Protein AF-0000000085182941 (afdb_homodimer)

Secondary structure (DSSP, 8-state):
-----PPEEEEEEEPTTB-HHHHHHHHHHHHHHHHHHTS--EEEEEEESSSS-EEBTTS-EE--SEEGGG--S-SEEEEEE-TT---SSHHHHHHHHHHHHHTT-EEEEEETTHHHHHHTTTTTT--EE--GGGHHHHHHH-TTS-EESBSEEEETTEEEE-SHHHHHHHHHHHHHHHH-HHHHHHHHHHTT--TT--TTPBP------------S--HHHHHHHHHHHH-SSS---HHHHHHHHTS-HHHHHHHHHHHHSS-HHHHHHHHHHHHHHHHHHH----HHHHHHHTT-SSHHHHHHHHHHHHSS-HHHHHHHHHHHHHTTT--PPP-/------PEEEEEEEPTTB-HHHHHHHHHHHHHHHHHHTS--EEEEEEESSSS-EEBTTS-EE--SEEGGG--S-SEEEEE--TT---SSHHHHHHHHHHHHHTT-EEEEEGGGHHHHHHTTTTTT--EE--GGGHHHHHHH-TTS-EESBSEEEETTEEEE-SHHHHHHHHHHHHHHHH-HHHHHHHHHHTT--TT--TTPBP----------S-S--HHHHHHHHHHHH-SSS---HHHHHHHHTS-HHHHHHHHHHHHSS-HHHHHHHHHHHHHHHHHHH----HHHHHHHTT-SSHHHHHHHHHHHHSS-HHHHHHHHHHHHHTTT--PPP-

Organism: NCBI:txid2984134

Sequence (670 aa):
MNKTHHVTTVGLLIFPGFPMSCLTSMIEPLRAANEIVGHRAFVWKILSETGHRVESSADVGFDPDYALPDADGLDYLFLLSGPASNFIDRKTSEGKLRRLARHGVSIGGVSGGVFPLARAGLLENHECSVHWCYEAAFATEFPAIKTVDDVIVFDSNRYTVSGAAAAFDLMLHFIEERLGSEAATETACWFQHPLVRGRGVRQKIPTFRRDSTEDSLPGSVAKAVEILSSRISEPVGIEDVAREAGVSTRQLERQFKKATGQSPSRYYRSLRMKAARQLVLFSKQNLTHIALAVGYETVVPLLRHYRQEFGISPNEDRAQINRLRVEEGRPLPSIMNKTHHVTTVGLLIFPGFPMSCLTSMIEPLRAANEIVGHRAFVWKILSETGHRVESSADVGFDPDYALPDADGLDYLFLLSGPASNFIDRKTSEGKLRRLARHGVSIGGVSGGVFPLARAGLLENHECSVHWCYEAAFATEFPAIKTVDDVIVFDSNRYTVSGAAAAFDLMLHFIEERLGSEAATETACWFQHPLVRGRGVRQKIPTFRRDSTEDSLPGSVAKAVEILSSRISEPVGIEDVAREAGVSTRQLERQFKKATGQSPSRYYRSLRMKAARQLVLFSKQNLTHIALAVGYETVVPLLRHYRQEFGISPNEDRAQINRLRVEEGRPLPSI

Radius of gyration: 25.65 Å; Cα contacts (8 Å, |Δi|>4): 1337; chains: 2; bounding box: 73×69×68 Å

InterPro domains:
  IPR002818 DJ-1/PfpI [PF01965] (45-177)
  IPR009057 Homedomain-like superfamily [SSF46689] (221-269)
  IPR009057 Homedomain-like superfamily [SSF46689] (271-321)
  IPR018060 AraC-like, DNA binding HTH domain [PF12833] (241-319)
  IPR018060 AraC-like, DNA binding HTH domain [PS01124] (222-320)
  IPR018060 AraC-like, DNA binding HTH domain [SM00342] (235-318)
  IPR029062 Class I glutamine amidotransferase-like [G3DSA:3.40.50.880] (5-203)
  IPR029062 Class I glutamine amidotransferase-like [SSF52317] (9-197)
  IPR052158 Isonitrile Hydratase and Quaternary Amine Regulator [PTHR43130] (6-280)

Nearest PDB structures (foldseek):
  3gra-assembly1_A  TM=8.670E-01  e=1.363E-14  Pseudomonas putida KT2440
  3oio-assembly1_A  TM=9.441E-01  e=3.286E-09  Chromobacterium violaceum
  6swi-assembly1_A  TM=9.637E-01  e=4.836E-07  Geobacillus stearothermophilus
  3w6v-assembly1_A  TM=9.279E-01  e=9.628E-07  Streptomyces griseus
  3lsg-assembly1_A  TM=9.395E-01  e=2.534E-05  Fusobacterium nucleatum subsp. nucleatum

Structure (mmCIF, N/CA/C/O backbone):
data_AF-0000000085182941-model_v1
#
loop_
_entity.id
_entity.type
_entity.pdbx_description
1 polymer 'GlxA family transcriptional regulator'
#
loop_
_atom_site.group_PDB
_atom_site.id
_atom_site.type_symbol
_atom_site.label_atom_id
_atom_site.label_alt_id
_atom_site.label_comp_id
_atom_site.label_asym_id
_atom_site.label_entity_id
_atom_site.label_seq_id
_atom_site.pdbx_PDB_ins_code
_atom_site.Cartn_x
_atom_site.Cartn_y
_atom_site.Cartn_z
_atom_site.occupancy
_atom_site.B_iso_or_equiv
_atom_site.auth_seq_id
_atom_site.auth_comp_id
_atom_site.auth_asym_id
_atom_site.auth_atom_id
_atom_site.pdbx_PDB_model_num
ATOM 1 N N . MET A 1 1 ? 37.031 -10.586 -8.211 1 25.92 1 MET A N 1
ATOM 2 C CA . MET A 1 1 ? 36.844 -9.586 -7.164 1 25.92 1 MET A CA 1
ATOM 3 C C . MET A 1 1 ? 35.5 -9.727 -6.488 1 25.92 1 MET A C 1
ATOM 5 O O . MET A 1 1 ? 34.469 -9.742 -7.164 1 25.92 1 MET A O 1
ATOM 9 N N . ASN A 1 2 ? 35.25 -10.461 -5.426 1 30.33 2 ASN A N 1
ATOM 10 C CA . ASN A 1 2 ? 34.094 -10.766 -4.559 1 30.33 2 ASN A CA 1
ATOM 11 C C . ASN A 1 2 ? 33.25 -9.523 -4.277 1 30.33 2 ASN A C 1
ATOM 13 O O . ASN A 1 2 ? 33.688 -8.609 -3.576 1 30.33 2 ASN A O 1
ATOM 17 N N . LYS A 1 3 ? 32.75 -8.891 -5.219 1 39.44 3 LYS A N 1
ATOM 18 C CA . LYS A 1 3 ? 32.094 -7.594 -5.047 1 39.44 3 LYS A CA 1
ATOM 19 C C . LYS A 1 3 ? 31.281 -7.551 -3.756 1 39.44 3 LYS A C 1
ATOM 21 O O . LYS A 1 3 ? 30.312 -8.305 -3.6 1 39.44 3 LYS A O 1
ATOM 26 N N . THR A 1 4 ? 31.844 -7.477 -2.604 1 47.91 4 THR A N 1
ATOM 27 C CA . THR A 1 4 ? 31.234 -7.215 -1.301 1 47.91 4 THR A CA 1
ATOM 28 C C . THR A 1 4 ? 29.984 -6.363 -1.448 1 47.91 4 THR A C 1
ATOM 30 O O . THR A 1 4 ? 30.062 -5.184 -1.8 1 47.91 4 THR A O 1
ATOM 33 N N . HIS A 1 5 ? 28.922 -6.91 -1.807 1 62.56 5 HIS A N 1
ATOM 34 C CA . HIS A 1 5 ? 27.703 -6.145 -2.098 1 62.56 5 HIS A CA 1
ATOM 35 C C . HIS A 1 5 ? 27.25 -5.359 -0.875 1 62.56 5 HIS A C 1
ATOM 37 O O . HIS A 1 5 ? 27.062 -5.934 0.201 1 62.56 5 HIS A O 1
ATOM 43 N N . HIS A 1 6 ? 27.594 -4.094 -0.728 1 81.81 6 HIS A N 1
ATOM 44 C CA . HIS A 1 6 ? 27.141 -3.209 0.344 1 81.81 6 HIS A CA 1
ATOM 45 C C . HIS A 1 6 ? 25.641 -3.312 0.553 1 81.81 6 HIS A C 1
ATOM 47 O O . HIS A 1 6 ? 24.875 -3.289 -0.411 1 81.81 6 HIS A O 1
ATOM 53 N N . VAL A 1 7 ? 25.266 -3.727 1.821 1 93.69 7 VAL A N 1
ATOM 54 C CA . VAL A 1 7 ? 23.859 -3.877 2.205 1 93.69 7 VAL A CA 1
ATOM 55 C C . VAL A 1 7 ? 23.344 -2.562 2.775 1 93.69 7 VAL A C 1
ATOM 57 O O . VAL A 1 7 ? 24 -1.931 3.604 1 93.69 7 VAL A O 1
ATOM 60 N N . THR A 1 8 ? 22.312 -1.994 2.193 1 96.88 8 THR A N 1
ATOM 61 C CA . THR A 1 8 ? 21.641 -0.81 2.723 1 96.88 8 THR A CA 1
ATOM 62 C C . THR A 1 8 ? 20.688 -1.187 3.855 1 96.88 8 THR A C 1
ATOM 64 O O . THR A 1 8 ? 19.797 -2.014 3.674 1 96.88 8 THR A O 1
ATOM 67 N N . THR A 1 9 ? 20.938 -0.618 5.047 1 97.62 9 THR A N 1
ATOM 68 C CA . THR A 1 9 ? 20.109 -0.907 6.211 1 97.62 9 THR A CA 1
ATOM 69 C C . THR A 1 9 ? 19.141 0.248 6.488 1 97.62 9 THR A C 1
ATOM 71 O O . THR A 1 9 ? 19.578 1.374 6.742 1 97.62 9 THR A O 1
ATOM 74 N N . VAL A 1 10 ? 17.859 -0.058 6.488 1 98.06 10 VAL A N 1
ATOM 75 C CA . VAL A 1 10 ? 16.812 0.945 6.688 1 98.06 10 VAL A CA 1
ATOM 76 C C . VAL A 1 10 ? 16.109 0.704 8.023 1 98.06 10 VAL A C 1
ATOM 78 O O . VAL A 1 10 ? 15.562 -0.376 8.258 1 98.06 10 VAL A O 1
ATOM 81 N N . GLY A 1 11 ? 16.188 1.706 8.914 1 98.38 11 GLY A N 1
ATOM 82 C CA . GLY A 1 11 ? 15.406 1.672 10.148 1 98.38 11 GLY A CA 1
ATOM 83 C C . GLY A 1 11 ? 14.055 2.352 10.023 1 98.38 11 GLY A C 1
ATOM 84 O O . GLY A 1 11 ? 13.938 3.381 9.352 1 98.38 11 GLY A O 1
ATOM 85 N N . LEU A 1 12 ? 13.086 1.791 10.617 1 98.62 12 LEU A N 1
ATOM 86 C CA . LEU A 1 12 ? 11.734 2.336 10.664 1 98.62 12 LEU A CA 1
ATOM 87 C C . LEU A 1 12 ? 11.258 2.49 12.109 1 98.62 12 LEU A C 1
ATOM 89 O O . LEU A 1 12 ? 10.984 1.496 12.781 1 98.62 12 LEU A O 1
ATOM 93 N N . LEU A 1 13 ? 11.188 3.713 12.539 1 98.56 13 LEU A N 1
ATOM 94 C CA . LEU A 1 13 ? 10.758 4.008 13.906 1 98.56 13 LEU A CA 1
ATOM 95 C C . LEU A 1 13 ? 9.25 4.23 13.969 1 98.56 13 LEU A C 1
ATOM 97 O O . LEU A 1 13 ? 8.75 5.238 13.469 1 98.56 13 LEU A O 1
ATOM 101 N N . ILE A 1 14 ? 8.578 3.309 14.648 1 97.62 14 ILE A N 1
ATOM 102 C CA . ILE A 1 14 ? 7.125 3.377 14.664 1 97.62 14 ILE A CA 1
ATOM 103 C C . ILE A 1 14 ? 6.648 3.953 15.992 1 97.62 14 ILE A C 1
ATOM 105 O O . ILE A 1 14 ? 7.207 3.641 17.047 1 97.62 14 ILE A O 1
ATOM 109 N N . PHE A 1 15 ? 5.684 4.902 15.914 1 96.31 15 PHE A N 1
ATOM 110 C CA . PHE A 1 15 ? 5 5.512 17.047 1 96.31 15 PHE A CA 1
ATOM 111 C C . PHE A 1 15 ? 3.607 4.918 17.219 1 96.31 15 PHE A C 1
ATOM 113 O O . PHE A 1 15 ? 3.029 4.383 16.281 1 96.31 15 PHE A O 1
ATOM 120 N N . PRO A 1 16 ? 3.076 4.969 18.422 1 92.62 16 PRO A N 1
ATOM 121 C CA . PRO A 1 16 ? 1.671 4.582 18.562 1 92.62 16 PRO A CA 1
ATOM 122 C C . PRO A 1 16 ? 0.758 5.328 17.594 1 92.62 16 PRO A C 1
ATOM 124 O O . PRO A 1 16 ? 0.858 6.551 17.453 1 92.62 16 PRO A O 1
ATOM 127 N N . GLY A 1 17 ? -0.028 4.543 16.844 1 90.25 17 GLY A N 1
ATOM 128 C CA . GLY A 1 17 ? -0.971 5.129 15.914 1 90.25 17 GLY A CA 1
ATOM 129 C C . GLY A 1 17 ? -0.369 5.383 14.539 1 90.25 17 GLY A C 1
ATOM 130 O O . GLY A 1 17 ? -0.953 6.098 13.727 1 90.25 17 GLY A O 1
ATOM 131 N N . PHE A 1 18 ? 0.748 4.801 14.305 1 94.19 18 PHE A N 1
ATOM 132 C CA . PHE A 1 18 ? 1.386 5.023 13.008 1 94.19 18 PHE A CA 1
ATOM 133 C C . PHE A 1 18 ? 0.581 4.371 11.891 1 94.19 18 PHE A C 1
ATOM 135 O O . PHE A 1 18 ? -0.175 3.428 12.125 1 94.19 18 PHE A O 1
ATOM 142 N N . PRO A 1 19 ? 0.718 4.926 10.688 1 93.31 19 PRO A N 1
ATOM 143 C CA . PRO A 1 19 ? 0.07 4.285 9.539 1 93.31 19 PRO A CA 1
ATOM 144 C C . PRO A 1 19 ? 0.834 3.062 9.031 1 93.31 19 PRO A C 1
ATOM 146 O O . PRO A 1 19 ? 1.945 3.197 8.516 1 93.31 19 PRO A O 1
ATOM 149 N N . MET A 1 20 ? 0.259 1.904 9.07 1 94.38 20 MET A N 1
ATOM 150 C CA . MET A 1 20 ? 0.964 0.681 8.695 1 94.38 20 MET A CA 1
ATOM 151 C C . MET A 1 20 ? 1.174 0.609 7.188 1 94.38 20 MET A C 1
ATOM 153 O O . MET A 1 20 ? 2.076 -0.085 6.715 1 94.38 20 MET A O 1
ATOM 157 N N . SER A 1 21 ? 0.293 1.362 6.453 1 94.19 21 SER A N 1
ATOM 158 C CA . SER A 1 21 ? 0.5 1.406 5.012 1 94.19 21 SER A CA 1
ATOM 159 C C . SER A 1 21 ? 1.862 1.997 4.664 1 94.19 21 SER A C 1
ATOM 161 O O . SER A 1 21 ? 2.527 1.537 3.734 1 94.19 21 SER A O 1
ATOM 163 N N . CYS A 1 22 ? 2.273 2.975 5.402 1 95.75 22 CYS A N 1
ATOM 164 C CA . CYS A 1 22 ? 3.582 3.578 5.168 1 95.75 22 CYS A CA 1
ATOM 165 C C . CYS A 1 22 ? 4.699 2.592 5.484 1 95.75 22 CYS A C 1
ATOM 167 O O . CYS A 1 22 ? 5.691 2.52 4.758 1 95.75 22 CYS A O 1
ATOM 169 N N . LEU A 1 23 ? 4.52 1.861 6.543 1 96.88 23 LEU A N 1
ATOM 170 C CA . LEU A 1 23 ? 5.512 0.858 6.914 1 96.88 23 LEU A CA 1
ATOM 171 C C . LEU A 1 23 ? 5.664 -0.19 5.82 1 96.88 23 LEU A C 1
ATOM 173 O O . LEU A 1 23 ? 6.781 -0.468 5.371 1 96.88 23 LEU A O 1
ATOM 177 N N . THR A 1 24 ? 4.574 -0.72 5.395 1 95.62 24 THR A N 1
ATOM 178 C CA . THR A 1 24 ? 4.613 -1.799 4.414 1 95.62 24 THR A CA 1
ATOM 179 C C . THR A 1 24 ? 5.07 -1.275 3.055 1 95.62 24 THR A C 1
ATOM 181 O O . THR A 1 24 ? 5.738 -1.988 2.303 1 95.62 24 THR A O 1
ATOM 184 N N . SER A 1 25 ? 4.691 -0.047 2.738 1 95 25 SER A N 1
ATOM 185 C CA . SER A 1 25 ? 5.105 0.558 1.477 1 95 25 SER A CA 1
ATOM 186 C C . SER A 1 25 ? 6.617 0.72 1.407 1 95 25 SER A C 1
ATOM 188 O O . SER A 1 25 ? 7.195 0.761 0.318 1 95 25 SER A O 1
ATOM 190 N N . MET A 1 26 ? 7.234 0.81 2.521 1 97.19 26 MET A N 1
ATOM 191 C CA . MET A 1 26 ? 8.688 0.956 2.521 1 97.19 26 MET A CA 1
ATOM 192 C C . MET A 1 26 ? 9.375 -0.408 2.531 1 97.19 26 MET A C 1
ATOM 194 O O . MET A 1 26 ? 10.391 -0.602 1.86 1 97.19 26 MET A O 1
ATOM 198 N N . ILE A 1 27 ? 8.805 -1.378 3.164 1 97.56 27 ILE A N 1
ATOM 199 C CA . ILE A 1 27 ? 9.469 -2.662 3.367 1 97.56 27 ILE A CA 1
ATOM 200 C C . ILE A 1 27 ? 9.25 -3.555 2.15 1 97.56 27 ILE A C 1
ATOM 202 O O . ILE A 1 27 ? 10.188 -4.18 1.653 1 97.56 27 ILE A O 1
ATOM 206 N N . GLU A 1 28 ? 8.039 -3.615 1.654 1 95.62 28 GLU A N 1
ATOM 207 C CA . GLU A 1 28 ? 7.629 -4.633 0.692 1 95.62 28 GLU A CA 1
ATOM 208 C C . GLU A 1 28 ? 8.414 -4.504 -0.612 1 95.62 28 GLU A C 1
ATOM 210 O O . GLU A 1 28 ? 8.867 -5.504 -1.17 1 95.62 28 GLU A O 1
ATOM 215 N N . PRO A 1 29 ? 8.602 -3.275 -1.121 1 94.44 29 PRO A N 1
ATOM 216 C CA . PRO A 1 29 ? 9.406 -3.203 -2.342 1 94.44 29 PRO A CA 1
ATOM 217 C C . PRO A 1 29 ? 10.852 -3.648 -2.121 1 94.44 29 PRO A C 1
ATOM 219 O O . PRO A 1 29 ? 11.453 -4.254 -3.008 1 94.44 29 PRO A O 1
ATOM 222 N N . LEU A 1 30 ? 11.406 -3.352 -0.976 1 96.44 30 LEU A N 1
ATOM 223 C CA . LEU A 1 30 ? 12.766 -3.783 -0.673 1 96.44 30 LEU A CA 1
ATOM 224 C C . LEU A 1 30 ? 12.844 -5.305 -0.599 1 96.44 30 LEU A C 1
ATOM 226 O O . LEU A 1 30 ? 13.781 -5.906 -1.133 1 96.44 30 LEU A O 1
ATOM 230 N N . ARG A 1 31 ? 11.867 -5.832 0.075 1 93.38 31 ARG A N 1
ATOM 231 C CA . ARG A 1 31 ? 11.797 -7.285 0.162 1 93.38 31 ARG A CA 1
ATOM 232 C C . ARG A 1 31 ? 11.695 -7.914 -1.225 1 93.38 31 ARG A C 1
ATOM 234 O O . ARG A 1 31 ? 12.398 -8.875 -1.53 1 93.38 31 ARG A O 1
ATOM 241 N N . ALA A 1 32 ? 10.797 -7.406 -2.039 1 89.5 32 ALA A N 1
ATOM 242 C CA . ALA A 1 32 ? 10.617 -7.906 -3.398 1 89.5 32 ALA A CA 1
ATOM 243 C C . ALA A 1 32 ? 11.898 -7.777 -4.211 1 89.5 32 ALA A C 1
ATOM 245 O O . ALA A 1 32 ? 12.266 -8.695 -4.949 1 89.5 32 ALA A O 1
ATOM 246 N N . ALA A 1 33 ? 12.578 -6.664 -4.086 1 90.94 33 ALA A N 1
ATOM 247 C CA . ALA A 1 33 ? 13.828 -6.438 -4.809 1 90.94 33 ALA A CA 1
ATOM 248 C C . ALA A 1 33 ? 14.867 -7.484 -4.43 1 90.94 33 ALA A C 1
ATOM 250 O O . ALA A 1 33 ? 15.562 -8.023 -5.301 1 90.94 33 ALA A O 1
ATOM 251 N N . ASN A 1 34 ? 15 -7.738 -3.104 1 88.19 34 ASN A N 1
ATOM 252 C CA . ASN A 1 34 ? 15.914 -8.781 -2.654 1 88.19 34 ASN A CA 1
ATOM 253 C C . ASN A 1 34 ? 15.609 -10.117 -3.326 1 88.19 34 ASN A C 1
ATOM 255 O O . ASN A 1 34 ? 16.516 -10.836 -3.742 1 88.19 34 ASN A O 1
ATOM 259 N N . GLU A 1 35 ? 14.32 -10.391 -3.424 1 79.38 35 GLU A N 1
ATOM 260 C CA . GLU A 1 35 ? 13.898 -11.641 -4.047 1 79.38 35 GLU A CA 1
ATOM 261 C C . GLU A 1 35 ? 14.211 -11.648 -5.543 1 79.38 35 GLU A C 1
ATOM 263 O O . GLU A 1 35 ? 14.695 -12.648 -6.074 1 79.38 35 GLU A O 1
ATOM 268 N N . ILE A 1 36 ? 13.953 -10.562 -6.148 1 75.5 36 ILE A N 1
ATOM 269 C CA . ILE A 1 36 ? 14.117 -10.438 -7.594 1 75.5 36 ILE A CA 1
ATOM 270 C C . ILE A 1 36 ? 15.586 -10.617 -7.961 1 75.5 36 ILE A C 1
ATOM 272 O O . ILE A 1 36 ? 15.914 -11.328 -8.914 1 75.5 36 ILE A O 1
ATOM 276 N N . VAL A 1 37 ? 16.438 -10.086 -7.137 1 77.56 37 VAL A N 1
ATOM 277 C CA . VAL A 1 37 ? 17.844 -10.109 -7.512 1 77.56 37 VAL A CA 1
ATOM 278 C C . VAL A 1 37 ? 18.531 -11.328 -6.887 1 77.56 37 VAL A C 1
ATOM 280 O O . VAL A 1 37 ? 19.672 -11.641 -7.207 1 77.56 37 VAL A O 1
ATOM 283 N N . GLY A 1 38 ? 17.875 -11.938 -5.934 1 73.31 38 GLY A N 1
ATOM 284 C CA . GLY A 1 38 ? 18.359 -13.203 -5.387 1 73.31 38 GLY A CA 1
ATOM 285 C C . GLY A 1 38 ? 19.391 -13.023 -4.289 1 73.31 38 GLY A C 1
ATOM 286 O O . GLY A 1 38 ? 20.125 -13.961 -3.967 1 73.31 38 GLY A O 1
ATOM 287 N N . HIS A 1 39 ? 19.578 -11.844 -3.805 1 78.06 39 HIS A N 1
ATOM 288 C CA . HIS A 1 39 ? 20.469 -11.602 -2.672 1 78.06 39 HIS A CA 1
ATOM 289 C C . HIS A 1 39 ? 19.953 -10.445 -1.811 1 78.06 39 HIS A C 1
ATOM 291 O O . HIS A 1 39 ? 19.047 -9.719 -2.215 1 78.06 39 HIS A O 1
ATOM 297 N N . ARG A 1 40 ? 20.594 -10.375 -0.707 1 88.62 40 ARG A N 1
ATOM 298 C CA . ARG A 1 40 ? 20.172 -9.352 0.247 1 88.62 40 ARG A CA 1
ATOM 299 C C . ARG A 1 40 ? 20.875 -8.023 -0.019 1 88.62 40 ARG A C 1
ATOM 301 O O . ARG A 1 40 ? 21.969 -7.789 0.475 1 88.62 40 ARG A O 1
ATOM 308 N N . ALA A 1 41 ? 20.266 -7.227 -0.71 1 93.06 41 ALA A N 1
ATOM 309 C CA . ALA A 1 41 ? 20.781 -5.883 -0.981 1 93.06 41 ALA A CA 1
ATOM 310 C C . ALA A 1 41 ? 20.266 -4.887 0.056 1 93.06 41 ALA A C 1
ATOM 312 O O . ALA A 1 41 ? 20.875 -3.836 0.268 1 93.06 41 ALA A O 1
ATOM 313 N N . PHE A 1 42 ? 19.141 -5.242 0.677 1 96.44 42 PHE A N 1
ATOM 314 C CA . PHE A 1 42 ? 18.5 -4.375 1.665 1 96.44 42 PHE A CA 1
ATOM 315 C C . PHE A 1 42 ? 18.141 -5.156 2.924 1 96.44 42 PHE A C 1
ATOM 317 O O . PHE A 1 42 ? 17.75 -6.32 2.846 1 96.44 42 PHE A O 1
ATOM 324 N N . VAL A 1 43 ? 18.328 -4.461 3.998 1 96.38 43 VAL A N 1
ATOM 325 C CA . VAL A 1 43 ? 17.875 -4.941 5.301 1 96.38 43 VAL A CA 1
ATOM 326 C C . VAL A 1 43 ? 17.047 -3.861 5.992 1 96.38 43 VAL A C 1
ATOM 328 O O . VAL A 1 43 ? 17.297 -2.666 5.82 1 96.38 43 VAL A O 1
ATOM 331 N N . TRP A 1 44 ? 16.016 -4.262 6.695 1 96.75 44 TRP A N 1
ATOM 332 C CA . TRP A 1 44 ? 15.195 -3.303 7.43 1 96.75 44 TRP A CA 1
ATOM 333 C C . TRP A 1 44 ? 15.039 -3.725 8.891 1 96.75 44 TRP A C 1
ATOM 335 O O . TRP A 1 44 ? 15.047 -4.918 9.203 1 96.75 44 TRP A O 1
ATOM 345 N N . LYS A 1 45 ? 14.938 -2.734 9.719 1 97.06 45 LYS A N 1
ATOM 346 C CA . LYS A 1 45 ? 14.711 -2.92 11.148 1 97.06 45 LYS A CA 1
ATOM 347 C C . LYS A 1 45 ? 13.57 -2.043 11.648 1 97.06 45 LYS A C 1
ATOM 349 O O . LYS A 1 45 ? 13.508 -0.853 11.336 1 97.06 45 LYS A O 1
ATOM 354 N N . ILE A 1 46 ? 12.664 -2.688 12.352 1 97.31 46 ILE A N 1
ATOM 355 C CA . ILE A 1 46 ? 11.586 -1.931 12.977 1 97.31 46 ILE A CA 1
ATOM 356 C C . ILE A 1 46 ? 11.984 -1.55 14.406 1 97.31 46 ILE A C 1
ATOM 358 O O . ILE A 1 46 ? 12.422 -2.402 15.188 1 97.31 46 ILE A O 1
ATOM 362 N N . LEU A 1 47 ? 11.836 -0.254 14.68 1 98 47 LEU A N 1
ATOM 363 C CA . LEU A 1 47 ? 12.172 0.253 16 1 98 47 LEU A CA 1
ATOM 364 C C . LEU A 1 47 ? 10.953 0.898 16.656 1 98 47 LEU A C 1
ATOM 366 O O . LEU A 1 47 ? 10.055 1.384 15.969 1 98 47 LEU A O 1
ATOM 370 N N . SER A 1 48 ? 10.906 0.83 17.922 1 97.75 48 SER A N 1
ATOM 371 C CA . SER A 1 48 ? 10.078 1.713 18.75 1 97.75 48 SER A CA 1
ATOM 372 C C . SER A 1 48 ? 10.914 2.445 19.797 1 97.75 48 SER A C 1
ATOM 374 O O . SER A 1 48 ? 12.102 2.156 19.953 1 97.75 48 SER A O 1
ATOM 376 N N . GLU A 1 49 ? 10.281 3.451 20.328 1 97.94 49 GLU A N 1
ATOM 377 C CA . GLU A 1 49 ? 11.031 4.219 21.312 1 97.94 49 GLU A CA 1
ATOM 378 C C . GLU A 1 49 ? 11.586 3.318 22.422 1 97.94 49 GLU A C 1
ATOM 380 O O . GLU A 1 49 ? 12.75 3.455 22.812 1 97.94 49 GLU A O 1
ATOM 385 N N . THR A 1 50 ? 10.797 2.289 22.875 1 96.25 50 THR A N 1
ATOM 386 C CA . THR A 1 50 ? 11.141 1.524 24.062 1 96.25 50 THR A CA 1
ATOM 387 C C . THR A 1 50 ? 11.461 0.077 23.703 1 96.25 50 THR A C 1
ATOM 389 O O . THR A 1 50 ? 11.914 -0.693 24.547 1 96.25 50 THR A O 1
ATOM 392 N N . GLY A 1 51 ? 11.242 -0.33 22.531 1 95.19 51 GLY A N 1
ATOM 393 C CA . GLY A 1 51 ? 11.391 -1.725 22.141 1 95.19 51 GLY A CA 1
ATOM 394 C C . GLY A 1 51 ? 10.148 -2.551 22.406 1 95.19 51 GLY A C 1
ATOM 395 O O . GLY A 1 51 ? 10.094 -3.73 22.047 1 95.19 51 GLY A O 1
ATOM 396 N N . HIS A 1 52 ? 9.141 -1.92 22.922 1 93.19 52 HIS A N 1
ATOM 397 C CA . HIS A 1 52 ? 7.887 -2.617 23.203 1 93.19 52 HIS A CA 1
ATOM 398 C C . HIS A 1 52 ? 6.953 -2.578 22 1 93.19 52 HIS A C 1
ATOM 400 O O . HIS A 1 52 ? 7.133 -1.759 21.094 1 93.19 52 HIS A O 1
ATOM 406 N N . ARG A 1 53 ? 5.977 -3.428 22.062 1 92.75 53 ARG A N 1
ATOM 407 C CA . ARG A 1 53 ? 4.957 -3.549 21.016 1 92.75 53 ARG A CA 1
ATOM 408 C C . ARG A 1 53 ? 4.223 -2.227 20.812 1 92.75 53 ARG A C 1
ATOM 410 O O . ARG A 1 53 ? 3.941 -1.512 21.781 1 92.75 53 ARG A O 1
ATOM 417 N N . VAL A 1 54 ? 3.941 -1.894 19.516 1 93.81 54 VAL A N 1
ATOM 418 C CA . VAL A 1 54 ? 3.275 -0.644 19.172 1 93.81 54 VAL A CA 1
ATOM 419 C C . VAL A 1 54 ? 2.041 -0.938 18.312 1 93.81 54 VAL A C 1
ATOM 421 O O . VAL A 1 54 ? 2.086 -1.775 17.406 1 93.81 54 VAL A O 1
ATOM 424 N N . GLU A 1 55 ? 0.976 -0.275 18.578 1 92.12 55 GLU A N 1
ATOM 425 C CA . GLU A 1 55 ? -0.253 -0.433 17.812 1 92.12 55 GLU A CA 1
ATOM 426 C C . GLU A 1 55 ? -0.356 0.622 16.719 1 92.12 55 GLU A C 1
ATOM 428 O O . GLU A 1 55 ? -0.1 1.804 16.953 1 92.12 55 GLU A O 1
ATOM 433 N N . SER A 1 56 ? -0.695 0.152 15.531 1 93.25 56 SER A N 1
ATOM 434 C CA . SER A 1 56 ? -0.917 1.062 14.414 1 93.25 56 SER A CA 1
ATOM 435 C C . SER A 1 56 ? -2.244 1.801 14.555 1 93.25 56 SER A C 1
ATOM 437 O O . SER A 1 56 ? -3.014 1.53 15.477 1 93.25 56 SER A O 1
ATOM 439 N N . SER A 1 57 ? -2.463 2.742 13.641 1 88.38 57 SER A N 1
ATOM 440 C CA . SER A 1 57 ? -3.717 3.49 13.633 1 88.38 57 SER A CA 1
ATOM 441 C C . SER A 1 57 ? -4.898 2.584 13.305 1 88.38 57 SER A C 1
ATOM 443 O O . SER A 1 57 ? -6.051 2.947 13.547 1 88.38 57 SER A O 1
ATOM 445 N N . ALA A 1 58 ? -4.656 1.381 12.742 1 89.44 58 ALA A N 1
ATOM 446 C CA . ALA A 1 58 ? -5.707 0.421 12.406 1 89.44 58 ALA A CA 1
ATOM 447 C C . ALA A 1 58 ? -5.867 -0.622 13.508 1 89.44 58 ALA A C 1
ATOM 449 O O . ALA A 1 58 ? -6.461 -1.68 13.289 1 89.44 58 ALA A O 1
ATOM 450 N N . ASP A 1 59 ? -5.258 -0.433 14.578 1 87.56 59 ASP A N 1
ATOM 451 C CA . ASP A 1 59 ? -5.363 -1.274 15.766 1 87.56 59 ASP A CA 1
ATOM 452 C C . ASP A 1 59 ? -4.715 -2.637 15.531 1 87.56 59 ASP A C 1
ATOM 454 O O . ASP A 1 59 ? -5.223 -3.66 16 1 87.56 59 ASP A O 1
ATOM 458 N N . VAL A 1 60 ? -3.73 -2.617 14.734 1 90.12 60 VAL A N 1
ATOM 459 C CA . VAL A 1 60 ? -2.904 -3.801 14.523 1 90.12 60 VAL A CA 1
ATOM 460 C C . VAL A 1 60 ? -1.562 -3.625 15.227 1 90.12 60 VAL A C 1
ATOM 462 O O . VAL A 1 60 ? -0.914 -2.584 15.094 1 90.12 60 VAL A O 1
ATOM 465 N N . GLY A 1 61 ? -1.184 -4.629 15.953 1 89.69 61 GLY A N 1
ATOM 466 C CA . GLY A 1 61 ? 0.051 -4.559 16.719 1 89.69 61 GLY A CA 1
ATOM 467 C C . GLY A 1 61 ? 1.262 -5.043 15.945 1 89.69 61 GLY A C 1
ATOM 468 O O . GLY A 1 61 ? 1.17 -6.004 15.18 1 89.69 61 GLY A O 1
ATOM 469 N N . PHE A 1 62 ? 2.389 -4.32 16.156 1 90.31 62 PHE A N 1
ATOM 470 C CA . PHE A 1 62 ? 3.67 -4.68 15.562 1 90.31 62 PHE A CA 1
ATOM 471 C C . PHE A 1 62 ? 4.746 -4.812 16.625 1 90.31 62 PHE A C 1
ATOM 473 O O . PHE A 1 62 ? 4.801 -4.016 17.562 1 90.31 62 PHE A O 1
ATOM 480 N N . ASP A 1 63 ? 5.617 -5.82 16.406 1 88.94 63 ASP A N 1
ATOM 481 C CA . ASP A 1 63 ? 6.754 -6 17.312 1 88.94 63 ASP A CA 1
ATOM 482 C C . ASP A 1 63 ? 8.031 -5.41 16.719 1 88.94 63 ASP A C 1
ATOM 484 O O . ASP A 1 63 ? 8.492 -5.863 15.664 1 88.94 63 ASP A O 1
ATOM 488 N N . PRO A 1 64 ? 8.562 -4.441 17.438 1 94.38 64 PRO A N 1
ATOM 489 C CA . PRO A 1 64 ? 9.844 -3.91 16.953 1 94.38 64 PRO A CA 1
ATOM 490 C C . PRO A 1 64 ? 10.992 -4.898 17.125 1 94.38 64 PRO A C 1
ATOM 492 O O . PRO A 1 64 ? 10.906 -5.824 17.938 1 94.38 64 PRO A O 1
ATOM 495 N N . ASP A 1 65 ? 11.984 -4.723 16.328 1 93.88 65 ASP A N 1
ATOM 496 C CA . ASP A 1 65 ? 13.219 -5.492 16.469 1 93.88 65 ASP A CA 1
ATOM 497 C C . ASP A 1 65 ? 14.008 -5.027 17.688 1 93.88 65 ASP A C 1
ATOM 499 O O . ASP A 1 65 ? 14.586 -5.848 18.406 1 93.88 65 ASP A O 1
ATOM 503 N N . TYR A 1 66 ? 14.008 -3.709 17.844 1 92.12 66 TYR A N 1
ATOM 504 C CA . TYR A 1 66 ? 14.719 -3.213 19.016 1 92.12 66 TYR A CA 1
ATOM 505 C C . TYR A 1 66 ? 14.289 -1.787 19.344 1 92.12 66 TYR A C 1
ATOM 507 O O . TYR A 1 66 ? 13.492 -1.188 18.625 1 92.12 66 TYR A O 1
ATOM 515 N N . ALA A 1 67 ? 14.859 -1.313 20.531 1 97.38 67 ALA A N 1
ATOM 516 C CA . ALA A 1 67 ? 14.578 0.026 21.031 1 97.38 67 ALA A CA 1
ATOM 517 C C . ALA A 1 67 ? 15.477 1.066 20.375 1 97.38 67 ALA A C 1
ATOM 519 O O . ALA A 1 67 ? 16.609 0.767 19.984 1 97.38 67 ALA A O 1
ATOM 520 N N . LEU A 1 68 ? 14.93 2.283 20.266 1 97.94 68 LEU A N 1
ATOM 521 C CA . LEU A 1 68 ? 15.641 3.389 19.641 1 97.94 68 LEU A CA 1
ATOM 522 C C . LEU A 1 68 ? 17.016 3.57 20.25 1 97.94 68 LEU A C 1
ATOM 524 O O . LEU A 1 68 ? 18 3.752 19.531 1 97.94 68 LEU A O 1
ATOM 528 N N . PRO A 1 69 ? 17.234 3.479 21.562 1 96.31 69 PRO A N 1
ATOM 529 C CA . PRO A 1 69 ? 18.562 3.67 22.141 1 96.31 69 PRO A CA 1
ATOM 530 C C . PRO A 1 69 ? 19.562 2.635 21.641 1 96.31 69 PRO A C 1
ATOM 532 O O . PRO A 1 69 ? 20.781 2.896 21.641 1 96.31 69 PRO A O 1
ATOM 535 N N . ASP A 1 70 ? 19.109 1.512 21.172 1 95.81 70 ASP A N 1
ATOM 536 C CA . ASP A 1 70 ? 20 0.426 20.734 1 95.81 70 ASP A CA 1
ATOM 537 C C . ASP A 1 70 ? 20.266 0.503 19.234 1 95.81 70 ASP A C 1
ATOM 539 O O . ASP A 1 70 ? 20.984 -0.336 18.688 1 95.81 70 ASP A O 1
ATOM 543 N N . ALA A 1 71 ? 19.656 1.461 18.625 1 94.5 71 ALA A N 1
ATOM 544 C CA . ALA A 1 71 ? 19.797 1.575 17.172 1 94.5 71 ALA A CA 1
ATOM 545 C C . ALA A 1 71 ? 21.234 1.847 16.781 1 94.5 71 ALA A C 1
ATOM 547 O O . ALA A 1 71 ? 21.859 2.791 17.281 1 94.5 71 ALA A O 1
ATOM 548 N N . ASP A 1 72 ? 21.797 1.037 15.875 1 91.81 72 ASP A N 1
ATOM 549 C CA . ASP A 1 72 ? 23.141 1.204 15.328 1 91.81 72 ASP A CA 1
ATOM 550 C C . ASP A 1 72 ? 23.25 0.604 13.93 1 91.81 72 ASP A C 1
ATOM 552 O O . ASP A 1 72 ? 22.406 -0.206 13.531 1 91.81 72 ASP A O 1
ATOM 556 N N . GLY A 1 73 ? 24.203 1.113 13.148 1 93.81 73 GLY A N 1
ATOM 557 C CA . GLY A 1 73 ? 24.5 0.522 11.852 1 93.81 73 GLY A CA 1
ATOM 558 C C . GLY A 1 73 ? 23.438 0.812 10.805 1 93.81 73 GLY A C 1
ATOM 559 O O . GLY A 1 73 ? 23.281 0.061 9.844 1 93.81 73 GLY A O 1
ATOM 560 N N . LEU A 1 74 ? 22.641 1.859 11.055 1 96.94 74 LEU A N 1
ATOM 561 C CA . LEU A 1 74 ? 21.609 2.238 10.102 1 96.94 74 LEU A CA 1
ATOM 562 C C . LEU A 1 74 ? 22.156 3.209 9.055 1 96.94 74 LEU A C 1
ATOM 564 O O . LEU A 1 74 ? 22.938 4.102 9.383 1 96.94 74 LEU A O 1
ATOM 568 N N . ASP A 1 75 ? 21.781 2.998 7.797 1 97.44 75 ASP A N 1
ATOM 569 C CA . ASP A 1 75 ? 22.031 3.994 6.762 1 97.44 75 ASP A CA 1
ATOM 570 C C . ASP A 1 75 ? 20.922 5.047 6.727 1 97.44 75 ASP A C 1
ATOM 572 O O . ASP A 1 75 ? 21.188 6.227 6.508 1 97.44 75 ASP A O 1
ATOM 576 N N . TYR A 1 76 ? 19.719 4.605 6.973 1 98 76 TYR A N 1
ATOM 577 C CA . TYR A 1 76 ? 18.531 5.457 6.969 1 98 76 TYR A CA 1
ATOM 578 C C . TYR A 1 76 ? 17.656 5.172 8.18 1 98 76 TYR A C 1
ATOM 580 O O . TYR A 1 76 ? 17.578 4.031 8.641 1 98 76 TYR A O 1
ATOM 588 N N . LEU A 1 77 ? 17 6.191 8.672 1 98.62 77 LEU A N 1
ATOM 589 C CA . LEU A 1 77 ? 15.977 6.055 9.703 1 98.62 77 LEU A CA 1
ATOM 590 C C . LEU A 1 77 ? 14.75 6.895 9.367 1 98.62 77 LEU A C 1
ATOM 592 O O . LEU A 1 77 ? 14.852 8.117 9.234 1 98.62 77 LEU A O 1
ATOM 596 N N . PHE A 1 78 ? 13.641 6.25 9.211 1 98.62 78 PHE A N 1
ATOM 597 C CA . PHE A 1 78 ? 12.398 6.953 8.891 1 98.62 78 PHE A CA 1
ATOM 598 C C . PHE A 1 78 ? 11.422 6.891 10.062 1 98.62 78 PHE A C 1
ATOM 600 O O . PHE A 1 78 ? 11.18 5.816 10.617 1 98.62 78 PHE A O 1
ATOM 607 N N . LEU A 1 79 ? 10.898 7.996 10.406 1 98.5 79 LEU A N 1
ATOM 608 C CA . LEU A 1 79 ? 9.891 8.078 11.453 1 98.5 79 LEU A CA 1
ATOM 609 C C . LEU A 1 79 ? 8.492 7.898 10.883 1 98.5 79 LEU A C 1
ATOM 611 O O . LEU A 1 79 ? 8.117 8.57 9.922 1 98.5 79 LEU A O 1
ATOM 615 N N . LEU A 1 80 ? 7.801 6.98 11.43 1 97.88 80 LEU A N 1
ATOM 616 C CA . LEU A 1 80 ? 6.402 6.73 11.086 1 97.88 80 LEU A CA 1
ATOM 617 C C . LEU A 1 80 ? 5.488 7.039 12.266 1 97.88 80 LEU A C 1
ATOM 619 O O . LEU A 1 80 ? 5.516 6.34 13.281 1 97.88 80 LEU A O 1
ATOM 623 N N . SER A 1 81 ? 4.637 8.055 12.07 1 93.25 81 SER A N 1
ATOM 624 C CA . SER A 1 81 ? 3.84 8.531 13.195 1 93.25 81 SER A CA 1
ATOM 625 C C . SER A 1 81 ? 2.586 9.258 12.719 1 93.25 81 SER A C 1
ATOM 627 O O . SER A 1 81 ? 2.473 9.609 11.547 1 93.25 81 SER A O 1
ATOM 629 N N . GLY A 1 82 ? 1.667 9.336 13.641 1 87.31 82 GLY A N 1
ATOM 630 C CA . GLY A 1 82 ? 0.662 10.375 13.492 1 87.31 82 GLY A CA 1
ATOM 631 C C . GLY A 1 82 ? 1.164 11.75 13.875 1 87.31 82 GLY A C 1
ATOM 632 O O . GLY A 1 82 ? 2.211 11.883 14.516 1 87.31 82 GLY A O 1
ATOM 633 N N . PRO A 1 83 ? 0.38 12.742 13.523 1 81.88 83 PRO A N 1
ATOM 634 C CA . PRO A 1 83 ? 0.809 14.117 13.797 1 81.88 83 PRO A CA 1
ATOM 635 C C . PRO A 1 83 ? 0.928 14.406 15.297 1 81.88 83 PRO A C 1
ATOM 637 O O . PRO A 1 83 ? 1.788 15.188 15.711 1 81.88 83 PRO A O 1
ATOM 640 N N . ALA A 1 84 ? 0.112 13.734 16.062 1 79.69 84 ALA A N 1
ATOM 641 C CA . ALA A 1 84 ? 0.027 14.086 17.469 1 79.69 84 ALA A CA 1
ATOM 642 C C . ALA A 1 84 ? 0.969 13.227 18.312 1 79.69 84 ALA A C 1
ATOM 644 O O . ALA A 1 84 ? 1.078 13.414 19.516 1 79.69 84 ALA A O 1
ATOM 645 N N . SER A 1 85 ? 1.648 12.328 17.688 1 86.38 85 SER A N 1
ATOM 646 C CA . SER A 1 85 ? 2.486 11.398 18.453 1 86.38 85 SER A CA 1
ATOM 647 C C . SER A 1 85 ? 3.754 12.086 18.953 1 86.38 85 SER A C 1
ATOM 649 O O . SER A 1 85 ? 4.32 12.938 18.266 1 86.38 85 SER A O 1
ATOM 651 N N . ASN A 1 86 ? 4.137 11.711 20.156 1 90.19 86 ASN A N 1
ATOM 652 C CA . ASN A 1 86 ? 5.352 12.203 20.797 1 90.19 86 ASN A CA 1
ATOM 653 C C . ASN A 1 86 ? 6.156 11.07 21.422 1 90.19 86 ASN A C 1
ATOM 655 O O . ASN A 1 86 ? 5.613 10 21.703 1 90.19 86 ASN A O 1
ATOM 659 N N . PHE A 1 87 ? 7.387 11.398 21.609 1 95 87 PHE A N 1
ATOM 660 C CA . PHE A 1 87 ? 8.195 10.484 22.406 1 95 87 PHE A CA 1
ATOM 661 C C . PHE A 1 87 ? 7.762 10.516 23.875 1 95 87 PHE A C 1
ATOM 663 O O . PHE A 1 87 ? 7.367 11.562 24.375 1 95 87 PHE A O 1
ATOM 670 N N . ILE A 1 88 ? 7.859 9.367 24.484 1 94.38 88 ILE A N 1
ATOM 671 C CA . ILE A 1 88 ? 7.629 9.305 25.922 1 94.38 88 ILE A CA 1
ATOM 672 C C . ILE A 1 88 ? 8.695 10.117 26.656 1 94.38 88 ILE A C 1
ATOM 674 O O . ILE A 1 88 ? 8.375 10.992 27.469 1 94.38 88 ILE A O 1
ATOM 678 N N . ASP A 1 89 ? 9.898 9.805 26.391 1 95.88 89 ASP A N 1
ATOM 679 C CA . ASP A 1 89 ? 11.039 10.594 26.859 1 95.88 89 ASP A CA 1
ATOM 680 C C . ASP A 1 89 ? 11.609 11.453 25.734 1 95.88 89 ASP A C 1
ATOM 682 O O . ASP A 1 89 ? 12.578 11.062 25.078 1 95.88 89 ASP A O 1
ATOM 686 N N . ARG A 1 90 ? 11.094 12.664 25.672 1 95.5 90 ARG A N 1
ATOM 687 C CA . ARG A 1 90 ? 11.414 13.547 24.547 1 95.5 90 ARG A CA 1
ATOM 688 C C . ARG A 1 90 ? 12.898 13.875 24.531 1 95.5 90 ARG A C 1
ATOM 690 O O . ARG A 1 90 ? 13.547 13.781 23.484 1 95.5 90 ARG A O 1
ATOM 697 N N . LYS A 1 91 ? 13.422 14.242 25.609 1 95.88 91 LYS A N 1
ATOM 698 C CA . LYS A 1 91 ? 14.812 14.688 25.688 1 95.88 91 LYS A CA 1
ATOM 699 C C . LYS A 1 91 ? 15.766 13.594 25.203 1 95.88 91 LYS A C 1
ATOM 701 O O . LYS A 1 91 ? 16.578 13.828 24.297 1 95.88 91 LYS A O 1
ATOM 706 N N . THR A 1 92 ? 15.648 12.422 25.734 1 96.5 92 THR A N 1
ATOM 707 C CA . THR A 1 92 ? 16.562 11.328 25.406 1 96.5 92 THR A CA 1
ATOM 708 C C . THR A 1 92 ? 16.359 10.852 23.969 1 96.5 92 THR A C 1
ATOM 710 O O . THR A 1 92 ? 17.328 10.641 23.25 1 96.5 92 THR A O 1
ATOM 713 N N . SER A 1 93 ? 15.117 10.703 23.578 1 97.94 93 SER A N 1
ATOM 714 C CA . SER A 1 93 ? 14.812 10.141 22.266 1 97.94 93 SER A CA 1
ATOM 715 C C . SER A 1 93 ? 15.164 11.117 21.156 1 97.94 93 SER A C 1
ATOM 717 O O . SER A 1 93 ? 15.766 10.734 20.141 1 97.94 93 SER A O 1
ATOM 719 N N . GLU A 1 94 ? 14.812 12.383 21.328 1 97.5 94 GLU A N 1
ATOM 720 C CA . GLU A 1 94 ? 15.188 13.398 20.344 1 97.5 94 GLU A CA 1
ATOM 721 C C . GLU A 1 94 ? 16.703 13.562 20.266 1 97.5 94 GLU A C 1
ATOM 723 O O . GLU A 1 94 ? 17.25 13.781 19.188 1 97.5 94 GLU A O 1
ATOM 728 N N . GLY A 1 95 ? 17.312 13.492 21.453 1 97.44 95 GLY A N 1
ATOM 729 C CA . GLY A 1 95 ? 18.766 13.516 21.469 1 97.44 95 GLY A CA 1
ATOM 730 C C . GLY A 1 95 ? 19.406 12.375 20.688 1 97.44 95 GLY A C 1
ATOM 731 O O . GLY A 1 95 ? 20.391 12.578 19.984 1 97.44 95 GLY A O 1
ATOM 732 N N . LYS A 1 96 ? 18.875 11.195 20.844 1 98 96 LYS A N 1
ATOM 733 C CA . LYS A 1 96 ? 19.375 10.039 20.094 1 98 96 LYS A CA 1
ATOM 734 C C . LYS A 1 96 ? 19.219 10.25 18.594 1 98 96 LYS A C 1
ATOM 736 O O . LYS A 1 96 ? 20.125 9.906 17.812 1 98 96 LYS A O 1
ATOM 741 N N . LEU A 1 97 ? 18.094 10.82 18.156 1 97.88 97 LEU A N 1
ATOM 742 C CA . LEU A 1 97 ? 17.891 11.109 16.734 1 97.88 97 LEU A CA 1
ATOM 743 C C . LEU A 1 97 ? 18.953 12.062 16.219 1 97.88 97 LEU A C 1
ATOM 745 O O . LEU A 1 97 ? 19.531 11.828 15.156 1 97.88 97 LEU A O 1
ATOM 749 N N . ARG A 1 98 ? 19.25 13.102 16.969 1 97.12 98 ARG A N 1
ATOM 750 C CA . ARG A 1 98 ? 20.25 14.086 16.562 1 97.12 98 ARG A CA 1
ATOM 751 C C . ARG A 1 98 ? 21.641 13.461 16.484 1 97.12 98 ARG A C 1
ATOM 753 O O . ARG A 1 98 ? 22.422 13.781 15.602 1 97.12 98 ARG A O 1
ATOM 760 N N . ARG A 1 99 ? 21.922 12.625 17.438 1 97.19 99 ARG A N 1
ATOM 761 C CA . ARG A 1 99 ? 23.203 11.938 17.438 1 97.19 99 ARG A CA 1
ATOM 762 C C . ARG A 1 99 ? 23.359 11.062 16.203 1 97.19 99 ARG A C 1
ATOM 764 O O . ARG A 1 99 ? 24.422 11.078 15.562 1 97.19 99 ARG A O 1
ATOM 771 N N . LEU A 1 100 ? 22.344 10.281 15.883 1 97.25 100 LEU A N 1
ATOM 772 C CA . LEU A 1 100 ? 22.391 9.438 14.695 1 97.25 100 LEU A CA 1
ATOM 773 C C . LEU A 1 100 ? 22.594 10.273 13.438 1 97.25 100 LEU A C 1
ATOM 775 O O . LEU A 1 100 ? 23.406 9.914 12.578 1 97.25 100 LEU A O 1
ATOM 779 N N . ALA A 1 101 ? 21.906 11.383 13.367 1 96.12 101 ALA A N 1
ATOM 780 C CA . ALA A 1 101 ? 22.047 12.273 12.219 1 96.12 101 ALA A CA 1
ATOM 781 C C . ALA A 1 101 ? 23.469 12.805 12.102 1 96.12 101 ALA A C 1
ATOM 783 O O . ALA A 1 101 ? 24.031 12.844 11 1 96.12 101 ALA A O 1
ATOM 784 N N . ARG A 1 102 ? 24.031 13.164 13.172 1 94.94 102 ARG A N 1
ATOM 785 C CA . ARG A 1 102 ? 25.391 13.719 13.195 1 94.94 102 ARG A CA 1
ATOM 786 C C . ARG A 1 102 ? 26.422 12.672 12.789 1 94.94 102 ARG A C 1
ATOM 788 O O . ARG A 1 102 ? 27.484 13.008 12.289 1 94.94 102 ARG A O 1
ATOM 795 N N . HIS A 1 103 ? 26.078 11.469 12.984 1 95.31 103 HIS A N 1
ATOM 796 C CA . HIS A 1 103 ? 27.016 10.391 12.68 1 95.31 103 HIS A CA 1
ATOM 797 C C . HIS A 1 103 ? 26.734 9.789 11.312 1 95.31 103 HIS A C 1
ATOM 799 O O . HIS A 1 103 ? 27.109 8.641 11.047 1 95.31 103 HIS A O 1
ATOM 805 N N . GLY A 1 104 ? 25.891 10.453 10.531 1 94.62 104 GLY A N 1
ATOM 806 C CA . GLY A 1 104 ? 25.859 10.133 9.117 1 94.62 104 GLY A CA 1
ATOM 807 C C . GLY A 1 104 ? 24.594 9.398 8.711 1 94.62 104 GLY A C 1
ATOM 808 O O . GLY A 1 104 ? 24.375 9.125 7.523 1 94.62 104 GLY A O 1
ATOM 809 N N . VAL A 1 105 ? 23.719 9.078 9.68 1 97.12 105 VAL A N 1
ATOM 810 C CA . VAL A 1 105 ? 22.469 8.43 9.328 1 97.12 105 VAL A CA 1
ATOM 811 C C . VAL A 1 105 ? 21.531 9.43 8.648 1 97.12 105 VAL A C 1
ATOM 813 O O . VAL A 1 105 ? 21.344 10.547 9.133 1 97.12 105 VAL A O 1
ATOM 816 N N . SER A 1 106 ? 21.047 9.086 7.457 1 97.62 106 SER A N 1
ATOM 817 C CA . SER A 1 106 ? 19.984 9.883 6.84 1 97.62 106 SER A CA 1
ATOM 818 C C . SER A 1 106 ? 18.656 9.672 7.551 1 97.62 106 SER A C 1
ATOM 820 O O . SER A 1 106 ? 18.219 8.539 7.746 1 97.62 106 SER A O 1
ATOM 822 N N . ILE A 1 107 ? 18 10.773 7.957 1 97.81 107 ILE A N 1
ATOM 823 C CA . ILE A 1 107 ? 16.781 10.648 8.75 1 97.81 107 ILE A CA 1
ATOM 824 C C . ILE A 1 107 ? 15.617 11.305 8.008 1 97.81 107 ILE A C 1
ATOM 826 O O . ILE A 1 107 ? 15.789 12.344 7.371 1 97.81 107 ILE A O 1
ATOM 830 N N . GLY A 1 108 ? 14.477 10.648 8.07 1 97.69 108 GLY A N 1
ATOM 831 C CA . GLY A 1 108 ? 13.312 11.188 7.375 1 97.69 108 GLY A CA 1
ATOM 832 C C . GLY A 1 108 ? 12.008 10.945 8.117 1 97.69 108 GLY A C 1
ATOM 833 O O . GLY A 1 108 ? 12 10.289 9.164 1 97.69 108 GLY A O 1
ATOM 834 N N . GLY A 1 109 ? 10.992 11.578 7.719 1 97.38 109 GLY A N 1
ATOM 835 C CA . GLY A 1 109 ? 9.633 11.406 8.188 1 97.38 109 GLY A CA 1
ATOM 836 C C . GLY A 1 109 ? 8.648 11.094 7.078 1 97.38 109 GLY A C 1
ATOM 837 O O . GLY A 1 109 ? 8.695 11.703 6.008 1 97.38 109 GLY A O 1
ATOM 838 N N . VAL A 1 110 ? 7.844 10.109 7.332 1 96.25 110 VAL A N 1
ATOM 839 C CA . VAL A 1 110 ? 6.816 9.711 6.375 1 96.25 110 VAL A CA 1
ATOM 840 C C . VAL A 1 110 ? 5.438 10.047 6.93 1 96.25 110 VAL A C 1
ATOM 842 O O . VAL A 1 110 ? 5.133 9.75 8.086 1 96.25 110 VAL A O 1
ATOM 845 N N . SER A 1 111 ? 4.609 10.648 6.031 1 93.06 111 SER A N 1
ATOM 846 C CA . SER A 1 111 ? 3.287 11.078 6.477 1 93.06 111 SER A CA 1
ATOM 847 C C . SER A 1 111 ? 3.373 11.891 7.766 1 93.06 111 SER A C 1
ATOM 849 O O . SER A 1 111 ? 4.125 12.859 7.84 1 93.06 111 SER A O 1
ATOM 851 N N . GLY A 1 112 ? 2.742 11.531 8.836 1 92.75 112 GLY A N 1
ATOM 852 C CA . GLY A 1 112 ? 2.799 12.258 10.094 1 92.75 112 GLY A CA 1
ATOM 853 C C . GLY A 1 112 ? 4.164 12.203 10.75 1 92.75 112 GLY A C 1
ATOM 854 O O . GLY A 1 112 ? 4.43 12.945 11.703 1 92.75 112 GLY A O 1
ATOM 855 N N . GLY A 1 113 ? 5.074 11.414 10.211 1 96.38 113 GLY A N 1
ATOM 856 C CA . GLY A 1 113 ? 6.406 11.289 10.773 1 96.38 113 GLY A CA 1
ATOM 857 C C . GLY A 1 113 ? 7.219 12.562 10.695 1 96.38 113 GLY A C 1
ATOM 858 O O . GLY A 1 113 ? 8.219 12.719 11.398 1 96.38 113 GLY A O 1
ATOM 859 N N . VAL A 1 114 ? 6.754 13.523 9.922 1 94.81 114 VAL A N 1
ATOM 860 C CA . VAL A 1 114 ? 7.449 14.789 9.75 1 94.81 114 VAL A CA 1
ATOM 861 C C . VAL A 1 114 ? 7.316 15.625 11.023 1 94.81 114 VAL A C 1
ATOM 863 O O . VAL A 1 114 ? 8.18 16.453 11.328 1 94.81 114 VAL A O 1
ATOM 866 N N . PHE A 1 115 ? 6.262 15.375 11.836 1 93.31 115 PHE A N 1
ATOM 867 C CA . PHE A 1 115 ? 6.016 16.172 13.039 1 93.31 115 PHE A CA 1
ATOM 868 C C . PHE A 1 115 ? 7.07 15.883 14.102 1 93.31 115 PHE A C 1
ATOM 870 O O . PHE A 1 115 ? 7.797 16.781 14.516 1 93.31 115 PHE A O 1
ATOM 877 N N . PRO A 1 116 ? 7.242 14.594 14.516 1 96.25 116 PRO A N 1
ATOM 878 C CA . PRO A 1 116 ? 8.305 14.367 15.5 1 96.25 116 PRO A CA 1
ATOM 879 C C . PRO A 1 116 ? 9.695 14.695 14.945 1 96.25 116 PRO A C 1
ATOM 881 O O . PRO A 1 116 ? 10.586 15.07 15.711 1 96.25 116 PRO A O 1
ATOM 884 N N . LEU A 1 117 ? 9.875 14.586 13.672 1 96.75 117 LEU A N 1
ATOM 885 C CA . LEU A 1 117 ? 11.141 14.977 13.055 1 96.75 117 LEU A CA 1
ATOM 886 C C . LEU A 1 117 ? 11.391 16.469 13.227 1 96.75 117 LEU A C 1
ATOM 888 O O . LEU A 1 117 ? 12.492 16.891 13.586 1 96.75 117 LEU A O 1
ATOM 892 N N . ALA A 1 118 ? 10.359 17.25 12.984 1 95.62 118 ALA A N 1
ATOM 893 C CA . ALA A 1 118 ? 10.438 18.703 13.164 1 95.62 118 ALA A CA 1
ATOM 894 C C . ALA A 1 118 ? 10.625 19.062 14.633 1 95.62 118 ALA A C 1
ATOM 896 O O . ALA A 1 118 ? 11.438 19.938 14.961 1 95.62 118 ALA A O 1
ATOM 897 N N . ARG A 1 119 ? 9.93 18.391 15.492 1 95.19 119 ARG A N 1
ATOM 898 C CA . ARG A 1 119 ? 10.023 18.656 16.922 1 95.19 119 ARG A CA 1
ATOM 899 C C . ARG A 1 119 ? 11.438 18.391 17.438 1 95.19 119 ARG A C 1
ATOM 901 O O . ARG A 1 119 ? 11.906 19.062 18.359 1 95.19 119 ARG A O 1
ATOM 908 N N . ALA A 1 120 ? 12.102 17.469 16.797 1 96.62 120 ALA A N 1
ATOM 909 C CA . ALA A 1 120 ? 13.469 17.109 17.203 1 96.62 120 ALA A CA 1
ATOM 910 C C . ALA A 1 120 ? 14.469 18.125 16.656 1 96.62 120 ALA A C 1
ATOM 912 O O . ALA A 1 120 ? 15.672 18.016 16.906 1 96.62 120 ALA A O 1
ATOM 913 N N . GLY A 1 121 ? 13.984 19.109 15.828 1 95.94 121 GLY A N 1
ATOM 914 C CA . GLY A 1 121 ? 14.852 20.141 15.289 1 95.94 121 GLY A CA 1
ATOM 915 C C . GLY A 1 121 ? 15.602 19.688 14.047 1 95.94 121 GLY A C 1
ATOM 916 O O . GLY A 1 121 ? 16.547 20.359 13.609 1 95.94 121 GLY A O 1
ATOM 917 N N . LEU A 1 122 ? 15.164 18.656 13.484 1 96.31 122 LEU A N 1
ATOM 918 C CA . LEU A 1 122 ? 15.945 18.047 12.414 1 96.31 122 LEU A CA 1
ATOM 919 C C . LEU A 1 122 ? 15.461 18.531 11.047 1 96.31 122 LEU A C 1
ATOM 921 O O . LEU A 1 122 ? 16.016 18.141 10.016 1 96.31 122 LEU A O 1
ATOM 925 N N . LEU A 1 123 ? 14.453 19.422 11.047 1 95.5 123 LEU A N 1
ATOM 926 C CA . LEU A 1 123 ? 13.977 19.953 9.781 1 95.5 123 LEU A CA 1
ATOM 927 C C . LEU A 1 123 ? 14.242 21.453 9.688 1 95.5 123 LEU A C 1
ATOM 929 O O . LEU A 1 123 ? 13.797 22.109 8.742 1 95.5 123 LEU A O 1
ATOM 933 N N . GLU A 1 124 ? 14.938 21.938 10.656 1 91.56 124 GLU A N 1
ATOM 934 C CA . GLU A 1 124 ? 15.297 23.344 10.609 1 91.56 124 GLU A CA 1
ATOM 935 C C . GLU A 1 124 ? 16.109 23.672 9.359 1 91.56 124 GLU A C 1
ATOM 937 O O . GLU A 1 124 ? 17.078 22.969 9.047 1 91.56 124 GLU A O 1
ATOM 942 N N . ASN A 1 125 ? 15.727 24.641 8.547 1 88.69 125 ASN A N 1
ATOM 943 C CA . ASN A 1 125 ? 16.406 25.125 7.355 1 88.69 125 ASN A CA 1
ATOM 944 C C . ASN A 1 125 ? 16.297 24.141 6.203 1 88.69 125 ASN A C 1
ATOM 946 O O . ASN A 1 125 ? 17.156 24.094 5.328 1 88.69 125 ASN A O 1
ATOM 950 N N . HIS A 1 126 ? 15.438 23.25 6.34 1 90 126 HIS A N 1
ATOM 951 C CA . HIS A 1 126 ? 15.164 22.312 5.262 1 90 126 HIS A CA 1
ATOM 952 C C . HIS A 1 126 ? 13.742 22.484 4.727 1 90 126 HIS A C 1
ATOM 954 O O . HIS A 1 126 ? 12.828 22.812 5.48 1 90 126 HIS A O 1
ATOM 960 N N . GLU A 1 127 ? 13.594 22.281 3.447 1 88.88 127 GLU A N 1
ATOM 961 C CA . GLU A 1 127 ? 12.25 22.172 2.881 1 88.88 127 GLU A CA 1
ATOM 962 C C . GLU A 1 127 ? 11.656 20.797 3.125 1 88.88 127 GLU A C 1
ATOM 964 O O . GLU A 1 127 ? 12.383 19.797 3.145 1 88.88 127 GLU A O 1
ATOM 969 N N . CYS A 1 128 ? 10.344 20.828 3.342 1 90.56 128 CYS A N 1
ATOM 970 C CA . CYS A 1 128 ? 9.797 19.516 3.691 1 90.56 128 CYS A CA 1
ATOM 971 C C . CYS A 1 128 ? 8.5 19.25 2.93 1 90.56 128 CYS A C 1
ATOM 973 O O . CYS A 1 128 ? 7.793 20.188 2.553 1 90.56 128 CYS A O 1
ATOM 975 N N . SER A 1 129 ? 8.266 17.984 2.609 1 89.75 129 SER A N 1
ATOM 976 C CA . SER A 1 129 ? 7 17.5 2.074 1 89.75 129 SER A CA 1
ATOM 977 C C . SER A 1 129 ? 6.035 17.125 3.193 1 89.75 129 SER A C 1
ATOM 979 O O . SER A 1 129 ? 6.41 16.422 4.141 1 89.75 129 SER A O 1
ATOM 981 N N . VAL A 1 130 ? 4.824 17.656 3.139 1 85.5 130 VAL A N 1
ATOM 982 C CA . VAL A 1 130 ? 3.791 17.344 4.121 1 85.5 130 VAL A CA 1
ATOM 983 C C . VAL A 1 130 ? 2.523 16.875 3.41 1 85.5 130 VAL A C 1
ATOM 985 O O . VAL A 1 130 ? 2.107 17.469 2.412 1 85.5 130 VAL A O 1
ATOM 988 N N . HIS A 1 131 ? 2.059 15.797 3.904 1 81.81 131 HIS A N 1
ATOM 989 C CA . HIS A 1 131 ? 0.787 15.328 3.363 1 81.81 131 HIS A CA 1
ATOM 990 C C . HIS A 1 131 ? -0.281 16.422 3.447 1 81.81 131 HIS A C 1
ATOM 992 O O . HIS A 1 131 ? -0.387 17.109 4.461 1 81.81 131 HIS A O 1
ATOM 998 N N . TRP A 1 132 ? -1.075 16.5 2.465 1 70.06 132 TRP A N 1
ATOM 999 C CA . TRP A 1 132 ? -2.01 17.625 2.359 1 70.06 132 TRP A CA 1
ATOM 1000 C C . TRP A 1 132 ? -2.951 17.656 3.557 1 70.06 132 TRP A C 1
ATOM 1002 O O . TRP A 1 132 ? -3.342 18.734 4.016 1 70.06 132 TRP A O 1
ATOM 1012 N N . CYS A 1 133 ? -3.277 16.453 4.062 1 69.44 133 CYS A N 1
ATOM 1013 C CA . CYS A 1 133 ? -4.207 16.391 5.184 1 69.44 133 CYS A CA 1
ATOM 1014 C C . CYS A 1 133 ? -3.58 16.938 6.453 1 69.44 133 CYS A C 1
ATOM 1016 O O . CYS A 1 133 ? -4.281 17.234 7.426 1 69.44 133 CYS A O 1
ATOM 1018 N N . TYR A 1 134 ? -2.268 17.125 6.48 1 76.56 134 TYR A N 1
ATOM 1019 C CA . TYR A 1 134 ? -1.571 17.562 7.68 1 76.56 134 TYR A CA 1
ATOM 1020 C C . TYR A 1 134 ? -1.012 18.969 7.496 1 76.56 134 TYR A C 1
ATOM 1022 O O . TYR A 1 134 ? -0.391 19.531 8.406 1 76.56 134 TYR A O 1
ATOM 1030 N N . GLU A 1 135 ? -1.251 19.5 6.379 1 74.12 135 GLU A N 1
ATOM 1031 C CA . GLU A 1 135 ? -0.573 20.734 6.004 1 74.12 135 GLU A CA 1
ATOM 1032 C C . GLU A 1 135 ? -0.913 21.859 6.969 1 74.12 135 GLU A C 1
ATOM 1034 O O . GLU A 1 135 ? -0.021 22.562 7.449 1 74.12 135 GLU A O 1
ATOM 1039 N N . ALA A 1 136 ? -2.174 22 7.23 1 68.12 136 ALA A N 1
ATOM 1040 C CA . ALA A 1 136 ? -2.613 23.094 8.102 1 68.12 136 ALA A CA 1
ATOM 1041 C C . ALA A 1 136 ? -2.053 22.922 9.516 1 68.12 136 ALA A C 1
ATOM 1043 O O . ALA A 1 136 ? -1.543 23.875 10.102 1 68.12 136 ALA A O 1
ATOM 1044 N N . ALA A 1 137 ? -2.123 21.719 10.008 1 75.12 137 ALA A N 1
ATOM 1045 C CA . ALA A 1 137 ? -1.612 21.422 11.352 1 75.12 137 ALA A CA 1
ATOM 1046 C C . ALA A 1 137 ? -0.105 21.656 11.422 1 75.12 137 ALA A C 1
ATOM 1048 O O . ALA A 1 137 ? 0.401 22.203 12.406 1 75.12 137 ALA A O 1
ATOM 1049 N N . PHE A 1 138 ? 0.575 21.312 10.414 1 86.62 138 PHE A N 1
ATOM 1050 C CA . PHE A 1 138 ? 2.025 21.438 10.375 1 86.62 138 PHE A CA 1
ATOM 1051 C C . PHE A 1 138 ? 2.434 22.906 10.328 1 86.62 138 PHE A C 1
ATOM 1053 O O . PHE A 1 138 ? 3.33 23.328 11.055 1 86.62 138 PHE A O 1
ATOM 1060 N N . ALA A 1 139 ? 1.725 23.688 9.508 1 76.19 139 ALA A N 1
ATOM 1061 C CA . ALA A 1 139 ? 2.021 25.109 9.359 1 76.19 139 ALA A CA 1
ATOM 1062 C C . ALA A 1 139 ? 1.768 25.859 10.672 1 76.19 139 ALA A C 1
ATOM 1064 O O . ALA A 1 139 ? 2.479 26.812 10.992 1 76.19 139 ALA A O 1
ATOM 1065 N N . THR A 1 140 ? 0.805 25.375 11.328 1 77.12 140 THR A N 1
ATOM 1066 C CA . THR A 1 140 ? 0.453 26 12.594 1 77.12 140 THR A CA 1
ATOM 1067 C C . THR A 1 140 ? 1.506 25.703 13.656 1 77.12 140 THR A C 1
ATOM 1069 O O . THR A 1 140 ? 1.914 26.594 14.406 1 77.12 140 THR A O 1
ATOM 1072 N N . GLU A 1 141 ? 1.951 24.484 13.719 1 84.06 141 GLU A N 1
ATOM 1073 C CA . GLU A 1 141 ? 2.9 24.078 14.75 1 84.06 141 GLU A CA 1
ATOM 1074 C C . GLU A 1 141 ? 4.316 24.516 14.398 1 84.06 141 GLU A C 1
ATOM 1076 O O . GLU A 1 141 ? 5.117 24.828 15.289 1 84.06 141 GLU A O 1
ATOM 1081 N N . PHE A 1 142 ? 4.598 24.547 13.117 1 91.44 142 PHE A N 1
ATOM 1082 C CA . PHE A 1 142 ? 5.945 24.875 12.664 1 91.44 142 PHE A CA 1
ATOM 1083 C C . PHE A 1 142 ? 5.906 25.938 11.57 1 91.44 142 PHE A C 1
ATOM 1085 O O . PHE A 1 142 ? 6.344 25.688 10.445 1 91.44 142 PHE A O 1
ATOM 1092 N N . PRO A 1 143 ? 5.574 27.141 11.914 1 86.75 143 PRO A N 1
ATOM 1093 C CA . PRO A 1 143 ? 5.402 28.188 10.906 1 86.75 143 PRO A CA 1
ATOM 1094 C C . PRO A 1 143 ? 6.711 28.562 10.211 1 86.75 143 PRO A C 1
ATOM 1096 O O . PRO A 1 143 ? 6.695 29.094 9.102 1 86.75 143 PRO A O 1
ATOM 1099 N N . ALA A 1 144 ? 7.812 28.266 10.766 1 92.94 144 ALA A N 1
ATOM 1100 C CA . AL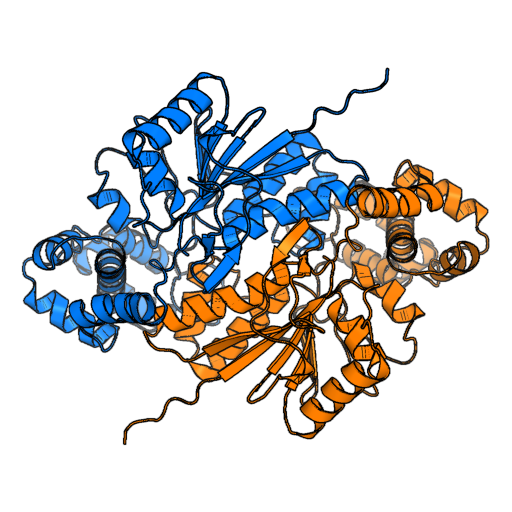A A 1 144 ? 9.109 28.672 10.234 1 92.94 144 ALA A CA 1
ATOM 1101 C C . ALA A 1 144 ? 9.625 27.672 9.203 1 92.94 144 ALA A C 1
ATOM 1103 O O . ALA A 1 144 ? 10.562 27.953 8.461 1 92.94 144 ALA A O 1
ATOM 1104 N N . ILE A 1 145 ? 9.055 26.5 9.156 1 93.25 145 ILE A N 1
ATOM 1105 C CA . ILE A 1 145 ? 9.531 25.469 8.242 1 93.25 145 ILE A CA 1
ATOM 1106 C C . ILE A 1 145 ? 8.82 25.594 6.898 1 93.25 145 ILE A C 1
ATOM 1108 O O . ILE A 1 145 ? 7.59 25.625 6.836 1 93.25 145 ILE A O 1
ATOM 1112 N N . LYS A 1 146 ? 9.562 25.672 5.824 1 89.69 146 LYS A N 1
ATOM 1113 C CA . LYS A 1 146 ? 9.016 25.797 4.477 1 89.69 146 LYS A CA 1
ATOM 1114 C C . LYS A 1 146 ? 8.508 24.453 3.967 1 89.69 146 LYS A C 1
ATOM 1116 O O . LYS A 1 146 ? 9.227 23.453 4.012 1 89.69 146 LYS A O 1
ATOM 1121 N N . THR A 1 147 ? 7.297 24.453 3.535 1 85.75 147 THR A N 1
ATOM 1122 C CA . THR A 1 147 ? 6.707 23.25 2.973 1 85.75 147 THR A CA 1
ATOM 1123 C C . THR A 1 147 ? 6.523 23.391 1.464 1 85.75 147 THR A C 1
ATOM 1125 O O . THR A 1 147 ? 6.348 24.5 0.954 1 85.75 147 THR A O 1
ATOM 1128 N N . VAL A 1 148 ? 6.707 22.25 0.775 1 80.62 148 VAL A N 1
ATOM 1129 C CA . VAL A 1 148 ? 6.484 22.234 -0.667 1 80.62 148 VAL A CA 1
ATOM 1130 C C . VAL A 1 148 ? 5.453 21.172 -1.023 1 80.62 148 VAL A C 1
ATOM 1132 O O . VAL A 1 148 ? 5.125 20.312 -0.198 1 80.62 148 VAL A O 1
ATOM 1135 N N . ASP A 1 149 ? 5 21.109 -2.32 1 71.44 149 ASP A N 1
ATOM 1136 C CA . ASP A 1 149 ? 3.908 20.25 -2.748 1 71.44 149 ASP A CA 1
ATOM 1137 C C . ASP A 1 149 ? 4.438 18.922 -3.289 1 71.44 149 ASP A C 1
ATOM 1139 O O . ASP A 1 149 ? 3.666 18 -3.539 1 71.44 149 ASP A O 1
ATOM 1143 N N . ASP A 1 150 ? 5.68 18.812 -3.311 1 79.94 150 ASP A N 1
ATOM 1144 C CA . ASP A 1 150 ? 6.258 17.562 -3.771 1 79.94 150 ASP A CA 1
ATOM 1145 C C . ASP A 1 150 ? 5.984 16.422 -2.777 1 79.94 150 ASP A C 1
ATOM 1147 O O . ASP A 1 150 ? 6.031 16.641 -1.564 1 79.94 150 ASP A O 1
ATOM 1151 N N . VAL A 1 151 ? 5.793 15.258 -3.33 1 85.38 151 VAL A N 1
ATOM 1152 C CA . VAL A 1 151 ? 5.422 14.148 -2.453 1 85.38 151 VAL A CA 1
ATOM 1153 C C . VAL A 1 151 ? 6.668 13.586 -1.784 1 85.38 151 VAL A C 1
ATOM 1155 O O . VAL A 1 151 ? 6.574 12.883 -0.773 1 85.38 151 VAL A O 1
ATOM 1158 N N . ILE A 1 152 ? 7.82 13.758 -2.41 1 90.38 152 ILE A N 1
ATOM 1159 C CA . ILE A 1 152 ? 9.109 13.352 -1.853 1 90.38 152 ILE A CA 1
ATOM 1160 C C . ILE A 1 152 ? 10.086 14.523 -1.899 1 90.38 152 ILE A C 1
ATOM 1162 O O . ILE A 1 152 ? 10.273 15.133 -2.953 1 90.38 152 ILE A O 1
ATOM 1166 N N . VAL A 1 153 ? 10.656 14.883 -0.763 1 89.44 153 VAL A N 1
ATOM 1167 C CA . VAL A 1 153 ? 11.695 15.906 -0.7 1 89.44 153 VAL A CA 1
ATOM 1168 C C . VAL A 1 153 ? 12.922 15.352 0.022 1 89.44 153 VAL A C 1
ATOM 1170 O O . VAL A 1 153 ? 12.805 14.75 1.09 1 89.44 153 VAL A O 1
ATOM 1173 N N . PHE A 1 154 ? 13.953 15.32 -0.603 1 87.75 154 PHE A N 1
ATOM 1174 C CA . PHE A 1 154 ? 15.219 15.016 0.053 1 87.75 154 PHE A CA 1
ATOM 1175 C C . PHE A 1 154 ? 16.172 16.188 -0.035 1 87.75 154 PHE A C 1
ATOM 1177 O O . PHE A 1 154 ? 16.344 16.781 -1.102 1 87.75 154 PHE A O 1
ATOM 1184 N N . ASP A 1 155 ? 16.531 16.688 1.02 1 83.31 155 ASP A N 1
ATOM 1185 C CA . ASP A 1 155 ? 17.5 17.75 1.19 1 83.31 155 ASP A CA 1
ATOM 1186 C C . ASP A 1 155 ? 18.672 17.297 2.055 1 83.31 155 ASP A C 1
ATOM 1188 O O . ASP A 1 155 ? 18.578 17.281 3.283 1 83.31 155 ASP A O 1
ATOM 1192 N N . SER A 1 156 ? 19.844 16.969 1.373 1 84.06 156 SER A N 1
ATOM 1193 C CA . SER A 1 156 ? 21 16.391 2.051 1 84.06 156 SER A CA 1
ATOM 1194 C C . SER A 1 156 ? 20.641 15.047 2.697 1 84.06 156 SER A C 1
ATOM 1196 O O . SER A 1 156 ? 20.312 14.086 2.002 1 84.06 156 SER A O 1
ATOM 1198 N N . ASN A 1 157 ? 20.672 15.016 3.996 1 92 157 ASN A N 1
ATOM 1199 C CA . ASN A 1 157 ? 20.422 13.75 4.684 1 92 157 ASN A CA 1
ATOM 1200 C C . ASN A 1 157 ? 19.062 13.734 5.379 1 92 157 ASN A C 1
ATOM 1202 O O . ASN A 1 157 ? 18.844 12.953 6.301 1 92 157 ASN A O 1
ATOM 1206 N N . ARG A 1 158 ? 18.141 14.617 4.84 1 95.88 158 ARG A N 1
ATOM 1207 C CA . ARG A 1 158 ? 16.797 14.688 5.379 1 95.88 158 ARG A CA 1
ATOM 1208 C C . ARG A 1 158 ? 15.766 14.305 4.32 1 95.88 158 ARG A C 1
ATOM 1210 O O . ARG A 1 158 ? 15.797 14.82 3.201 1 95.88 158 ARG A O 1
ATOM 1217 N N . TYR A 1 159 ? 14.938 13.406 4.703 1 95.88 159 TYR A N 1
ATOM 1218 C CA . TYR A 1 159 ? 13.906 12.914 3.793 1 95.88 159 TYR A CA 1
ATOM 1219 C C . TYR A 1 159 ? 12.516 13.18 4.352 1 95.88 159 TYR A C 1
ATOM 1221 O O . TYR A 1 159 ? 12.227 12.828 5.5 1 95.88 159 TYR A O 1
ATOM 1229 N N . THR A 1 160 ? 11.672 13.797 3.607 1 95.25 160 THR A N 1
ATOM 1230 C CA . THR A 1 160 ? 10.266 13.914 3.973 1 95.25 160 THR A CA 1
ATOM 1231 C C . THR A 1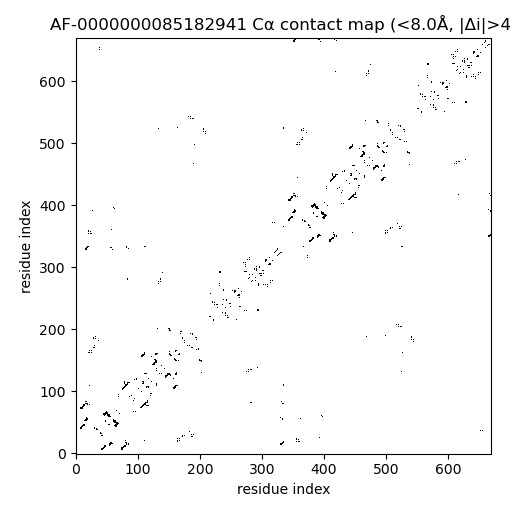 160 ? 9.367 13.391 2.855 1 95.25 160 THR A C 1
ATOM 1233 O O . THR A 1 160 ? 9.578 13.703 1.683 1 95.25 160 THR A O 1
ATOM 1236 N N . VAL A 1 161 ? 8.469 12.516 3.232 1 93.75 161 VAL A N 1
ATOM 1237 C CA . VAL A 1 161 ? 7.637 11.758 2.303 1 93.75 161 VAL A CA 1
ATOM 1238 C C . VAL A 1 161 ? 6.168 11.891 2.697 1 93.75 161 VAL A C 1
ATOM 1240 O O . VAL A 1 161 ? 5.801 11.633 3.848 1 93.75 161 VAL A O 1
ATOM 1243 N N . SER A 1 162 ? 5.312 12.227 1.833 1 87.31 162 SER A N 1
ATOM 1244 C CA . SER A 1 162 ? 3.979 12.719 2.156 1 87.31 162 SER A CA 1
ATOM 1245 C C . SER A 1 162 ? 3.039 11.578 2.523 1 87.31 162 SER A C 1
ATOM 1247 O O . SER A 1 162 ? 2.045 11.781 3.221 1 87.31 162 SER A O 1
ATOM 1249 N N . GLY A 1 163 ? 3.338 10.328 2.045 1 89.75 163 GLY A N 1
ATOM 1250 C CA . GLY A 1 163 ? 2.438 9.227 2.338 1 89.75 163 GLY A CA 1
ATOM 1251 C C . GLY A 1 163 ? 2.953 7.891 1.846 1 89.75 163 GLY A C 1
ATOM 1252 O O . GLY A 1 163 ? 4.121 7.766 1.478 1 89.75 163 GLY A O 1
ATOM 1253 N N . ALA A 1 164 ? 2.035 6.949 1.913 1 92.12 164 ALA A N 1
ATOM 1254 C CA . ALA A 1 164 ? 2.404 5.562 1.627 1 92.12 164 ALA A CA 1
ATOM 1255 C C . ALA A 1 164 ? 2.824 5.398 0.169 1 92.12 164 ALA A C 1
ATOM 1257 O O . ALA A 1 164 ? 3.836 4.758 -0.123 1 92.12 164 ALA A O 1
ATOM 1258 N N . ALA A 1 165 ? 2.029 5.98 -0.726 1 86.19 165 ALA A N 1
ATOM 1259 C CA . ALA A 1 165 ? 2.359 5.848 -2.143 1 86.19 165 ALA A CA 1
ATOM 1260 C C . ALA A 1 165 ? 3.73 6.449 -2.443 1 86.19 165 ALA A C 1
ATOM 1262 O O . ALA A 1 165 ? 4.535 5.844 -3.156 1 86.19 165 ALA A O 1
ATOM 1263 N N . ALA A 1 166 ? 3.986 7.59 -1.919 1 88.44 166 ALA A N 1
ATOM 1264 C CA . ALA A 1 166 ? 5.273 8.258 -2.105 1 88.44 166 ALA A CA 1
ATOM 1265 C C . ALA A 1 166 ? 6.398 7.469 -1.442 1 88.44 166 ALA A C 1
ATOM 1267 O O . ALA A 1 166 ? 7.527 7.445 -1.94 1 88.44 166 ALA A O 1
ATOM 1268 N N . ALA A 1 167 ? 6.102 6.883 -0.292 1 94.44 167 ALA A N 1
ATOM 1269 C CA . ALA A 1 167 ? 7.094 6.055 0.385 1 94.44 167 ALA A CA 1
ATOM 1270 C C . ALA A 1 167 ? 7.523 4.883 -0.494 1 94.44 167 ALA A C 1
ATOM 1272 O O . ALA A 1 167 ? 8.711 4.551 -0.563 1 94.44 167 ALA A O 1
ATOM 1273 N N . PHE A 1 168 ? 6.566 4.27 -1.135 1 93.38 168 PHE A N 1
ATOM 1274 C CA . PHE A 1 168 ? 6.871 3.201 -2.08 1 93.38 168 PHE A CA 1
ATOM 1275 C C . PHE A 1 168 ? 7.781 3.705 -3.193 1 93.38 168 PHE A C 1
ATOM 1277 O O . PHE A 1 168 ? 8.773 3.061 -3.531 1 93.38 168 PHE A O 1
ATOM 1284 N N . ASP A 1 169 ? 7.48 4.891 -3.717 1 88.81 169 ASP A N 1
ATOM 1285 C CA . ASP A 1 169 ? 8.289 5.508 -4.766 1 88.81 169 ASP A CA 1
ATOM 1286 C C . ASP A 1 169 ? 9.719 5.746 -4.289 1 88.81 169 ASP A C 1
ATOM 1288 O O . ASP A 1 169 ? 10.672 5.512 -5.035 1 88.81 169 ASP A O 1
ATOM 1292 N N . LEU A 1 170 ? 9.836 6.238 -3.139 1 93.38 170 LEU A N 1
ATOM 1293 C CA . LEU A 1 170 ? 11.172 6.477 -2.592 1 93.38 170 LEU A CA 1
ATOM 1294 C C . LEU A 1 170 ? 11.984 5.184 -2.551 1 93.38 170 LEU A C 1
ATOM 1296 O O . LEU A 1 170 ? 13.164 5.176 -2.912 1 93.38 170 LEU A O 1
ATOM 1300 N N . MET A 1 171 ? 11.375 4.121 -2.109 1 95.94 171 MET A N 1
ATOM 1301 C CA . MET A 1 171 ? 12.086 2.848 -2.045 1 95.94 171 MET A CA 1
ATOM 1302 C C . MET A 1 171 ? 12.461 2.361 -3.441 1 95.94 171 MET A C 1
ATOM 1304 O O . MET A 1 171 ? 13.516 1.76 -3.631 1 95.94 171 MET A O 1
ATOM 1308 N N . LEU A 1 172 ? 11.547 2.578 -4.395 1 91.5 172 LEU A N 1
ATOM 1309 C CA . LEU A 1 172 ? 11.898 2.236 -5.766 1 91.5 172 LEU A CA 1
ATOM 1310 C C . LEU A 1 172 ? 13.141 3.002 -6.211 1 91.5 172 LEU A C 1
ATOM 1312 O O . LEU A 1 172 ? 13.977 2.467 -6.945 1 91.5 172 LEU A O 1
ATOM 1316 N N . HIS A 1 173 ? 13.25 4.223 -5.797 1 90.94 173 HIS A N 1
ATOM 1317 C CA . HIS A 1 173 ? 14.445 5.004 -6.094 1 90.94 173 HIS A CA 1
ATOM 1318 C C . HIS A 1 173 ? 15.688 4.379 -5.457 1 90.94 173 HIS A C 1
ATOM 1320 O O . HIS A 1 173 ? 16.734 4.293 -6.09 1 90.94 173 HIS A O 1
ATOM 1326 N N . PHE A 1 174 ? 15.555 3.932 -4.18 1 94.44 174 PHE A N 1
ATOM 1327 C CA . PHE A 1 174 ? 16.672 3.246 -3.523 1 94.44 174 PHE A CA 1
ATOM 1328 C C . PHE A 1 174 ? 17.078 2.008 -4.309 1 94.44 174 PHE A C 1
ATOM 1330 O O . PHE A 1 174 ? 18.266 1.747 -4.492 1 94.44 174 PHE A O 1
ATOM 1337 N N . ILE A 1 175 ? 16.094 1.265 -4.766 1 94.62 175 ILE A N 1
ATOM 1338 C CA . ILE A 1 175 ? 16.328 0.037 -5.516 1 94.62 175 ILE A CA 1
ATOM 1339 C C . ILE A 1 175 ? 17.031 0.364 -6.832 1 94.62 175 ILE A C 1
ATOM 1341 O O . ILE A 1 175 ? 17.984 -0.308 -7.211 1 94.62 175 ILE A O 1
ATOM 1345 N N . GLU A 1 176 ? 16.547 1.398 -7.492 1 89.69 176 GLU A N 1
ATOM 1346 C CA . GLU A 1 176 ? 17.172 1.803 -8.758 1 89.69 176 GLU A CA 1
ATOM 1347 C C . GLU A 1 176 ? 18.625 2.184 -8.562 1 89.69 176 GLU A C 1
ATOM 1349 O O . GLU A 1 176 ? 19.484 1.779 -9.344 1 89.69 176 GLU A O 1
ATOM 1354 N N . GLU A 1 177 ? 18.875 2.875 -7.57 1 91.5 177 GLU A N 1
ATOM 1355 C CA . GLU A 1 177 ? 20.234 3.334 -7.293 1 91.5 177 GLU A CA 1
ATOM 1356 C C . GLU A 1 177 ? 21.141 2.164 -6.957 1 91.5 177 GLU A C 1
ATOM 1358 O O . GLU A 1 177 ? 22.297 2.133 -7.387 1 91.5 177 GLU A O 1
ATOM 1363 N N . ARG A 1 178 ? 20.594 1.251 -6.242 1 93.88 178 ARG A N 1
ATOM 1364 C CA . ARG A 1 178 ? 21.438 0.179 -5.711 1 93.88 178 ARG A CA 1
ATOM 1365 C C . ARG A 1 178 ? 21.5 -0.994 -6.68 1 93.88 178 ARG A C 1
ATOM 1367 O O . ARG A 1 178 ? 22.547 -1.654 -6.793 1 93.88 178 ARG A O 1
ATOM 1374 N N . LEU A 1 179 ? 20.391 -1.253 -7.344 1 90.31 179 LEU A N 1
ATOM 1375 C CA . LEU A 1 179 ? 20.297 -2.504 -8.086 1 90.31 179 LEU A CA 1
ATOM 1376 C C . LEU A 1 179 ? 20.047 -2.234 -9.57 1 90.31 179 LEU A C 1
ATOM 1378 O O . LEU A 1 179 ? 20.078 -3.16 -10.383 1 90.31 179 LEU A O 1
ATOM 1382 N N . GLY A 1 180 ? 19.797 -1.014 -9.898 1 85.75 180 GLY A N 1
ATOM 1383 C CA . GLY A 1 180 ? 19.594 -0.651 -11.289 1 85.75 180 GLY A CA 1
ATOM 1384 C C . GLY A 1 180 ? 18.141 -0.49 -11.656 1 85.75 180 GLY A C 1
ATOM 1385 O O . GLY A 1 180 ? 17.25 -0.872 -10.891 1 85.75 180 GLY A O 1
ATOM 1386 N N . SER A 1 181 ? 17.891 0.119 -12.797 1 80.56 181 SER A N 1
ATOM 1387 C CA . SER A 1 181 ? 16.547 0.462 -13.266 1 80.56 181 SER A CA 1
ATOM 1388 C C . SER A 1 181 ? 15.727 -0.789 -13.547 1 80.56 181 SER A C 1
ATOM 1390 O O . SER A 1 181 ? 14.508 -0.794 -13.359 1 80.56 181 SER A O 1
ATOM 1392 N N . GLU A 1 182 ? 16.312 -1.812 -13.953 1 75.69 182 GLU A N 1
ATOM 1393 C CA . GLU A 1 182 ? 15.594 -3.049 -14.266 1 75.69 182 GLU A CA 1
ATOM 1394 C C . GLU A 1 182 ? 14.969 -3.65 -13.008 1 75.69 182 GLU A C 1
ATOM 1396 O O . GLU A 1 182 ? 13.797 -4.043 -13.023 1 75.69 182 GLU A O 1
ATOM 1401 N N . ALA A 1 183 ? 15.758 -3.725 -11.961 1 82.94 183 ALA A N 1
ATOM 1402 C CA . ALA A 1 183 ? 15.25 -4.25 -10.695 1 82.94 183 ALA A CA 1
ATOM 1403 C C . ALA A 1 183 ? 14.109 -3.393 -10.164 1 82.94 183 ALA A C 1
ATOM 1405 O O . ALA A 1 183 ? 13.102 -3.918 -9.672 1 82.94 183 ALA A O 1
ATOM 1406 N N . ALA A 1 184 ? 14.258 -2.086 -10.305 1 86.25 184 ALA A N 1
ATOM 1407 C CA . ALA A 1 184 ? 13.219 -1.167 -9.844 1 86.25 184 ALA A CA 1
ATOM 1408 C C . ALA A 1 184 ? 11.938 -1.345 -10.648 1 86.25 184 ALA A C 1
ATOM 1410 O O . ALA A 1 184 ? 10.844 -1.393 -10.078 1 86.25 184 ALA A O 1
ATOM 1411 N N . THR A 1 185 ? 12.023 -1.481 -11.867 1 75.62 185 THR A N 1
ATOM 1412 C CA . THR A 1 185 ? 10.875 -1.651 -12.742 1 75.62 185 THR A CA 1
ATOM 1413 C C . THR A 1 185 ? 10.172 -2.977 -12.469 1 75.62 185 THR A C 1
ATOM 1415 O O . THR A 1 185 ? 8.945 -3.027 -12.375 1 75.62 185 THR A O 1
ATOM 1418 N N . GLU A 1 186 ? 10.922 -3.992 -12.336 1 76.88 186 GLU A N 1
ATOM 1419 C CA . GLU A 1 186 ? 10.336 -5.297 -12.039 1 76.88 186 GLU A CA 1
ATOM 1420 C C . GLU A 1 186 ? 9.602 -5.277 -10.703 1 76.88 186 GLU A C 1
ATOM 1422 O O . GLU A 1 186 ? 8.508 -5.836 -10.586 1 76.88 186 GLU A O 1
ATOM 1427 N N . THR A 1 187 ? 10.242 -4.645 -9.75 1 87.5 187 THR A N 1
ATOM 1428 C CA . THR A 1 187 ? 9.602 -4.508 -8.445 1 87.5 187 THR A CA 1
ATOM 1429 C C . THR A 1 187 ? 8.266 -3.77 -8.578 1 87.5 187 THR A C 1
ATOM 1431 O O . THR A 1 187 ? 7.246 -4.223 -8.055 1 87.5 187 THR A O 1
ATOM 1434 N N . ALA A 1 188 ? 8.297 -2.639 -9.273 1 82.06 188 ALA A N 1
ATOM 1435 C CA . ALA A 1 188 ? 7.074 -1.864 -9.477 1 82.06 188 ALA A CA 1
ATOM 1436 C C . ALA A 1 188 ? 5.996 -2.709 -10.148 1 82.06 188 ALA A C 1
ATOM 1438 O O . ALA A 1 188 ? 4.828 -2.66 -9.758 1 82.06 188 ALA A O 1
ATOM 1439 N N . CYS A 1 189 ? 6.367 -3.543 -11.016 1 73 189 CYS A N 1
ATOM 1440 C CA . CYS A 1 189 ? 5.438 -4.387 -11.758 1 73 189 CYS A CA 1
ATOM 1441 C C . CYS A 1 189 ? 4.852 -5.469 -10.859 1 73 189 CYS A C 1
ATOM 1443 O O . CYS A 1 189 ? 3.666 -5.793 -10.969 1 73 189 CYS A O 1
ATOM 1445 N N . TRP A 1 190 ? 5.738 -5.984 -10.039 1 76.75 190 TRP A N 1
ATOM 1446 C CA . TRP A 1 190 ? 5.273 -7.012 -9.109 1 76.75 190 TRP A CA 1
ATOM 1447 C C . TRP A 1 190 ? 4.09 -6.504 -8.289 1 76.75 190 TRP A C 1
ATOM 1449 O O . TRP A 1 190 ? 3.18 -7.27 -7.961 1 76.75 190 TRP A O 1
ATOM 1459 N N . PHE A 1 191 ? 4.082 -5.168 -8.031 1 84.12 191 PHE A N 1
ATOM 1460 C CA . PHE A 1 191 ? 3.051 -4.59 -7.18 1 84.12 191 PHE A CA 1
ATOM 1461 C C . PHE A 1 191 ? 2.037 -3.809 -8.008 1 84.12 191 PHE A C 1
ATOM 1463 O O . PHE A 1 191 ? 1.15 -3.154 -7.457 1 84.12 191 PHE A O 1
ATOM 1470 N N . GLN A 1 192 ? 2.258 -3.84 -9.312 1 76.06 192 GLN A N 1
ATOM 1471 C CA . GLN A 1 192 ? 1.407 -3.049 -10.195 1 76.06 192 GLN A CA 1
ATOM 1472 C C . GLN A 1 192 ? 1.364 -1.589 -9.758 1 76.06 192 GLN A C 1
ATOM 1474 O O . GLN A 1 192 ? 0.296 -0.976 -9.719 1 76.06 192 GLN A O 1
ATOM 1479 N N . HIS A 1 193 ? 2.494 -1.124 -9.211 1 78.5 193 HIS A N 1
ATOM 1480 C CA . HIS A 1 193 ? 2.664 0.267 -8.805 1 78.5 193 HIS A CA 1
ATOM 1481 C C . HIS A 1 193 ? 2.963 1.159 -10 1 78.5 193 HIS A C 1
ATOM 1483 O O . HIS A 1 193 ? 3.84 0.848 -10.812 1 78.5 193 HIS A O 1
ATOM 1489 N N . PRO A 1 194 ? 2.121 2.223 -10.117 1 62.31 194 PRO A N 1
ATOM 1490 C CA . PRO A 1 194 ? 2.408 3.094 -11.258 1 62.31 194 PRO A CA 1
ATOM 1491 C C . PRO A 1 194 ? 3.799 3.723 -11.188 1 62.31 194 PRO A C 1
ATOM 1493 O O . PRO A 1 194 ? 4.277 4.047 -10.094 1 62.31 194 PRO A O 1
ATOM 1496 N N . LEU A 1 195 ? 4.75 3.475 -12.109 1 51.28 195 LEU A N 1
ATOM 1497 C CA . LEU A 1 195 ? 6.137 3.926 -12.141 1 51.28 195 LEU A CA 1
ATOM 1498 C C . LEU A 1 195 ? 6.215 5.449 -12.109 1 51.28 195 LEU A C 1
ATOM 1500 O O . LEU A 1 195 ? 7.289 6.016 -11.883 1 51.28 195 LEU A O 1
ATOM 1504 N N . VAL A 1 196 ? 5.328 6.207 -12.219 1 44.78 196 VAL A N 1
ATOM 1505 C CA . VAL A 1 196 ? 5.504 7.602 -12.625 1 44.78 196 VAL A CA 1
ATOM 1506 C C . VAL A 1 196 ? 5.879 8.445 -11.406 1 44.78 196 VAL A C 1
ATOM 1508 O O . VAL A 1 196 ? 6.191 9.633 -11.547 1 44.78 196 VAL A O 1
ATOM 1511 N N . ARG A 1 197 ? 5.922 8.023 -10.18 1 45.69 197 ARG A N 1
ATOM 1512 C CA . ARG A 1 197 ? 5.984 9.148 -9.25 1 45.69 197 ARG A CA 1
ATOM 1513 C C . ARG A 1 197 ? 7.426 9.438 -8.836 1 45.69 197 ARG A C 1
ATOM 1515 O O . ARG A 1 197 ? 8.102 8.562 -8.289 1 45.69 197 ARG A O 1
ATOM 1522 N N . GLY A 1 198 ? 8.125 9.992 -9.656 1 40 198 GLY A N 1
ATOM 1523 C CA . GLY A 1 198 ? 9.469 10.43 -9.32 1 40 198 GLY A CA 1
ATOM 1524 C C . GLY A 1 198 ? 9.492 11.719 -8.508 1 40 198 GLY A C 1
ATOM 1525 O O . GLY A 1 198 ? 8.453 12.172 -8.031 1 40 198 GLY A O 1
ATOM 1526 N N . ARG A 1 199 ? 10.68 12.172 -8.148 1 41.72 199 ARG A N 1
ATOM 1527 C CA . ARG A 1 199 ? 10.906 13.508 -7.609 1 41.72 199 ARG A CA 1
ATOM 1528 C C . ARG A 1 199 ? 10.156 14.562 -8.414 1 41.72 199 ARG A C 1
ATOM 1530 O O . ARG A 1 199 ? 10.094 14.484 -9.648 1 41.72 199 ARG A O 1
ATOM 1537 N N . GLY A 1 200 ? 9.43 15.547 -7.723 1 38 200 GLY A N 1
ATOM 1538 C CA . GLY A 1 200 ? 8.75 16.641 -8.398 1 38 200 GLY A CA 1
ATOM 1539 C C . GLY A 1 200 ? 7.293 16.344 -8.695 1 38 200 GLY A C 1
ATOM 1540 O O . GLY A 1 200 ? 6.562 17.219 -9.164 1 38 200 GLY A O 1
ATOM 1541 N N . VAL A 1 201 ? 6.973 15.07 -8.414 1 38.78 201 VAL A N 1
ATOM 1542 C CA . VAL A 1 201 ? 5.555 14.789 -8.617 1 38.78 201 VAL A CA 1
ATOM 1543 C C . VAL A 1 201 ? 4.742 15.383 -7.469 1 38.78 201 VAL A C 1
ATOM 1545 O O . VAL A 1 201 ? 5.078 15.195 -6.297 1 38.78 201 VAL A O 1
ATOM 1548 N N . ARG A 1 202 ? 3.723 16.156 -7.816 1 38.81 202 ARG A N 1
ATOM 1549 C CA . ARG A 1 202 ? 2.889 16.875 -6.863 1 38.81 202 ARG A CA 1
ATOM 1550 C C . ARG A 1 202 ? 1.759 16 -6.34 1 38.81 202 ARG A C 1
ATOM 1552 O O . ARG A 1 202 ? 1.306 15.086 -7.031 1 38.81 202 ARG A O 1
ATOM 1559 N N . GLN A 1 203 ? 1.417 16.172 -5.082 1 35.97 203 GLN A N 1
ATOM 1560 C CA . GLN A 1 203 ? 0.276 15.508 -4.457 1 35.97 203 GLN A CA 1
ATOM 1561 C C . GLN A 1 203 ? -1.017 15.812 -5.211 1 35.97 203 GLN A C 1
ATOM 1563 O O . GLN A 1 203 ? -1.233 16.953 -5.648 1 35.97 203 GLN A O 1
ATOM 1568 N N . LYS A 1 204 ? -1.748 14.742 -5.613 1 38.88 204 LYS A N 1
ATOM 1569 C CA . LYS A 1 204 ? -3.092 14.977 -6.137 1 38.88 204 LYS A CA 1
ATOM 1570 C C . LYS A 1 204 ? -4.086 15.234 -5.004 1 38.88 204 LYS A C 1
ATOM 1572 O O . LYS A 1 204 ? -4.254 14.391 -4.121 1 38.88 204 LYS A O 1
ATOM 1577 N N . ILE A 1 205 ? -4.367 16.453 -4.754 1 32.81 205 ILE A N 1
ATOM 1578 C CA . ILE A 1 205 ? -5.406 16.781 -3.781 1 32.81 205 ILE A CA 1
ATOM 1579 C C . ILE A 1 205 ? -6.758 16.281 -4.285 1 32.81 205 ILE A C 1
ATOM 1581 O O . ILE A 1 205 ? -7.059 16.375 -5.477 1 32.81 205 ILE A O 1
ATOM 1585 N N . PRO A 1 206 ? -7.496 15.266 -3.463 1 36.03 206 PRO A N 1
ATOM 1586 C CA . PRO A 1 206 ? -8.805 14.766 -3.896 1 36.03 206 PRO A CA 1
ATOM 1587 C C . PRO A 1 206 ? -9.641 15.828 -4.605 1 36.03 206 PRO A C 1
ATOM 1589 O O . PRO A 1 206 ? -9.953 16.859 -4.02 1 36.03 206 PRO A O 1
ATOM 1592 N N . THR A 1 207 ? -9.25 16.188 -5.742 1 35.69 207 THR A N 1
ATOM 1593 C CA . THR A 1 207 ? -10.305 16.953 -6.406 1 35.69 207 THR A CA 1
ATOM 1594 C C . THR A 1 207 ? -11.523 16.062 -6.668 1 35.69 207 THR A C 1
ATOM 1596 O O . THR A 1 207 ? -11.398 14.844 -6.766 1 35.69 207 THR A O 1
ATOM 1599 N N . PHE A 1 208 ? -12.727 16.609 -6.379 1 34.84 208 PHE A N 1
ATOM 1600 C CA . PHE A 1 208 ? -14.016 15.938 -6.516 1 34.84 208 PHE A CA 1
ATOM 1601 C C . PHE A 1 208 ? -13.984 14.938 -7.668 1 34.84 208 PHE A C 1
ATOM 1603 O O . PHE A 1 208 ? -13.133 15.031 -8.555 1 34.84 208 PHE A O 1
ATOM 1610 N N . ARG A 1 209 ? -15.297 14.164 -7.77 1 32.28 209 ARG A N 1
ATOM 1611 C CA . ARG A 1 209 ? -15.867 12.938 -8.32 1 32.28 209 ARG A CA 1
ATOM 1612 C C . ARG A 1 209 ? -15.445 12.75 -9.773 1 32.28 209 ARG A C 1
ATOM 1614 O O . ARG A 1 209 ? -15.641 11.672 -10.344 1 32.28 209 ARG A O 1
ATOM 1621 N N . ARG A 1 210 ? -16.094 13.625 -10.805 1 32.72 210 ARG A N 1
ATOM 1622 C CA . ARG A 1 210 ? -16.812 12.953 -11.883 1 32.72 210 ARG A CA 1
ATOM 1623 C C . ARG A 1 210 ? -15.859 12.148 -12.758 1 32.72 210 ARG A C 1
ATOM 1625 O O . ARG A 1 210 ? -14.664 12.445 -12.82 1 32.72 210 ARG A O 1
ATOM 1632 N N . ASP A 1 211 ? -16.406 11.117 -13.422 1 32.88 211 ASP A N 1
ATOM 1633 C CA . ASP A 1 211 ? -16.25 10.164 -14.523 1 32.88 211 ASP A CA 1
ATOM 1634 C C . ASP A 1 211 ? -15.203 10.633 -15.516 1 32.88 211 ASP A C 1
ATOM 1636 O O . ASP A 1 211 ? -15.125 10.117 -16.641 1 32.88 211 ASP A O 1
ATOM 1640 N N . SER A 1 212 ? -14.977 12.047 -15.68 1 31.61 212 SER A N 1
ATOM 1641 C CA . SER A 1 212 ? -14.43 12.305 -17.016 1 31.61 212 SER A CA 1
ATOM 1642 C C . SER A 1 212 ? -13.039 11.703 -17.172 1 31.61 212 SER A C 1
ATOM 1644 O O . SER A 1 212 ? -12.172 11.906 -16.312 1 31.61 212 SER A O 1
ATOM 1646 N N . THR A 1 213 ? -12.945 10.594 -17.656 1 33.16 213 THR A N 1
ATOM 1647 C CA . THR A 1 213 ? -11.797 10.164 -18.453 1 33.16 213 THR A CA 1
ATOM 1648 C C . THR A 1 213 ? -10.883 11.344 -18.75 1 33.16 213 THR A C 1
ATOM 1650 O O . THR A 1 213 ? -9.805 11.172 -19.328 1 33.16 213 THR A O 1
ATOM 1653 N N . GLU A 1 214 ? -11.516 12.5 -19.203 1 34.56 214 GLU A N 1
ATOM 1654 C CA . GLU A 1 214 ? -10.711 13.641 -19.641 1 34.56 214 GLU A CA 1
ATOM 1655 C C . GLU A 1 214 ? -9.953 14.266 -18.469 1 34.56 214 GLU A C 1
ATOM 1657 O O . GLU A 1 214 ? -10.562 14.805 -17.547 1 34.56 214 GLU A O 1
ATOM 1662 N N . ASP A 1 215 ? -8.906 13.727 -17.984 1 42.94 215 ASP A N 1
ATOM 1663 C CA . ASP A 1 215 ? -7.816 14.141 -17.109 1 42.94 215 ASP A CA 1
ATOM 1664 C C . ASP A 1 215 ? -7.898 15.633 -16.797 1 42.94 215 ASP A C 1
ATOM 1666 O O . ASP A 1 215 ? -7.285 16.094 -15.828 1 42.94 215 ASP A O 1
ATOM 1670 N N . SER A 1 216 ? -8.023 16.609 -17.719 1 49.81 216 SER A N 1
ATOM 1671 C CA . SER A 1 216 ? -7.609 18 -17.5 1 49.81 216 SER A CA 1
ATOM 1672 C C . SER A 1 216 ? -8.797 18.891 -17.188 1 49.81 216 SER A C 1
ATOM 1674 O O . SER A 1 216 ? -9.734 19 -17.984 1 49.81 216 SER A O 1
ATOM 1676 N N . LEU A 1 217 ? -9.25 19.109 -15.844 1 58.06 217 LEU A N 1
ATOM 1677 C CA . LEU A 1 217 ? -10.102 20.25 -15.547 1 58.06 217 LEU A CA 1
ATOM 1678 C C . LEU A 1 217 ? -9.883 21.375 -16.562 1 58.06 217 LEU A C 1
ATOM 1680 O O . LEU A 1 217 ? -8.758 21.578 -17.031 1 58.06 217 LEU A O 1
ATOM 1684 N N . PRO A 1 218 ? -11.109 21.938 -17.062 1 69.06 218 PRO A N 1
ATOM 1685 C CA . PRO A 1 218 ? -10.836 23.172 -17.797 1 69.06 218 PRO A CA 1
ATOM 1686 C C . PRO A 1 218 ? -9.812 24.062 -17.109 1 69.06 218 PRO A C 1
ATOM 1688 O O . PRO A 1 218 ? -9.734 24.078 -15.875 1 69.06 218 PRO A O 1
ATOM 1691 N N . GLY A 1 219 ? -9.055 24.547 -17.859 1 76.56 219 GLY A N 1
ATOM 1692 C CA . GLY A 1 219 ? -7.953 25.344 -17.359 1 76.56 219 GLY A CA 1
ATOM 1693 C C . GLY A 1 219 ? -8.375 26.328 -16.281 1 76.56 219 GLY A C 1
ATOM 1694 O O . GLY A 1 219 ? -7.703 26.453 -15.25 1 76.56 219 GLY A O 1
ATOM 1695 N N . SER A 1 220 ? -9.578 26.984 -16.5 1 85.75 220 SER A N 1
ATOM 1696 C CA . SER A 1 220 ? -10.047 27.984 -15.539 1 85.75 220 SER A CA 1
ATOM 1697 C C . SER A 1 220 ? -10.422 27.328 -14.219 1 85.75 220 SER A C 1
ATOM 1699 O O . SER A 1 220 ? -10.18 27.891 -13.148 1 85.75 220 SER A O 1
ATOM 1701 N N . VAL A 1 221 ? -10.984 26.188 -14.328 1 84.81 221 VAL A N 1
ATOM 1702 C CA . VAL A 1 221 ? -11.406 25.469 -13.125 1 84.81 221 VAL A CA 1
ATOM 1703 C C . VAL A 1 221 ? -10.172 24.953 -12.383 1 84.81 221 VAL A C 1
ATOM 1705 O O . VAL A 1 221 ? -10.094 25.078 -11.156 1 84.81 221 VAL A O 1
ATOM 1708 N N . ALA A 1 222 ? -9.266 24.453 -13.156 1 78.94 222 ALA A N 1
ATOM 1709 C CA . ALA A 1 222 ? -8.023 23.984 -12.539 1 78.94 222 ALA A CA 1
ATOM 1710 C C . ALA A 1 222 ? -7.312 25.125 -11.812 1 78.94 222 ALA A C 1
ATOM 1712 O O . ALA A 1 222 ? -6.836 24.953 -10.688 1 78.94 222 ALA A O 1
ATOM 1713 N N . LYS A 1 223 ? -7.301 26.234 -12.453 1 83.44 223 LYS A N 1
ATOM 1714 C CA . LYS A 1 223 ? -6.672 27.406 -11.844 1 83.44 223 LYS A CA 1
ATOM 1715 C C . LYS A 1 223 ? -7.434 27.844 -10.594 1 83.44 223 LYS A C 1
ATOM 1717 O O . LYS A 1 223 ? -6.828 28.203 -9.586 1 83.44 223 LYS A O 1
ATOM 1722 N N . ALA A 1 224 ? -8.688 27.875 -10.68 1 87.06 224 ALA A N 1
ATOM 1723 C CA . ALA A 1 224 ? -9.516 28.25 -9.539 1 87.06 224 ALA A CA 1
ATOM 1724 C C . ALA A 1 224 ? -9.266 27.328 -8.352 1 87.06 224 ALA A C 1
ATOM 1726 O O . ALA A 1 224 ? -9.102 27.781 -7.219 1 87.06 224 ALA A O 1
ATOM 1727 N N . VAL A 1 225 ? -9.25 26.062 -8.656 1 80.31 225 VAL A N 1
ATOM 1728 C CA . VAL A 1 225 ? -9.008 25.078 -7.609 1 80.31 225 VAL A CA 1
ATOM 1729 C C . VAL A 1 225 ? -7.645 25.328 -6.965 1 80.31 225 VAL A C 1
ATOM 1731 O O . VAL A 1 225 ? -7.508 25.266 -5.738 1 80.31 225 VAL A O 1
ATOM 1734 N N . GLU A 1 226 ? -6.742 25.625 -7.746 1 76.31 226 GLU A N 1
ATOM 1735 C CA . GLU A 1 226 ? -5.398 25.922 -7.254 1 76.31 226 GLU A CA 1
ATOM 1736 C C . GLU A 1 226 ? -5.402 27.141 -6.336 1 76.31 226 GLU A C 1
ATOM 1738 O O . GLU A 1 226 ? -4.797 27.109 -5.262 1 76.31 226 GLU A O 1
ATOM 1743 N N . ILE A 1 227 ? -6.062 28.172 -6.742 1 81.81 227 ILE A N 1
ATOM 1744 C CA . ILE A 1 227 ? -6.121 29.422 -5.984 1 81.81 227 ILE A CA 1
ATOM 1745 C C . ILE A 1 227 ? -6.832 29.172 -4.652 1 81.81 227 ILE A C 1
ATOM 1747 O O . ILE A 1 227 ? -6.324 29.547 -3.596 1 81.81 227 ILE A O 1
ATOM 1751 N N . LEU A 1 228 ? -7.906 28.531 -4.73 1 84.75 228 LEU A N 1
ATOM 1752 C CA . LEU A 1 228 ? -8.719 28.297 -3.541 1 84.75 228 LEU A CA 1
ATOM 1753 C C . LEU A 1 228 ? -7.973 27.422 -2.543 1 84.75 228 LEU A C 1
ATOM 1755 O O . LEU A 1 228 ? -8.008 27.672 -1.337 1 84.75 228 LEU A O 1
ATOM 1759 N N . SER A 1 229 ? -7.301 26.453 -3.066 1 76.19 229 SER A N 1
ATOM 1760 C CA . SER A 1 229 ? -6.57 25.531 -2.209 1 76.19 229 SER A CA 1
ATOM 1761 C C . SER A 1 229 ? -5.387 26.219 -1.538 1 76.19 229 SER A C 1
ATOM 1763 O O . SER A 1 229 ? -4.992 25.844 -0.431 1 76.19 229 SER A O 1
ATOM 1765 N N . SER A 1 230 ? -4.867 27.266 -2.191 1 75.5 230 SER A N 1
ATOM 1766 C CA . SER A 1 230 ? -3.67 27.922 -1.688 1 75.5 230 SER A CA 1
ATOM 1767 C C . SER A 1 230 ? -4.023 29.078 -0.763 1 75.5 230 SER A C 1
ATOM 1769 O O . SER A 1 230 ? -3.156 29.625 -0.075 1 75.5 230 SER A O 1
ATOM 1771 N N . ARG A 1 231 ? -5.332 29.375 -0.633 1 82.06 231 ARG A N 1
ATOM 1772 C CA . ARG A 1 231 ? -5.746 30.547 0.12 1 82.06 231 ARG A CA 1
ATOM 1773 C C . ARG A 1 231 ? -6.809 30.188 1.155 1 82.06 231 ARG A C 1
ATOM 1775 O O . ARG A 1 231 ? -7.84 30.859 1.249 1 82.06 231 ARG A O 1
ATOM 1782 N N . ILE A 1 232 ? -6.5 29.266 1.94 1 80.75 232 ILE A N 1
ATOM 1783 C CA . ILE A 1 232 ? -7.477 28.781 2.906 1 80.75 232 ILE A CA 1
ATOM 1784 C C . ILE A 1 232 ? -7.527 29.719 4.113 1 80.75 232 ILE A C 1
ATOM 1786 O O . ILE A 1 232 ? -8.609 30.094 4.566 1 80.75 232 ILE A O 1
ATOM 1790 N N . SER A 1 233 ? -6.418 30.172 4.562 1 77.81 233 SER A N 1
ATOM 1791 C CA . SER A 1 233 ? -6.332 31 5.766 1 77.81 233 SER A CA 1
ATOM 1792 C C . SER A 1 233 ? -6.664 32.438 5.465 1 77.81 233 SER A C 1
ATOM 1794 O O . SER A 1 233 ? -7.066 33.188 6.359 1 77.81 233 SER A O 1
ATOM 1796 N N . GLU A 1 234 ? -6.434 32.812 4.227 1 79.12 234 GLU A N 1
ATOM 1797 C CA . GLU A 1 234 ? -6.758 34.156 3.764 1 79.12 234 GLU A CA 1
ATOM 1798 C C . GLU A 1 234 ? -7.859 34.125 2.709 1 79.12 234 GLU A C 1
ATOM 1800 O O . GLU A 1 234 ? -7.578 34.125 1.509 1 79.12 234 GLU A O 1
ATOM 1805 N N . PRO A 1 235 ? -9.055 34.219 3.223 1 81.38 235 PRO A N 1
ATOM 1806 C CA . PRO A 1 235 ? -10.18 34 2.314 1 81.38 235 PRO A CA 1
ATOM 1807 C C . PRO A 1 235 ? -10.18 34.938 1.117 1 81.38 235 PRO A C 1
ATOM 1809 O O . PRO A 1 235 ? -9.836 36.125 1.256 1 81.38 235 PRO A O 1
ATOM 1812 N N . VAL A 1 236 ? -10.469 34.406 -0.045 1 86.75 236 VAL A N 1
ATOM 1813 C CA . VAL A 1 236 ? -10.539 35.125 -1.305 1 86.75 236 VAL A CA 1
ATOM 1814 C C . VAL A 1 236 ? -11.969 35.094 -1.843 1 86.75 236 VAL A C 1
ATOM 1816 O O . VAL A 1 236 ? -12.688 34.125 -1.657 1 86.75 236 VAL A O 1
ATOM 1819 N N . GLY A 1 237 ? -12.312 36.25 -2.338 1 91.88 237 GLY A N 1
ATOM 1820 C CA . GLY A 1 237 ? -13.617 36.281 -2.982 1 91.88 237 GLY A CA 1
ATOM 1821 C C . GLY A 1 237 ? -13.648 35.562 -4.316 1 91.88 237 GLY A C 1
ATOM 1822 O O . GLY A 1 237 ? -12.641 35.5 -5.027 1 91.88 237 GLY A O 1
ATOM 1823 N N . ILE A 1 238 ? -14.797 35 -4.594 1 92.06 238 ILE A N 1
ATOM 1824 C CA . ILE A 1 238 ? -14.938 34.219 -5.832 1 92.06 238 ILE A CA 1
ATOM 1825 C C . ILE A 1 238 ? -14.711 35.156 -7.031 1 92.06 238 ILE A C 1
ATOM 1827 O O . ILE A 1 238 ? -14.172 34.719 -8.055 1 92.06 238 ILE A O 1
ATOM 1831 N N . GLU A 1 239 ? -15.039 36.375 -6.852 1 92.81 239 GLU A N 1
ATOM 1832 C CA . GLU A 1 239 ? -14.797 37.375 -7.91 1 92.81 239 GLU A CA 1
ATOM 1833 C C . GLU A 1 239 ? -13.305 37.5 -8.203 1 92.81 239 GLU A C 1
ATOM 1835 O O . GLU A 1 239 ? -12.898 37.594 -9.359 1 92.81 239 GLU A O 1
ATOM 1840 N N . ASP A 1 240 ? -12.516 37.531 -7.203 1 93.38 240 ASP A N 1
ATOM 1841 C CA . ASP A 1 240 ? -11.062 37.625 -7.344 1 93.38 240 ASP A CA 1
ATOM 1842 C C . ASP A 1 240 ? -10.477 36.375 -7.973 1 93.38 240 ASP A C 1
ATOM 1844 O O . ASP A 1 240 ? -9.555 36.438 -8.781 1 93.38 240 ASP A O 1
ATOM 1848 N N . VAL A 1 241 ? -11.047 35.25 -7.555 1 93.12 241 VAL A N 1
ATOM 1849 C CA . VAL A 1 241 ? -10.609 34 -8.102 1 93.12 241 VAL A CA 1
ATOM 1850 C C . VAL A 1 241 ? -10.891 33.938 -9.602 1 93.12 241 VAL A C 1
ATOM 1852 O O . VAL A 1 241 ? -10.047 33.5 -10.391 1 93.12 241 VAL A O 1
ATOM 1855 N N . ALA A 1 242 ? -12.062 34.375 -10.016 1 93.44 242 ALA A N 1
ATOM 1856 C CA . ALA A 1 242 ? -12.445 34.406 -11.422 1 93.44 242 ALA A CA 1
ATOM 1857 C C . ALA A 1 242 ? -11.516 35.281 -12.234 1 93.44 242 ALA A C 1
ATOM 1859 O O . ALA A 1 242 ? -11.07 34.906 -13.32 1 93.44 242 ALA A O 1
ATOM 1860 N N . ARG A 1 243 ? -11.219 36.406 -11.688 1 92.31 243 ARG A N 1
ATOM 1861 C CA . ARG A 1 243 ? -10.312 37.344 -12.336 1 92.31 243 ARG A CA 1
ATOM 1862 C C . ARG A 1 243 ? -8.945 36.719 -12.57 1 92.31 243 ARG A C 1
ATOM 1864 O O . ARG A 1 243 ? -8.383 36.812 -13.664 1 92.31 243 ARG A O 1
ATOM 1871 N N . GLU A 1 244 ? -8.445 36.062 -11.586 1 90.88 244 GLU A N 1
ATOM 1872 C CA . GLU A 1 244 ? -7.125 35.438 -11.672 1 90.88 244 GLU A CA 1
ATOM 1873 C C . GLU A 1 244 ? -7.137 34.25 -12.641 1 90.88 244 GLU A C 1
ATOM 1875 O O . GLU A 1 244 ? -6.121 33.938 -13.258 1 90.88 244 GLU A O 1
ATOM 1880 N N . ALA A 1 245 ? -8.273 33.656 -12.727 1 89.81 245 ALA A N 1
ATOM 1881 C CA . ALA A 1 245 ? -8.422 32.531 -13.617 1 89.81 245 ALA A CA 1
ATOM 1882 C C . ALA A 1 245 ? -8.703 32.969 -15.047 1 89.81 245 ALA A C 1
ATOM 1884 O O . ALA A 1 245 ? -8.742 32.156 -15.969 1 89.81 245 ALA A O 1
ATOM 1885 N N . GLY A 1 246 ? -8.969 34.219 -15.227 1 90.69 246 GLY A N 1
ATOM 1886 C CA . GLY A 1 246 ? -9.109 34.812 -16.547 1 90.69 246 GLY A CA 1
ATOM 1887 C C . GLY A 1 246 ? -10.508 34.688 -17.125 1 90.69 246 GLY A C 1
ATOM 1888 O O . GLY A 1 246 ? -10.688 34.594 -18.328 1 90.69 246 GLY A O 1
ATOM 1889 N N . VAL A 1 247 ? -11.469 34.531 -16.266 1 93.06 247 VAL A N 1
ATOM 1890 C CA . VAL A 1 247 ? -12.844 34.406 -16.719 1 93.06 247 VAL A CA 1
ATOM 1891 C C . VAL A 1 247 ? -13.766 35.25 -15.852 1 93.06 247 VAL A C 1
ATOM 1893 O O . VAL A 1 247 ? -13.336 35.781 -14.836 1 93.06 247 VAL A O 1
ATOM 1896 N N . SER A 1 248 ? -14.992 35.438 -16.312 1 93.44 248 SER A N 1
ATOM 1897 C CA . SER A 1 248 ? -15.984 36.125 -15.492 1 93.44 248 SER A CA 1
ATOM 1898 C C . SER A 1 248 ? -16.453 35.25 -14.344 1 93.44 248 SER A C 1
ATOM 1900 O O . SER A 1 248 ? -16.328 34.031 -14.406 1 93.44 248 SER A O 1
ATOM 1902 N N . THR A 1 249 ? -16.938 35.906 -13.297 1 93.31 249 THR A N 1
ATOM 1903 C CA . THR A 1 249 ? -17.453 35.156 -12.156 1 93.31 249 THR A CA 1
ATOM 1904 C C . THR A 1 249 ? -18.562 34.219 -12.594 1 93.31 249 THR A C 1
ATOM 1906 O O . THR A 1 249 ? -18.625 33.062 -12.125 1 93.31 249 THR A O 1
ATOM 1909 N N . ARG A 1 250 ? -19.359 34.688 -13.516 1 92.94 250 ARG A N 1
ATOM 1910 C CA . ARG A 1 250 ? -20.453 33.844 -14.023 1 92.94 250 ARG A CA 1
ATOM 1911 C C . ARG A 1 250 ? -19.922 32.625 -14.773 1 92.94 250 ARG A C 1
ATOM 1913 O O . ARG A 1 250 ? -20.422 31.516 -14.602 1 92.94 250 ARG A O 1
ATOM 1920 N N . GLN A 1 251 ? -18.984 32.781 -15.578 1 93.25 251 GLN A N 1
ATOM 1921 C CA . GLN A 1 251 ? -18.375 31.703 -16.344 1 93.25 251 GLN A CA 1
ATOM 1922 C C . GLN A 1 251 ? -17.688 30.688 -15.43 1 93.25 251 GLN A C 1
ATOM 1924 O O . GLN A 1 251 ? -17.781 29.484 -15.656 1 93.25 251 GLN A O 1
ATOM 1929 N N . LEU A 1 252 ? -16.984 31.203 -14.445 1 93.31 252 LEU A N 1
ATOM 1930 C CA . LEU A 1 252 ? -16.328 30.312 -13.5 1 93.31 252 LEU A CA 1
ATOM 1931 C C . LEU A 1 252 ? -17.344 29.438 -12.773 1 93.31 252 LEU A C 1
ATOM 1933 O O . LEU A 1 252 ? -17.141 28.234 -12.633 1 93.31 252 LEU A O 1
ATOM 1937 N N . GLU A 1 253 ? -18.391 30.062 -12.328 1 92.56 253 GLU A N 1
ATOM 1938 C CA . GLU A 1 253 ? -19.422 29.344 -11.602 1 92.56 253 GLU A CA 1
ATOM 1939 C C . GLU A 1 253 ? -20.031 28.234 -12.469 1 92.56 253 GLU A C 1
ATOM 1941 O O . GLU A 1 253 ? -20.219 27.109 -12 1 92.56 253 GLU A O 1
ATOM 1946 N N . ARG A 1 254 ? -20.266 28.531 -13.688 1 90.31 254 ARG A N 1
ATOM 1947 C CA . ARG A 1 254 ? -20.859 27.562 -14.609 1 90.31 254 ARG A CA 1
ATOM 1948 C C . ARG A 1 254 ? -19.891 26.422 -14.883 1 90.31 254 ARG A C 1
ATOM 1950 O O . ARG A 1 254 ? -20.281 25.25 -14.789 1 90.31 254 ARG A O 1
ATOM 1957 N N . GLN A 1 255 ? -18.672 26.766 -15.195 1 89.25 255 GLN A N 1
ATOM 1958 C CA . GLN A 1 255 ? -17.672 25.766 -15.523 1 89.25 255 GLN A CA 1
ATOM 1959 C C . GLN A 1 255 ? -17.344 24.891 -14.305 1 89.25 255 GLN A C 1
ATOM 1961 O O . GLN A 1 255 ? -17.141 23.688 -14.43 1 89.25 255 GLN A O 1
ATOM 1966 N N . PHE A 1 256 ? -17.281 25.547 -13.211 1 87.88 256 PHE A N 1
ATOM 1967 C CA . PHE A 1 256 ? -16.938 24.844 -11.977 1 87.88 256 PHE A CA 1
ATOM 1968 C C . PHE A 1 256 ? -18.031 23.844 -11.609 1 87.88 256 PHE A C 1
ATOM 1970 O O . PHE A 1 256 ? -17.75 22.703 -11.266 1 87.88 256 PHE A O 1
ATOM 1977 N N . LYS A 1 257 ? -19.266 24.25 -11.734 1 85.38 257 LYS A N 1
ATOM 1978 C CA . LYS A 1 257 ? -20.391 23.375 -11.422 1 85.38 257 LYS A CA 1
ATOM 1979 C C . LYS A 1 257 ? -20.438 22.188 -12.383 1 85.38 257 LYS A C 1
ATOM 1981 O O . LYS A 1 257 ? -20.688 21.062 -11.969 1 85.38 257 LYS A O 1
ATOM 1986 N N . LYS A 1 258 ? -20.219 22.5 -13.57 1 79.75 258 LYS A N 1
ATOM 1987 C CA . LYS A 1 258 ? -20.203 21.438 -14.578 1 79.75 258 LYS A CA 1
ATOM 1988 C C . LYS A 1 258 ? -19.094 20.422 -14.305 1 79.75 258 LYS A C 1
ATOM 1990 O O . LYS A 1 258 ? -19.312 19.219 -14.43 1 79.75 258 LYS A O 1
ATOM 1995 N N . ALA A 1 259 ? -17.969 21.016 -13.898 1 73.62 259 ALA A N 1
ATOM 1996 C CA . ALA A 1 259 ? -16.781 20.172 -13.742 1 73.62 259 ALA A CA 1
ATOM 1997 C C . ALA A 1 259 ? -16.812 19.438 -12.414 1 73.62 259 ALA A C 1
ATOM 1999 O O . ALA A 1 259 ? -16.344 18.297 -12.32 1 73.62 259 ALA A O 1
ATOM 2000 N N . THR A 1 260 ? -17.375 20.141 -11.367 1 73.88 260 THR A N 1
ATOM 2001 C CA . THR A 1 260 ? -17.203 19.578 -10.031 1 73.88 260 THR A CA 1
ATOM 2002 C C . THR A 1 260 ? -18.547 19.234 -9.398 1 73.88 260 THR A C 1
ATOM 2004 O O . THR A 1 260 ? -18.609 18.547 -8.375 1 73.88 260 THR A O 1
ATOM 2007 N N . GLY A 1 261 ? -19.609 19.734 -10.008 1 74.06 261 GLY A N 1
ATOM 2008 C CA . GLY A 1 261 ? -20.938 19.484 -9.492 1 74.06 261 GLY A CA 1
ATOM 2009 C C . GLY A 1 261 ? -21.359 20.438 -8.398 1 74.06 261 GLY A C 1
ATOM 2010 O O . GLY A 1 261 ? -22.453 20.328 -7.855 1 74.06 261 GLY A O 1
ATOM 2011 N N . GLN A 1 262 ? -20.484 21.344 -8.078 1 81.5 262 GLN A N 1
ATOM 2012 C CA . GLN A 1 262 ? -20.828 22.312 -7.031 1 81.5 262 GLN A CA 1
ATOM 2013 C C . GLN A 1 262 ? -20.297 23.703 -7.371 1 81.5 262 GLN A C 1
ATOM 2015 O O . GLN A 1 262 ? -19.516 23.859 -8.312 1 81.5 262 GLN A O 1
ATOM 2020 N N . SER A 1 263 ? -20.75 24.672 -6.648 1 90.19 263 SER A N 1
ATOM 2021 C CA . SER A 1 263 ? -20.266 26.031 -6.863 1 90.19 263 SER A CA 1
ATOM 2022 C C . SER A 1 263 ? -18.875 26.219 -6.277 1 90.19 263 SER A C 1
ATOM 2024 O O . SER A 1 263 ? -18.469 25.516 -5.355 1 90.19 263 SER A O 1
ATOM 2026 N N . PRO A 1 264 ? -18.156 27.219 -6.773 1 88.62 264 PRO A N 1
ATOM 2027 C CA . PRO A 1 264 ? -16.844 27.516 -6.203 1 88.62 264 PRO A CA 1
ATOM 2028 C C . PRO A 1 264 ? -16.906 27.875 -4.719 1 88.62 264 PRO A C 1
ATOM 2030 O O . PRO A 1 264 ? -16.031 27.484 -3.947 1 88.62 264 PRO A O 1
ATOM 2033 N N . SER A 1 265 ? -17.938 28.547 -4.363 1 90.62 265 SER A N 1
ATOM 2034 C CA . SER A 1 265 ? -18.078 28.953 -2.967 1 90.62 265 SER A CA 1
ATOM 2035 C C . SER A 1 265 ? -18.281 27.734 -2.062 1 90.62 265 SER A C 1
ATOM 2037 O O . SER A 1 265 ? -17.672 27.656 -0.986 1 90.62 265 SER A O 1
ATOM 2039 N N . ARG A 1 266 ? -19.125 26.875 -2.49 1 87.62 266 ARG A N 1
ATOM 2040 C CA . ARG A 1 266 ? -19.344 25.656 -1.721 1 87.62 266 ARG A CA 1
ATOM 2041 C C . ARG A 1 266 ? -18.078 24.812 -1.643 1 87.62 266 ARG A C 1
ATOM 2043 O O . ARG A 1 266 ? -17.75 24.266 -0.589 1 87.62 266 ARG A O 1
ATOM 2050 N N . TYR A 1 267 ? -17.484 24.766 -2.768 1 85.62 267 TYR A N 1
ATOM 2051 C CA . TYR A 1 267 ? -16.219 24.047 -2.83 1 85.62 267 TYR A CA 1
ATOM 2052 C C . TYR A 1 267 ? -15.203 24.625 -1.858 1 85.62 267 TYR A C 1
ATOM 2054 O O . TYR A 1 267 ? -14.539 23.891 -1.119 1 85.62 267 TYR A O 1
ATOM 2062 N N . TYR A 1 268 ? -15.062 25.922 -1.932 1 87.38 268 TYR A N 1
ATOM 2063 C CA . TYR A 1 268 ? -14.125 26.641 -1.071 1 87.38 268 TYR A CA 1
ATOM 2064 C C . TYR A 1 268 ? -14.438 26.391 0.399 1 87.38 268 TYR A C 1
ATOM 2066 O O . TYR A 1 268 ? -13.539 26.141 1.204 1 87.38 268 TYR A O 1
ATOM 2074 N N . ARG A 1 269 ? -15.664 26.422 0.712 1 89.38 269 ARG A N 1
ATOM 2075 C CA . ARG A 1 269 ? -16.094 26.156 2.082 1 89.38 269 ARG A CA 1
ATOM 2076 C C . ARG A 1 269 ? -15.719 24.734 2.5 1 89.38 269 ARG A C 1
ATOM 2078 O O . ARG A 1 269 ? -15.266 24.516 3.625 1 89.38 269 ARG A O 1
ATOM 2085 N N . SER A 1 270 ? -15.953 23.875 1.607 1 85.69 270 SER A N 1
ATOM 2086 C CA . SER A 1 270 ? -15.617 22.484 1.891 1 85.69 270 SER A CA 1
ATOM 2087 C C . SER A 1 270 ? -14.125 22.328 2.158 1 85.69 270 SER A C 1
ATOM 2089 O O . SER A 1 270 ? -13.727 21.594 3.068 1 85.69 270 SER A O 1
ATOM 2091 N N . LEU A 1 271 ? -13.344 22.969 1.369 1 82.19 271 LEU A N 1
ATOM 2092 C CA . LEU A 1 271 ? -11.898 22.938 1.562 1 82.19 271 LEU A CA 1
ATOM 2093 C C . LEU A 1 271 ? -11.523 23.469 2.947 1 82.19 271 LEU A C 1
ATOM 2095 O O . LEU A 1 271 ? -10.688 22.875 3.633 1 82.19 271 LEU A O 1
ATOM 2099 N N . ARG A 1 272 ? -12.102 24.531 3.311 1 87 272 ARG A N 1
ATOM 2100 C CA . ARG A 1 272 ? -11.82 25.156 4.602 1 87 272 ARG A CA 1
ATOM 2101 C C . ARG A 1 272 ? -12.281 24.25 5.75 1 87 272 ARG A C 1
ATOM 2103 O O . ARG A 1 272 ? -11.602 24.156 6.777 1 87 272 ARG A O 1
ATOM 2110 N N . MET A 1 273 ? -13.375 23.594 5.57 1 87.88 273 MET A N 1
ATOM 2111 C CA . MET A 1 273 ? -13.867 22.688 6.602 1 87.88 273 MET A CA 1
ATOM 2112 C C . MET A 1 273 ? -12.969 21.453 6.723 1 87.88 273 MET A C 1
ATOM 2114 O O . MET A 1 273 ? -12.734 20.953 7.828 1 87.88 273 MET A O 1
ATOM 2118 N N . LYS A 1 274 ? -12.539 21.047 5.609 1 79.12 274 LYS A N 1
ATOM 2119 C CA . LYS A 1 274 ? -11.602 19.922 5.652 1 79.12 274 LYS A CA 1
ATOM 2120 C C . LYS A 1 274 ? -10.312 20.312 6.375 1 79.12 274 LYS A C 1
ATOM 2122 O O . LYS A 1 274 ? -9.781 19.531 7.172 1 79.12 274 LYS A O 1
ATOM 2127 N N . ALA A 1 275 ? -9.836 21.469 6.094 1 80.5 275 ALA A N 1
ATOM 2128 C CA . ALA A 1 275 ? -8.672 21.984 6.809 1 80.5 275 ALA A CA 1
ATOM 2129 C C . ALA A 1 275 ? -8.969 22.141 8.297 1 80.5 275 ALA A C 1
ATOM 2131 O O . ALA A 1 275 ? -8.133 21.797 9.141 1 80.5 275 ALA A O 1
ATOM 2132 N N . ALA A 1 276 ? -10.102 22.625 8.586 1 87.38 276 ALA A N 1
ATOM 2133 C CA . ALA A 1 276 ? -10.516 22.766 9.977 1 87.38 276 ALA A CA 1
ATOM 2134 C C . ALA A 1 276 ? -10.531 21.406 10.688 1 87.38 276 ALA A C 1
ATOM 2136 O O . ALA A 1 276 ? -10.062 21.281 11.812 1 87.38 276 ALA A O 1
ATOM 2137 N N . ARG A 1 277 ? -11.039 20.516 9.977 1 82.56 277 ARG A N 1
ATOM 2138 C CA . ARG A 1 277 ? -11.133 19.188 10.562 1 82.56 277 ARG A CA 1
ATOM 2139 C C . ARG A 1 277 ? -9.75 18.609 10.836 1 82.56 277 ARG A C 1
ATOM 2141 O O . ARG A 1 277 ? -9.531 17.969 11.859 1 82.56 277 ARG A O 1
ATOM 2148 N N . GLN A 1 278 ? -8.906 18.844 9.984 1 74.44 278 GLN A N 1
ATOM 2149 C CA . GLN A 1 278 ? -7.52 18.422 10.203 1 74.44 278 GLN A CA 1
ATOM 2150 C C . GLN A 1 278 ? -6.977 19.016 11.508 1 74.44 278 GLN A C 1
ATOM 2152 O O . GLN A 1 278 ? -6.332 18.312 12.289 1 74.44 278 GLN A O 1
ATOM 2157 N N . LEU A 1 279 ? -7.277 20.25 11.664 1 79.44 279 LEU A N 1
ATOM 2158 C CA . LEU A 1 279 ? -6.797 20.938 12.859 1 79.44 279 LEU A CA 1
ATOM 2159 C C . LEU A 1 279 ? -7.508 20.422 14.109 1 79.44 279 LEU A C 1
ATOM 2161 O O . LEU A 1 279 ? -6.887 20.266 15.156 1 79.44 279 LEU A O 1
ATOM 2165 N N . VAL A 1 280 ? -8.742 20.125 13.922 1 82.62 280 VAL A N 1
ATOM 2166 C CA . VAL A 1 280 ? -9.531 19.594 15.031 1 82.62 280 VAL A CA 1
ATOM 2167 C C . VAL A 1 280 ? -8.977 18.25 15.477 1 82.62 280 VAL A C 1
ATOM 2169 O O . VAL A 1 280 ? -8.82 18 16.672 1 82.62 280 VAL A O 1
ATOM 2172 N N . LEU A 1 281 ? -8.656 17.5 14.492 1 71.5 281 LEU A N 1
ATOM 2173 C CA . LEU A 1 281 ? -8.305 16.109 14.781 1 71.5 281 LEU A CA 1
ATOM 2174 C C . LEU A 1 281 ? -6.836 15.977 15.148 1 71.5 281 LEU A C 1
ATOM 2176 O O . LEU A 1 281 ? -6.461 15.102 15.93 1 71.5 281 LEU A O 1
ATOM 2180 N N . PHE A 1 282 ? -6.055 16.875 14.625 1 65.88 282 PHE A N 1
ATOM 2181 C CA . PHE A 1 282 ? -4.629 16.594 14.703 1 65.88 282 PHE A CA 1
ATOM 2182 C C . PHE A 1 282 ? -3.887 17.703 15.438 1 65.88 282 PHE A C 1
ATOM 2184 O O . PHE A 1 282 ? -2.654 17.688 15.5 1 65.88 282 PHE A O 1
ATOM 2191 N N . SER A 1 283 ? -4.609 18.703 15.969 1 67.06 283 SER A N 1
ATOM 2192 C CA . SER A 1 283 ? -3.982 19.766 16.75 1 67.06 283 SER A CA 1
ATOM 2193 C C . SER A 1 283 ? -4.68 19.969 18.094 1 67.06 283 SER A C 1
ATOM 2195 O O . SER A 1 283 ? -5.7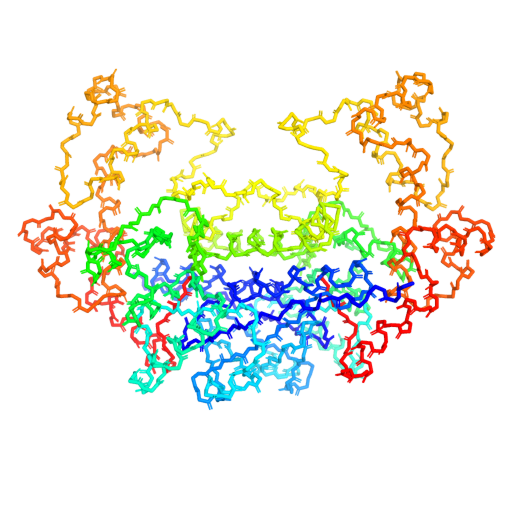58 19.406 18.312 1 67.06 283 SER A O 1
ATOM 2197 N N . LYS A 1 284 ? -4.02 20.578 18.922 1 68.31 284 LYS A N 1
ATOM 2198 C CA . LYS A 1 284 ? -4.609 20.891 20.219 1 68.31 284 LYS A CA 1
ATOM 2199 C C . LYS A 1 284 ? -5.141 22.328 20.266 1 68.31 284 LYS A C 1
ATOM 2201 O O . LYS A 1 284 ? -5.406 22.859 21.328 1 68.31 284 LYS A O 1
ATOM 2206 N N . GLN A 1 285 ? -5.285 22.891 19.141 1 79.75 285 GLN A N 1
ATOM 2207 C CA . GLN A 1 285 ? -5.727 24.281 19.094 1 79.75 285 GLN A CA 1
ATOM 2208 C C . GLN A 1 285 ? -7.188 24.406 19.5 1 79.75 285 GLN A C 1
ATOM 2210 O O . GLN A 1 285 ? -7.984 23.484 19.281 1 79.75 285 GLN A O 1
ATOM 2215 N N . ASN A 1 286 ? -7.406 25.438 20.141 1 88.06 286 ASN A N 1
ATOM 2216 C CA . ASN A 1 286 ? -8.805 25.688 20.469 1 88.06 286 ASN A CA 1
ATOM 2217 C C . ASN A 1 286 ? -9.594 26.141 19.25 1 88.06 286 ASN A C 1
ATOM 2219 O O . ASN A 1 286 ? -9.016 26.438 18.203 1 88.06 286 ASN A O 1
ATOM 2223 N N . LEU A 1 287 ? -10.852 26.188 19.359 1 91.56 287 LEU A N 1
ATOM 2224 C CA . LEU A 1 287 ? -11.734 26.406 18.219 1 91.56 287 LEU A CA 1
ATOM 2225 C C . LEU A 1 287 ? -11.57 27.812 17.656 1 91.56 287 LEU A C 1
ATOM 2227 O O . LEU A 1 287 ? -11.727 28.031 16.453 1 91.56 287 LEU A O 1
ATOM 2231 N N . THR A 1 288 ? -11.227 28.75 18.594 1 90.62 288 THR A N 1
ATOM 2232 C CA . THR A 1 288 ? -11.016 30.109 18.125 1 90.62 288 THR A CA 1
ATOM 2233 C C . THR A 1 288 ? -9.82 30.188 17.172 1 90.62 288 THR A C 1
ATOM 2235 O O . THR A 1 288 ? -9.898 30.812 16.125 1 90.62 288 THR A O 1
ATOM 2238 N N . HIS A 1 289 ? -8.781 29.562 17.562 1 89.62 289 HIS A N 1
ATOM 2239 C CA . HIS A 1 289 ? -7.582 29.531 16.734 1 89.62 289 HIS A CA 1
ATOM 2240 C C . HIS A 1 289 ? -7.832 28.766 15.438 1 89.62 289 HIS A C 1
ATOM 2242 O O . HIS A 1 289 ? -7.336 29.156 14.375 1 89.62 289 HIS A O 1
ATOM 2248 N N . ILE A 1 290 ? -8.578 27.688 15.508 1 90.12 290 ILE A N 1
ATOM 2249 C CA . ILE A 1 290 ? -8.898 26.891 14.32 1 90.12 290 ILE A CA 1
ATOM 2250 C C . ILE A 1 290 ? -9.719 27.734 13.344 1 90.12 290 ILE A C 1
ATOM 2252 O O . ILE A 1 290 ? -9.461 27.719 12.141 1 90.12 290 ILE A O 1
ATOM 2256 N N . ALA A 1 291 ? -10.633 28.484 13.914 1 92.06 291 ALA A N 1
ATOM 2257 C CA . ALA A 1 291 ? -11.453 29.359 13.07 1 92.06 291 ALA A CA 1
ATOM 2258 C C . ALA A 1 291 ? -10.586 30.344 12.305 1 92.06 291 ALA A C 1
ATOM 2260 O O . ALA A 1 291 ? -10.727 30.5 11.086 1 92.06 291 ALA A O 1
ATOM 2261 N N . LEU A 1 292 ? -9.641 30.938 12.977 1 87 292 LEU A N 1
ATOM 2262 C CA . LEU A 1 292 ? -8.75 31.922 12.367 1 87 292 LEU A CA 1
ATOM 2263 C C . LEU A 1 292 ? -7.848 31.266 11.328 1 87 292 LEU A C 1
ATOM 2265 O O . LEU A 1 292 ? -7.613 31.828 10.258 1 87 292 LEU A O 1
ATOM 2269 N N . ALA A 1 293 ? -7.434 30.109 11.594 1 84.31 293 ALA A N 1
ATOM 2270 C CA . ALA A 1 293 ? -6.496 29.391 10.742 1 84.31 293 ALA A CA 1
ATOM 2271 C C . ALA A 1 293 ? -7.137 29.016 9.406 1 84.31 293 ALA A C 1
ATOM 2273 O O . ALA A 1 293 ? -6.445 28.891 8.391 1 84.31 293 ALA A O 1
ATOM 2274 N N . VAL A 1 294 ? -8.461 28.891 9.477 1 89 294 VAL A N 1
ATOM 2275 C CA . VAL A 1 294 ? -9.109 28.453 8.242 1 89 294 VAL A CA 1
ATOM 2276 C C . VAL A 1 294 ? -9.898 29.625 7.645 1 89 294 VAL A C 1
ATOM 2278 O O . VAL A 1 294 ? -10.742 29.422 6.773 1 89 294 VAL A O 1
ATOM 2281 N N . GLY A 1 295 ? -9.727 30.859 8.148 1 87.38 295 GLY A N 1
ATOM 2282 C CA . GLY A 1 295 ? -10.172 32.062 7.461 1 87.38 295 GLY A CA 1
ATOM 2283 C C . GLY A 1 295 ? -11.453 32.625 8.031 1 87.38 295 GLY A C 1
ATOM 2284 O O . GLY A 1 295 ? -12.062 33.531 7.426 1 87.38 295 GLY A O 1
ATOM 2285 N N . TYR A 1 296 ? -11.898 32.156 9.164 1 90.56 296 TYR A N 1
ATOM 2286 C CA . TYR A 1 296 ? -13.078 32.75 9.805 1 90.56 296 TYR A CA 1
ATOM 2287 C C . TYR A 1 296 ? -12.664 33.719 10.906 1 90.56 296 TYR A C 1
ATOM 2289 O O . TYR A 1 296 ? -11.664 33.5 11.594 1 90.56 296 TYR A O 1
ATOM 2297 N N . GLU A 1 297 ? -13.5 34.719 11.047 1 88.56 297 GLU A N 1
ATOM 2298 C CA . GLU A 1 297 ? -13.211 35.719 12.062 1 88.56 297 GLU A CA 1
ATOM 2299 C C . GLU A 1 297 ? -13.719 35.25 13.43 1 88.56 297 GLU A C 1
ATOM 2301 O O . GLU A 1 297 ? -13.195 35.688 14.461 1 88.56 297 GLU A O 1
ATOM 2306 N N . THR A 1 298 ? -14.742 34.406 13.422 1 90.44 298 THR A N 1
ATOM 2307 C CA . THR A 1 298 ? -15.336 33.938 14.664 1 90.44 298 THR A CA 1
ATOM 2308 C C . THR A 1 298 ? -15.617 32.438 14.586 1 90.44 298 THR A C 1
ATOM 2310 O O . THR A 1 298 ? -15.602 31.859 13.5 1 90.44 298 THR A O 1
ATOM 2313 N N . VAL A 1 299 ? -15.891 31.875 15.688 1 93.25 299 VAL A N 1
ATOM 2314 C CA . VAL A 1 299 ? -16.078 30.438 15.805 1 93.25 299 VAL A CA 1
ATOM 2315 C C . VAL A 1 299 ? -17.469 30.062 15.297 1 93.25 299 VAL A C 1
ATOM 2317 O O . VAL A 1 299 ? -17.672 28.938 14.805 1 93.25 299 VAL A O 1
ATOM 2320 N N . VAL A 1 300 ? -18.391 30.969 15.344 1 91.94 300 VAL A N 1
ATOM 2321 C CA . VAL A 1 300 ? -19.812 30.688 15.094 1 91.94 300 VAL A CA 1
ATOM 2322 C C . VAL A 1 300 ? -19.984 30.156 13.672 1 91.94 300 VAL A C 1
ATOM 2324 O O . VAL A 1 300 ? -20.547 29.078 13.477 1 91.94 300 VAL A O 1
ATOM 2327 N N . PRO A 1 301 ? -19.469 30.844 12.648 1 93.44 301 PRO A N 1
ATOM 2328 C CA . PRO A 1 301 ? -19.641 30.297 11.305 1 93.44 301 PRO A CA 1
ATOM 2329 C C . PRO A 1 301 ? -18.906 28.969 11.117 1 93.44 301 PRO A C 1
ATOM 2331 O O . PRO A 1 301 ? -19.391 28.109 10.367 1 93.44 301 PRO A O 1
ATOM 2334 N N . LEU A 1 302 ? -17.797 28.766 11.727 1 93.81 302 LEU A N 1
ATOM 2335 C CA . LEU A 1 302 ? -17.062 27.5 11.648 1 93.81 302 LEU A CA 1
ATOM 2336 C C . LEU A 1 302 ? -17.922 26.344 12.156 1 93.81 302 LEU A C 1
ATOM 2338 O O . LEU A 1 302 ? -18.031 25.312 11.492 1 93.81 302 LEU A O 1
ATOM 2342 N N . LEU A 1 303 ? -18.531 26.578 13.297 1 93.12 303 LEU A N 1
ATOM 2343 C CA . LEU A 1 303 ? -19.344 25.531 13.906 1 93.12 303 LEU A CA 1
ATOM 2344 C C . LEU A 1 303 ? -20.516 25.141 13.008 1 93.12 303 LEU A C 1
ATOM 2346 O O . LEU A 1 303 ? -20.812 23.969 12.844 1 93.12 303 LEU A O 1
ATOM 2350 N N . ARG A 1 304 ? -21.094 26.141 12.43 1 92.44 304 ARG A N 1
ATOM 2351 C CA . ARG A 1 304 ? -22.234 25.922 11.555 1 92.44 304 ARG A CA 1
ATOM 2352 C C . ARG A 1 304 ? -21.844 25.125 10.32 1 92.44 304 ARG A C 1
ATOM 2354 O O . ARG A 1 304 ? -22.469 24.094 10.016 1 92.44 304 ARG A O 1
ATOM 2361 N N . HIS A 1 305 ? -20.828 25.516 9.656 1 92.62 305 HIS A N 1
ATOM 2362 C CA . HIS A 1 305 ? -20.422 24.875 8.406 1 92.62 305 HIS A CA 1
ATOM 2363 C C . HIS A 1 305 ? -19.812 23.516 8.664 1 92.62 305 HIS A C 1
ATOM 2365 O O . HIS A 1 305 ? -19.938 22.609 7.836 1 92.62 305 HIS A O 1
ATOM 2371 N N . TYR A 1 306 ? -19.156 23.406 9.797 1 92.75 306 TYR A N 1
ATOM 2372 C CA . TYR A 1 306 ? -18.578 22.109 10.18 1 92.75 306 TYR A CA 1
ATOM 2373 C C . TYR A 1 306 ? -19.656 21.062 10.344 1 92.75 306 TYR A C 1
ATOM 2375 O O . TYR A 1 306 ? -19.562 19.953 9.789 1 92.75 306 TYR A O 1
ATOM 2383 N N . ARG A 1 307 ? -20.688 21.438 11 1 90.44 307 ARG A N 1
ATOM 2384 C CA . ARG A 1 307 ? -21.797 20.516 11.211 1 90.44 307 ARG A CA 1
ATOM 2385 C C . ARG A 1 307 ? -22.5 20.203 9.891 1 90.44 307 ARG A C 1
ATOM 2387 O O . ARG A 1 307 ? -22.922 19.078 9.664 1 90.44 307 ARG A O 1
ATOM 2394 N N . GLN A 1 308 ? -22.641 21.203 9.125 1 88.31 308 GLN A N 1
ATOM 2395 C CA . GLN A 1 308 ? -23.266 21 7.824 1 88.31 308 GLN A CA 1
ATOM 2396 C C . GLN A 1 308 ? -22.469 20.047 6.961 1 88.31 308 GLN A C 1
ATOM 2398 O O . GLN A 1 308 ? -23.031 19.219 6.242 1 88.31 308 GLN A O 1
ATOM 2403 N N . GLU A 1 309 ? -21.156 20.203 7.059 1 83.25 309 GLU A N 1
ATOM 2404 C CA . GLU A 1 309 ? -20.266 19.422 6.207 1 83.25 309 GLU A CA 1
ATOM 2405 C C . GLU A 1 309 ? -20.109 17.984 6.727 1 83.25 309 GLU A C 1
ATOM 2407 O O . GLU A 1 309 ? -20.125 17.031 5.949 1 83.25 309 GLU A O 1
ATOM 2412 N N . PHE A 1 310 ? -19.969 17.797 8.062 1 80.31 310 PHE A N 1
ATOM 2413 C CA . PHE A 1 310 ? -19.562 16.516 8.609 1 80.31 310 PHE A CA 1
ATOM 2414 C C . PHE A 1 310 ? -20.656 15.898 9.469 1 80.31 310 PHE A C 1
ATOM 2416 O O . PHE A 1 310 ? -20.562 14.742 9.883 1 80.31 310 PHE A O 1
ATOM 2423 N N . GLY A 1 311 ? -21.672 16.641 9.773 1 79.69 311 GLY A N 1
ATOM 2424 C CA . GLY A 1 311 ? -22.812 16.141 10.539 1 79.69 311 GLY A CA 1
ATOM 2425 C C . GLY A 1 311 ? -22.562 16.109 12.031 1 79.69 311 GLY A C 1
ATOM 2426 O O . GLY A 1 311 ? -23.422 15.695 12.805 1 79.69 311 GLY A O 1
ATOM 2427 N N . ILE A 1 312 ? -21.375 16.469 12.453 1 83.62 312 ILE A N 1
ATOM 2428 C CA . ILE A 1 312 ? -20.984 16.484 13.859 1 83.62 312 ILE A CA 1
ATOM 2429 C C . ILE A 1 312 ? -20.219 17.766 14.188 1 83.62 312 ILE A C 1
ATOM 2431 O O . ILE A 1 312 ? -19.719 18.438 13.281 1 83.62 312 ILE A O 1
ATOM 2435 N N . SER A 1 313 ? -20.172 18.094 15.484 1 90.56 313 SER A N 1
ATOM 2436 C CA . SER A 1 313 ? -19.406 19.266 15.906 1 90.56 313 SER A CA 1
ATOM 2437 C C . SER A 1 313 ? -17.938 18.938 16.062 1 90.56 313 SER A C 1
ATOM 2439 O O . SER A 1 313 ? -17.562 17.766 16.219 1 90.56 313 SER A O 1
ATOM 2441 N N . PRO A 1 314 ? -17.141 19.984 15.992 1 88.25 314 PRO A N 1
ATOM 2442 C CA . PRO A 1 314 ? -15.719 19.766 16.219 1 88.25 314 PRO A CA 1
ATOM 2443 C C . PRO A 1 314 ? -15.438 19.062 17.562 1 88.25 314 PRO A C 1
ATOM 2445 O O . PRO A 1 314 ? -14.617 18.141 17.625 1 88.25 314 PRO A O 1
ATOM 2448 N N . ASN A 1 315 ? -16.109 19.438 18.547 1 87.06 315 ASN A N 1
ATOM 2449 C CA . ASN A 1 315 ? -15.914 18.828 19.844 1 87.06 315 ASN A CA 1
ATOM 2450 C C . ASN A 1 315 ? -16.328 17.359 19.859 1 87.06 315 ASN A C 1
ATOM 2452 O O . ASN A 1 315 ? -15.641 16.516 20.453 1 87.06 315 ASN A O 1
ATOM 2456 N N . GLU A 1 316 ? -17.391 17.078 19.172 1 82.81 316 GLU A N 1
ATOM 2457 C CA . GLU A 1 316 ? -17.828 15.695 19.031 1 82.81 316 GLU A CA 1
ATOM 2458 C C . GLU A 1 316 ? -16.812 14.875 18.25 1 82.81 316 GLU A C 1
ATOM 2460 O O . GLU A 1 316 ? -16.547 13.711 18.578 1 82.81 316 GLU A O 1
ATOM 2465 N N . ASP A 1 317 ? -16.312 15.539 17.219 1 81.38 317 ASP A N 1
ATOM 2466 C CA . ASP A 1 317 ? -15.328 14.867 16.375 1 81.38 317 ASP A CA 1
ATOM 2467 C C . ASP A 1 317 ? -14.062 14.523 17.156 1 81.38 317 ASP A C 1
ATOM 2469 O O . ASP A 1 317 ? -13.547 13.406 17.047 1 81.38 317 ASP A O 1
ATOM 2473 N N . ARG A 1 318 ? -13.656 15.477 17.938 1 77.75 318 ARG A N 1
ATOM 2474 C CA . ARG A 1 318 ? -12.508 15.258 18.828 1 77.75 318 ARG A CA 1
ATOM 2475 C C . ARG A 1 318 ? -12.797 14.133 19.812 1 77.75 318 ARG A C 1
ATOM 2477 O O . ARG A 1 318 ? -11.93 13.289 20.062 1 77.75 318 ARG A O 1
ATOM 2484 N N . ALA A 1 319 ? -13.953 14.117 20.328 1 75.62 319 ALA A N 1
ATOM 2485 C CA . ALA A 1 319 ? -14.352 13.117 21.312 1 75.62 319 ALA A CA 1
ATOM 2486 C C . ALA A 1 319 ? -14.43 11.727 20.688 1 75.62 319 ALA A C 1
ATOM 2488 O O . ALA A 1 319 ? -14.055 10.734 21.312 1 75.62 319 ALA A O 1
ATOM 2489 N N . GLN A 1 320 ? -15 11.711 19.531 1 64.44 320 GLN A N 1
ATOM 2490 C CA . GLN A 1 320 ? -15.18 10.438 18.844 1 64.44 320 GLN A CA 1
ATOM 2491 C C . GLN A 1 320 ? -13.828 9.781 18.547 1 64.44 320 GLN A C 1
ATOM 2493 O O . GLN A 1 320 ? -13.672 8.57 18.703 1 64.44 320 GLN A O 1
ATOM 2498 N N . ILE A 1 321 ? -13.016 10.555 18.047 1 58.47 321 ILE A N 1
ATOM 2499 C CA . ILE A 1 321 ? -11.711 10 17.734 1 58.47 321 ILE A CA 1
ATOM 2500 C C . ILE A 1 321 ? -11 9.586 19.016 1 58.47 321 ILE A C 1
ATOM 2502 O O . ILE A 1 321 ? -10.305 8.562 19.047 1 58.47 321 ILE A O 1
ATOM 2506 N N . ASN A 1 322 ? -11.281 10.445 20.031 1 56.69 322 ASN A N 1
ATOM 2507 C CA . ASN A 1 322 ? -10.758 10.086 21.344 1 56.69 322 ASN A CA 1
ATOM 2508 C C . ASN A 1 322 ? -11.406 8.812 21.875 1 56.69 322 ASN A C 1
ATOM 2510 O O . ASN A 1 322 ? -10.75 7.992 22.516 1 56.69 322 ASN A O 1
ATOM 2514 N N . ARG A 1 323 ? -12.75 8.789 21.672 1 50.84 323 ARG A N 1
ATOM 2515 C CA . ARG A 1 323 ? -13.461 7.586 22.078 1 50.84 323 ARG A CA 1
ATOM 2516 C C . ARG A 1 323 ? -12.992 6.367 21.297 1 50.84 323 ARG A C 1
ATOM 2518 O O . ARG A 1 323 ? -12.805 5.289 21.859 1 50.84 323 ARG A O 1
ATOM 2525 N N . LEU A 1 324 ? -13.078 6.59 20.031 1 47.91 324 LEU A N 1
ATOM 2526 C CA . LEU A 1 324 ? -12.562 5.477 19.25 1 47.91 324 LEU A CA 1
ATOM 2527 C C . LEU A 1 324 ? -11.148 5.102 19.688 1 47.91 324 LEU A C 1
ATOM 2529 O O . LEU A 1 324 ? -10.758 3.936 19.625 1 47.91 324 LEU A O 1
ATOM 2533 N N . ARG A 1 325 ? -10.539 6.188 20.312 1 46.72 325 ARG A N 1
ATOM 2534 C CA . ARG A 1 325 ? -9.219 6.055 20.922 1 46.72 325 ARG A CA 1
ATOM 2535 C C . ARG A 1 325 ? -9.297 5.312 22.25 1 46.72 325 ARG A C 1
ATOM 2537 O O . ARG A 1 325 ? -8.469 4.441 22.531 1 46.72 325 ARG A O 1
ATOM 2544 N N . VAL A 1 326 ? -10.117 5.977 23.203 1 42.09 326 VAL A N 1
ATOM 2545 C CA . VAL A 1 326 ? -10.258 5.492 24.578 1 42.09 326 VAL A CA 1
ATOM 2546 C C . VAL A 1 326 ? -10.922 4.113 24.578 1 42.09 326 VAL A C 1
ATOM 2548 O O . VAL A 1 326 ? -10.547 3.236 25.344 1 42.09 326 VAL A O 1
ATOM 2551 N N . GLU A 1 327 ? -12.047 4.117 23.922 1 41.56 327 GLU A N 1
ATOM 2552 C CA . GLU A 1 327 ? -12.656 2.791 23.984 1 41.56 327 GLU A CA 1
ATOM 2553 C C . GLU A 1 327 ? -11.672 1.712 23.531 1 41.56 327 GLU A C 1
ATOM 2555 O O . GLU A 1 327 ? -11.742 0.571 24 1 41.56 327 GLU A O 1
ATOM 2560 N N . GLU A 1 328 ? -10.789 2.141 22.531 1 39.5 328 GLU A N 1
ATOM 2561 C CA . GLU A 1 328 ? -9.812 1.122 22.172 1 39.5 328 GLU A CA 1
ATOM 2562 C C . GLU A 1 328 ? -8.43 1.462 22.719 1 39.5 328 GLU A C 1
ATOM 2564 O O . GLU A 1 328 ? -7.473 0.715 22.516 1 39.5 328 GLU A O 1
ATOM 2569 N N . GLY A 1 329 ? -8.32 2.344 23.797 1 36.75 329 GLY A N 1
ATOM 2570 C CA . GLY A 1 329 ? -7.066 2.777 24.406 1 36.75 329 GLY A CA 1
ATOM 2571 C C . GLY A 1 329 ? -6.035 3.223 23.391 1 36.75 329 GLY A C 1
ATOM 2572 O O . GLY A 1 329 ? -4.832 3.201 23.672 1 36.75 329 GLY A O 1
ATOM 2573 N N . ARG A 1 330 ? -6.426 3.346 22.172 1 39.41 330 ARG A N 1
ATOM 2574 C CA . ARG A 1 330 ? -5.434 3.326 21.109 1 39.41 330 ARG A CA 1
ATOM 2575 C C . ARG A 1 330 ? -5.152 4.738 20.594 1 39.41 330 ARG A C 1
ATOM 2577 O O . ARG A 1 330 ? -6.008 5.617 20.688 1 39.41 330 ARG A O 1
ATOM 2584 N N . PRO A 1 331 ? -3.961 5.207 20.469 1 37 331 PRO A N 1
ATOM 2585 C CA . PRO A 1 331 ? -3.488 6.504 19.984 1 37 331 PRO A CA 1
ATOM 2586 C C . PRO A 1 331 ? -4.191 6.941 18.688 1 37 331 PRO A C 1
ATOM 2588 O O . PRO A 1 331 ? -4.836 6.125 18.031 1 37 331 PRO A O 1
ATOM 2591 N N . LEU A 1 332 ? -4.219 8.312 18.359 1 40.78 332 LEU A N 1
ATOM 2592 C CA . LEU A 1 332 ? -4.797 8.961 17.188 1 40.78 332 LEU A CA 1
ATOM 2593 C C . LEU A 1 332 ? -4.391 8.242 15.906 1 40.78 332 LEU A C 1
ATOM 2595 O O . LEU A 1 332 ? -3.227 7.867 15.742 1 40.78 332 LEU A O 1
ATOM 2599 N N . PRO A 1 333 ? -5.312 7.953 15.047 1 37.84 333 PRO A N 1
ATOM 2600 C CA . PRO A 1 333 ? -5.035 7.238 13.797 1 37.84 333 PRO A CA 1
ATOM 2601 C C . PRO A 1 333 ? -4.16 8.047 12.844 1 37.84 333 PRO A C 1
ATOM 2603 O O . PRO A 1 333 ? -4.203 9.281 12.852 1 37.84 333 PRO A O 1
ATOM 2606 N N . SER A 1 334 ? -3.014 7.645 12.469 1 36.72 334 SER A N 1
ATOM 2607 C CA . SER A 1 334 ? -2.092 8.273 11.539 1 36.72 334 SER A CA 1
ATOM 2608 C C . SER A 1 334 ? -2.299 7.754 10.117 1 36.72 334 SER A C 1
ATOM 2610 O O . SER A 1 334 ? -2.668 6.594 9.922 1 36.72 334 SER A O 1
ATOM 2612 N N . ILE A 1 335 ? -2.592 8.578 9.125 1 36.06 335 ILE A N 1
ATOM 2613 C CA . ILE A 1 335 ? -2.721 8.188 7.727 1 36.06 335 ILE A CA 1
ATOM 2614 C C . ILE A 1 335 ? -1.358 8.266 7.039 1 36.06 335 ILE A C 1
ATOM 2616 O O . ILE A 1 335 ? -0.568 9.172 7.32 1 36.06 335 ILE A O 1
ATOM 2620 N N . MET B 1 1 ? -36.031 7.781 12.609 1 26.31 1 MET B N 1
ATOM 2621 C CA . MET B 1 1 ? -35.719 6.367 12.414 1 26.31 1 MET B CA 1
ATOM 2622 C C . MET B 1 1 ? -34.219 6.117 12.531 1 26.31 1 MET B C 1
ATOM 2624 O O . MET B 1 1 ? -33.438 6.738 11.828 1 26.31 1 MET B O 1
ATOM 2628 N N . ASN B 1 2 ? -33.656 5.871 13.609 1 33.56 2 ASN B N 1
ATOM 2629 C CA . ASN B 1 2 ? -32.281 5.656 14.039 1 33.56 2 ASN B CA 1
ATOM 2630 C C . ASN B 1 2 ? -31.5 4.809 13.039 1 33.56 2 ASN B C 1
ATOM 2632 O O . ASN B 1 2 ? -31.781 3.619 12.875 1 33.56 2 ASN B O 1
ATOM 2636 N N . LYS B 1 3 ? -31.297 5.211 11.914 1 39.12 3 LYS B N 1
ATOM 2637 C CA . LYS B 1 3 ? -30.797 4.41 10.805 1 39.12 3 LYS B CA 1
ATOM 2638 C C . LYS B 1 3 ? -29.703 3.459 11.266 1 39.12 3 LYS B C 1
ATOM 2640 O O . LYS B 1 3 ? -28.641 3.902 11.711 1 39.12 3 LYS B O 1
ATOM 2645 N N . THR B 1 4 ? -29.922 2.426 11.945 1 48.56 4 THR B N 1
ATOM 2646 C CA . THR B 1 4 ? -29.062 1.334 12.398 1 48.56 4 THR B CA 1
ATOM 2647 C C . THR B 1 4 ? -28.016 0.997 11.352 1 48.56 4 THR B C 1
ATOM 2649 O O . THR B 1 4 ? -28.328 0.484 10.273 1 48.56 4 THR B O 1
ATOM 2652 N N . HIS B 1 5 ? -27 1.747 11.211 1 62.91 5 HIS B N 1
ATOM 2653 C CA . HIS B 1 5 ? -26 1.602 10.156 1 62.91 5 HIS B CA 1
ATOM 2654 C C . HIS B 1 5 ? -25.359 0.223 10.195 1 62.91 5 HIS B C 1
ATOM 2656 O O . HIS B 1 5 ? -24.828 -0.192 11.234 1 62.91 5 HIS B O 1
ATOM 2662 N N . HIS B 1 6 ? -25.828 -0.75 9.438 1 81.81 6 HIS B N 1
ATOM 2663 C CA . HIS B 1 6 ? -25.219 -2.072 9.289 1 81.81 6 HIS B CA 1
ATOM 2664 C C . HIS B 1 6 ? -23.719 -1.979 9.109 1 81.81 6 HIS B C 1
ATOM 2666 O O . HIS B 1 6 ? -23.234 -1.162 8.32 1 81.81 6 HIS B O 1
ATOM 2672 N N . VAL B 1 7 ? -22.984 -2.646 10.07 1 93.62 7 VAL B N 1
ATOM 2673 C CA . VAL B 1 7 ? -21.531 -2.672 10.047 1 93.62 7 VAL B CA 1
ATOM 2674 C C . VAL B 1 7 ? -21.047 -3.867 9.234 1 93.62 7 VAL B C 1
ATOM 2676 O O . VAL B 1 7 ? -21.547 -4.98 9.398 1 93.62 7 VAL B O 1
ATOM 2679 N N . THR B 1 8 ? -20.281 -3.643 8.203 1 96.88 8 THR B N 1
ATOM 2680 C CA . THR B 1 8 ? -19.656 -4.703 7.426 1 96.88 8 THR B CA 1
ATOM 2681 C C . THR B 1 8 ? -18.406 -5.227 8.133 1 96.88 8 THR B C 1
ATOM 2683 O O . THR B 1 8 ? -17.5 -4.461 8.438 1 96.88 8 THR B O 1
ATOM 2686 N N . THR B 1 9 ? -18.406 -6.535 8.438 1 97.56 9 THR B N 1
ATOM 2687 C CA . THR B 1 9 ? -17.281 -7.152 9.125 1 97.56 9 THR B CA 1
ATOM 2688 C C . THR B 1 9 ? -16.438 -7.965 8.156 1 97.56 9 THR B C 1
ATOM 2690 O O . THR B 1 9 ? -16.922 -8.922 7.543 1 97.56 9 THR B O 1
ATOM 2693 N N . VAL B 1 10 ? -15.164 -7.613 8.062 1 98.06 10 VAL B N 1
ATOM 2694 C CA . VAL B 1 10 ? -14.234 -8.266 7.141 1 98.06 10 VAL B CA 1
ATOM 2695 C C . VAL B 1 10 ? -13.195 -9.055 7.926 1 98.06 10 VAL B C 1
ATOM 2697 O O . VAL B 1 10 ? -12.469 -8.492 8.75 1 98.06 10 VAL B O 1
ATOM 2700 N N . GLY B 1 11 ? -13.164 -10.383 7.691 1 98.38 11 GLY B N 1
ATOM 2701 C CA . GLY B 1 11 ? -12.109 -11.219 8.242 1 98.38 11 GLY B CA 1
ATOM 2702 C C . GLY B 1 11 ? -10.93 -11.383 7.305 1 98.38 11 GLY B C 1
ATOM 2703 O O . GLY B 1 11 ? -11.109 -11.492 6.09 1 98.38 11 GLY B O 1
ATOM 2704 N N . LEU B 1 12 ? -9.781 -11.375 7.836 1 98.56 12 LEU B N 1
ATOM 2705 C CA . LEU B 1 12 ? -8.539 -11.586 7.102 1 98.56 12 LEU B CA 1
ATOM 2706 C C . LEU B 1 12 ? -7.738 -12.734 7.703 1 98.56 12 LEU B C 1
ATOM 2708 O O . LEU B 1 12 ? -7.184 -12.602 8.797 1 98.56 12 LEU B O 1
ATOM 2712 N N . LEU B 1 13 ? -7.703 -13.812 7 1 98.56 13 LEU B N 1
ATOM 2713 C CA . LEU B 1 13 ? -6.984 -15 7.457 1 98.56 13 LEU B CA 1
ATOM 2714 C C . LEU B 1 13 ? -5.551 -15 6.938 1 98.56 13 LEU B C 1
ATOM 2716 O O . LEU B 1 13 ? -5.32 -15.18 5.742 1 98.56 13 LEU B O 1
ATOM 2720 N N . ILE B 1 14 ? -4.621 -14.875 7.867 1 97.62 14 ILE B N 1
ATOM 2721 C CA . ILE B 1 14 ? -3.229 -14.75 7.457 1 97.62 14 ILE B CA 1
ATOM 2722 C C . ILE B 1 14 ? -2.51 -16.078 7.668 1 97.62 14 ILE B C 1
ATOM 2724 O O . ILE B 1 14 ? -2.744 -16.766 8.664 1 97.62 14 ILE B O 1
ATOM 2728 N N . PHE B 1 15 ? -1.723 -16.484 6.652 1 96.38 15 PHE B N 1
ATOM 2729 C CA . PHE B 1 15 ? -0.857 -17.656 6.672 1 96.38 15 PHE B CA 1
ATOM 2730 C C . PHE B 1 15 ? 0.597 -17.25 6.883 1 96.38 15 PHE B C 1
ATOM 2732 O O . PHE B 1 15 ? 0.978 -16.109 6.602 1 96.38 15 PHE B O 1
ATOM 2739 N N . PRO B 1 16 ? 1.402 -18.156 7.402 1 92.62 16 PRO B N 1
ATOM 2740 C CA . PRO B 1 16 ? 2.834 -17.844 7.43 1 92.62 16 PRO B CA 1
ATOM 2741 C C . PRO B 1 16 ? 3.375 -17.438 6.059 1 92.62 16 PRO B C 1
ATOM 2743 O O . PRO B 1 16 ? 3.1 -18.109 5.059 1 92.62 16 PRO B O 1
ATOM 2746 N N . GLY B 1 17 ? 4.047 -16.281 6.035 1 90.19 17 GLY B N 1
ATOM 2747 C CA . GLY B 1 17 ? 4.645 -15.805 4.801 1 90.19 17 GLY B CA 1
ATOM 2748 C C . GLY B 1 17 ? 3.693 -14.984 3.957 1 90.19 17 GLY B C 1
ATOM 2749 O O . GLY B 1 17 ? 3.961 -14.719 2.783 1 90.19 17 GLY B O 1
ATOM 2750 N N . PHE B 1 18 ? 2.629 -14.57 4.543 1 94.25 18 PHE B N 1
ATOM 2751 C CA . PHE B 1 18 ? 1.663 -13.789 3.779 1 94.25 18 PHE B CA 1
ATOM 2752 C C . PHE B 1 18 ? 2.234 -12.422 3.426 1 94.25 18 PHE B C 1
ATOM 2754 O O . PHE B 1 18 ? 3.141 -11.93 4.102 1 94.25 18 PHE B O 1
ATOM 2761 N N . PRO B 1 19 ? 1.724 -11.844 2.336 1 93.44 19 PRO B N 1
ATOM 2762 C CA . PRO B 1 19 ? 2.137 -10.484 1.997 1 93.44 19 PRO B CA 1
ATOM 2763 C C . PRO B 1 19 ? 1.428 -9.422 2.838 1 93.44 19 PRO B C 1
ATOM 2765 O O . PRO B 1 19 ? 0.212 -9.25 2.719 1 93.44 19 PRO B O 1
ATOM 2768 N N . MET B 1 20 ? 2.129 -8.648 3.602 1 94.38 20 MET B N 1
ATOM 2769 C CA . MET B 1 20 ? 1.513 -7.68 4.508 1 94.38 20 MET B CA 1
ATOM 2770 C C . MET B 1 20 ? 0.932 -6.504 3.732 1 94.38 20 MET B C 1
ATOM 2772 O O . MET B 1 20 ? 0.03 -5.816 4.219 1 94.38 20 MET B O 1
ATOM 2776 N N . SER B 1 21 ? 1.506 -6.297 2.502 1 94.19 21 SER B N 1
ATOM 2777 C CA . SER B 1 21 ? 0.936 -5.238 1.676 1 94.19 21 SER B CA 1
ATOM 2778 C C . SER B 1 21 ? -0.533 -5.512 1.365 1 94.19 21 SER B C 1
ATOM 2780 O O . SER B 1 21 ? -1.351 -4.586 1.352 1 94.19 21 SER B O 1
ATOM 2782 N N . CYS B 1 22 ? -0.866 -6.742 1.15 1 95.81 22 CYS B N 1
ATOM 2783 C CA . CYS B 1 22 ? -2.254 -7.098 0.882 1 95.81 22 CYS B CA 1
ATOM 2784 C C . CYS B 1 22 ? -3.125 -6.867 2.111 1 95.81 22 CYS B C 1
ATOM 2786 O O . CYS B 1 22 ? -4.25 -6.383 1.997 1 95.81 22 CYS B O 1
ATOM 2788 N N . LEU B 1 23 ? -2.6 -7.207 3.24 1 96.94 23 LEU B N 1
ATOM 2789 C CA . LEU B 1 23 ? -3.332 -6.996 4.484 1 96.94 23 LEU B CA 1
ATOM 2790 C C . LEU B 1 23 ? -3.627 -5.516 4.695 1 96.94 23 LEU B C 1
ATOM 2792 O O . LEU B 1 23 ? -4.777 -5.133 4.934 1 96.94 23 LEU B O 1
ATOM 2796 N N . THR B 1 24 ? -2.621 -4.715 4.586 1 95.56 24 THR B N 1
ATOM 2797 C CA . THR B 1 24 ? -2.777 -3.291 4.855 1 95.56 24 THR B CA 1
ATOM 2798 C C . THR B 1 24 ? -3.623 -2.623 3.775 1 95.56 24 THR B C 1
ATOM 2800 O O . THR B 1 24 ? -4.367 -1.68 4.055 1 95.56 24 THR B O 1
ATOM 2803 N N . SER B 1 25 ? -3.496 -3.1 2.545 1 95.06 25 SER B N 1
ATOM 2804 C CA . SER B 1 25 ? -4.285 -2.553 1.446 1 95.06 25 SER B CA 1
ATOM 2805 C C . SER B 1 25 ? -5.777 -2.793 1.661 1 95.06 25 SER B C 1
ATOM 2807 O O . SER B 1 25 ? -6.609 -2.057 1.133 1 95.06 25 SER B O 1
ATOM 2809 N N . MET B 1 26 ? -6.094 -3.781 2.402 1 97.19 26 MET B N 1
ATOM 2810 C CA . MET B 1 26 ? -7.504 -4.055 2.658 1 97.19 26 MET B CA 1
ATOM 2811 C C . MET B 1 26 ? -7.992 -3.299 3.889 1 97.19 26 MET B C 1
ATOM 2813 O O . MET B 1 26 ? -9.117 -2.793 3.908 1 97.19 26 MET B O 1
ATOM 2817 N N . ILE B 1 27 ? -7.168 -3.105 4.859 1 97.56 27 ILE B N 1
ATOM 2818 C CA . ILE B 1 27 ? -7.598 -2.547 6.137 1 97.56 27 ILE B CA 1
ATOM 2819 C C . ILE B 1 27 ? -7.586 -1.021 6.062 1 97.56 27 ILE B C 1
ATOM 2821 O O . ILE B 1 27 ? -8.531 -0.366 6.496 1 97.56 27 ILE B O 1
ATOM 2825 N N . GLU B 1 28 ? -6.543 -0.456 5.512 1 95.56 28 GLU B N 1
ATOM 2826 C CA . GLU B 1 28 ? -6.27 0.973 5.637 1 95.56 28 GLU B CA 1
ATOM 2827 C C . GLU B 1 28 ? -7.367 1.804 4.973 1 95.56 28 GLU B C 1
ATOM 2829 O O . GLU B 1 28 ? -7.824 2.799 5.535 1 95.56 28 GLU B O 1
ATOM 2834 N N . PRO B 1 29 ? -7.824 1.408 3.768 1 94.38 29 PRO B N 1
ATOM 2835 C CA . PRO B 1 29 ? -8.914 2.203 3.205 1 94.38 29 PRO B CA 1
ATOM 2836 C C . PRO B 1 29 ? -10.188 2.131 4.047 1 94.38 29 PRO B C 1
ATOM 2838 O O . PRO B 1 29 ? -10.922 3.121 4.152 1 94.38 29 PRO B O 1
ATOM 2841 N N . LEU B 1 30 ? -10.469 0.998 4.629 1 96.44 30 LEU B N 1
ATOM 2842 C CA . LEU B 1 30 ? -11.641 0.865 5.484 1 96.44 30 LEU B CA 1
ATOM 2843 C C . LEU B 1 30 ? -11.516 1.746 6.723 1 96.44 30 LEU B C 1
ATOM 2845 O O . LEU B 1 30 ? -12.477 2.418 7.113 1 96.44 30 LEU B O 1
ATOM 2849 N N . ARG B 1 31 ? -10.344 1.674 7.277 1 93.25 31 ARG B N 1
ATOM 2850 C CA . ARG B 1 31 ? -10.07 2.521 8.43 1 93.25 31 ARG B CA 1
ATOM 2851 C C . ARG B 1 31 ? -10.242 3.996 8.086 1 93.25 31 ARG B C 1
ATOM 2853 O O . ARG B 1 31 ? -10.875 4.746 8.828 1 93.25 31 ARG B O 1
ATOM 2860 N N . ALA B 1 32 ? -9.656 4.422 6.988 1 89.31 32 ALA B N 1
ATOM 2861 C CA . ALA B 1 32 ? -9.758 5.805 6.535 1 89.31 32 ALA B CA 1
ATOM 2862 C C . ALA B 1 32 ? -11.219 6.195 6.289 1 89.31 32 ALA B C 1
ATOM 2864 O O . ALA B 1 32 ? -11.641 7.289 6.656 1 89.31 32 ALA B O 1
ATOM 2865 N N . ALA B 1 33 ? -11.969 5.32 5.668 1 90.81 33 ALA B N 1
ATOM 2866 C CA . ALA B 1 33 ? -13.383 5.582 5.395 1 90.81 33 ALA B CA 1
ATOM 2867 C C . ALA B 1 33 ? -14.156 5.812 6.688 1 90.81 33 ALA B C 1
ATOM 2869 O O . ALA B 1 33 ? -14.977 6.73 6.773 1 90.81 33 ALA B O 1
ATOM 2870 N N . ASN B 1 34 ? -13.922 4.93 7.691 1 88.25 34 ASN B N 1
ATOM 2871 C CA . ASN B 1 34 ? -14.547 5.121 8.992 1 88.25 34 ASN B CA 1
ATOM 2872 C C . ASN B 1 34 ? -14.266 6.512 9.555 1 88.25 34 ASN B C 1
ATOM 2874 O O . ASN B 1 34 ? -15.156 7.16 10.102 1 88.25 34 ASN B O 1
ATOM 2878 N N . GLU B 1 35 ? -13.016 6.918 9.375 1 79.19 35 GLU B N 1
ATOM 2879 C CA . GLU B 1 35 ? -12.609 8.227 9.867 1 79.19 35 GLU B CA 1
ATOM 2880 C C . GLU B 1 35 ? -13.297 9.352 9.086 1 79.19 35 GLU B C 1
ATOM 2882 O O . GLU B 1 35 ? -13.766 10.328 9.672 1 79.19 35 GLU B O 1
ATOM 2887 N N . ILE B 1 36 ? -13.328 9.18 7.832 1 75.25 36 ILE B N 1
ATOM 2888 C CA . ILE B 1 36 ? -13.867 10.188 6.934 1 75.25 36 ILE B CA 1
ATOM 2889 C C . ILE B 1 36 ? -15.352 10.406 7.234 1 75.25 36 ILE B C 1
ATOM 2891 O O . ILE B 1 36 ? -15.812 11.547 7.305 1 75.25 36 ILE B O 1
ATOM 2895 N N . VAL B 1 37 ? -16.016 9.336 7.52 1 77.12 37 VAL B N 1
ATOM 2896 C CA . VAL B 1 37 ? -17.469 9.469 7.68 1 77.12 37 VAL B CA 1
ATOM 2897 C C . VAL B 1 37 ? -17.812 9.656 9.156 1 77.12 37 VAL B C 1
ATOM 2899 O O . VAL B 1 37 ? -18.953 9.961 9.5 1 77.12 37 VAL B O 1
ATOM 2902 N N . GLY B 1 38 ? -16.875 9.375 10.016 1 72.81 38 GLY B N 1
ATOM 2903 C CA . GLY B 1 38 ? -17.016 9.68 11.43 1 72.81 38 GLY B CA 1
ATOM 2904 C C . GLY B 1 38 ? -17.766 8.602 12.195 1 72.81 38 GLY B C 1
ATOM 2905 O O . GLY B 1 38 ? -18.266 8.844 13.289 1 72.81 38 GLY B O 1
ATOM 2906 N N . HIS B 1 39 ? -17.969 7.465 11.602 1 77.81 39 HIS B N 1
ATOM 2907 C CA . HIS B 1 39 ? -18.578 6.332 12.297 1 77.81 39 HIS B CA 1
ATOM 2908 C C . HIS B 1 39 ? -18.016 5.012 11.781 1 77.81 39 HIS B C 1
ATOM 2910 O O . HIS B 1 39 ? -17.344 4.977 10.75 1 77.81 39 HIS B O 1
ATOM 2916 N N . ARG B 1 40 ? -18.359 4.035 12.531 1 88.31 40 ARG B N 1
ATOM 2917 C CA . ARG B 1 40 ? -17.844 2.715 12.195 1 88.31 40 ARG B CA 1
ATOM 2918 C C . ARG B 1 40 ? -18.734 2.008 11.188 1 88.31 40 ARG B C 1
ATOM 2920 O O . ARG B 1 40 ? -19.719 1.357 11.57 1 88.31 40 ARG B O 1
ATOM 2927 N N . ALA B 1 41 ? -18.422 2.105 10.008 1 93.06 41 ALA B N 1
ATOM 2928 C CA . ALA B 1 41 ? -19.141 1.417 8.945 1 93.06 41 ALA B CA 1
ATOM 2929 C C . ALA B 1 41 ? -18.516 0.057 8.648 1 93.06 41 ALA B C 1
ATOM 2931 O O . ALA B 1 41 ? -19.188 -0.835 8.117 1 93.06 41 ALA B O 1
ATOM 2932 N N . PHE B 1 42 ? -17.234 -0.06 9.008 1 96.38 42 PHE B N 1
ATOM 2933 C CA . PHE B 1 42 ? -16.484 -1.286 8.75 1 96.38 42 PHE B CA 1
ATOM 2934 C C . PHE B 1 42 ? -15.719 -1.726 10 1 96.38 42 PHE B C 1
ATOM 2936 O O . PHE B 1 42 ? -15.219 -0.889 10.75 1 96.38 42 PHE B O 1
ATOM 2943 N N . VAL B 1 43 ? -15.703 -3.004 10.133 1 96.25 43 VAL B N 1
ATOM 2944 C CA . VAL B 1 43 ? -14.883 -3.658 11.148 1 96.25 43 VAL B CA 1
ATOM 2945 C C . VAL B 1 43 ? -14.047 -4.758 10.5 1 96.25 43 VAL B C 1
ATOM 2947 O O . VAL B 1 43 ? -14.484 -5.402 9.547 1 96.25 43 VAL B O 1
ATOM 2950 N N . TRP B 1 44 ? -12.828 -4.93 10.969 1 96.62 44 TRP B N 1
ATOM 2951 C CA . TRP B 1 44 ? -11.977 -5.992 10.445 1 96.62 44 TRP B CA 1
ATOM 2952 C C . TRP B 1 44 ? -11.406 -6.836 11.578 1 96.62 44 TRP B C 1
ATOM 2954 O O . TRP B 1 44 ? -11.188 -6.336 12.688 1 96.62 44 TRP B O 1
ATOM 2964 N N . LYS B 1 45 ? -11.219 -8.086 11.266 1 96.94 45 LYS B N 1
ATOM 2965 C CA . LYS B 1 45 ? -10.617 -9.047 12.188 1 96.94 45 LYS B CA 1
ATOM 2966 C C . LYS B 1 45 ? -9.5 -9.836 11.516 1 96.94 45 LYS B C 1
ATOM 2968 O O . LYS B 1 45 ? -9.672 -10.328 10.398 1 96.94 45 LYS B O 1
ATOM 2973 N N . ILE B 1 46 ? -8.391 -9.867 12.195 1 97.25 46 ILE B N 1
ATOM 2974 C CA . ILE B 1 46 ? -7.285 -10.688 11.703 1 97.25 46 ILE B CA 1
ATOM 2975 C C . ILE B 1 46 ? -7.355 -12.078 12.344 1 97.25 46 ILE B C 1
ATOM 2977 O O . ILE B 1 46 ? -7.465 -12.195 13.562 1 97.25 46 ILE B O 1
ATOM 2981 N N . LEU B 1 47 ? -7.293 -13.07 11.469 1 98 47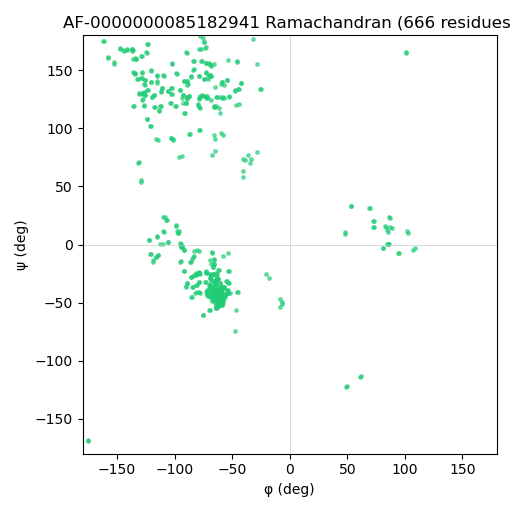 LEU B N 1
ATOM 2982 C CA . LEU B 1 47 ? -7.34 -14.453 11.93 1 98 47 LEU B CA 1
ATOM 2983 C C . LEU B 1 47 ? -6.086 -15.211 11.508 1 98 47 LEU B C 1
ATOM 2985 O O . LEU B 1 47 ? -5.461 -14.867 10.5 1 98 47 LEU B O 1
ATOM 2989 N N . SER B 1 48 ? -5.727 -16.141 12.289 1 97.75 48 SER B N 1
ATOM 2990 C CA . SER B 1 48 ? -4.832 -17.219 11.875 1 97.75 48 SER B CA 1
ATOM 2991 C C . SER B 1 48 ? -5.457 -18.594 12.133 1 97.75 48 SER B C 1
ATOM 2993 O O . SER B 1 48 ? -6.516 -18.688 12.75 1 97.75 48 SER B O 1
ATOM 2995 N N . GLU B 1 49 ? -4.836 -19.562 11.516 1 97.94 49 GLU B N 1
ATOM 2996 C CA . GLU B 1 49 ? -5.398 -20.891 11.688 1 97.94 49 GLU B CA 1
ATOM 2997 C C . GLU B 1 49 ? -5.543 -21.25 13.164 1 97.94 49 GLU B C 1
ATOM 2999 O O . GLU B 1 49 ? -6.574 -21.781 13.586 1 97.94 49 GLU B O 1
ATOM 3004 N N . THR B 1 50 ? -4.547 -20.859 14.016 1 96.19 50 THR B N 1
ATOM 3005 C CA . THR B 1 50 ? -4.48 -21.344 15.391 1 96.19 50 THR B CA 1
ATOM 3006 C C . THR B 1 50 ? -4.703 -20.203 16.375 1 96.19 50 THR B C 1
ATOM 3008 O O . THR B 1 50 ? -4.832 -20.422 17.578 1 96.19 50 THR B O 1
ATOM 3011 N N . GLY B 1 51 ? -4.742 -19.016 15.945 1 95.12 51 GLY B N 1
ATOM 3012 C CA . GLY B 1 51 ? -4.809 -17.875 16.828 1 95.12 51 GLY B CA 1
ATOM 3013 C C . GLY B 1 51 ? -3.449 -17.406 17.312 1 95.12 51 GLY B C 1
ATOM 3014 O O . GLY B 1 51 ? -3.342 -16.391 18 1 95.12 51 GLY B O 1
ATOM 3015 N N . HIS B 1 52 ? -2.422 -18.062 16.875 1 93.19 52 HIS B N 1
ATOM 3016 C CA . HIS B 1 52 ? -1.065 -17.688 17.266 1 93.19 52 HIS B CA 1
ATOM 3017 C C . HIS B 1 52 ? -0.48 -16.672 16.297 1 93.19 52 HIS B C 1
ATOM 3019 O O . HIS B 1 52 ? -0.983 -16.5 15.18 1 93.19 52 HIS B O 1
ATOM 3025 N N . ARG B 1 53 ? 0.58 -16.078 16.734 1 92.69 53 ARG B N 1
ATOM 3026 C CA . ARG B 1 53 ? 1.312 -15.07 15.969 1 92.69 53 ARG B CA 1
ATOM 3027 C C . ARG B 1 53 ? 1.8 -15.648 14.648 1 92.69 53 ARG B C 1
ATOM 3029 O O . ARG B 1 53 ? 2.229 -16.797 14.586 1 92.69 53 ARG B O 1
ATOM 3036 N N . VAL B 1 54 ? 1.705 -14.82 13.562 1 93.94 54 VAL B N 1
ATOM 3037 C CA . VAL B 1 54 ? 2.1 -15.242 12.227 1 93.94 54 VAL B CA 1
ATOM 3038 C C . VAL B 1 54 ? 3.105 -14.258 11.648 1 93.94 54 VAL B C 1
ATOM 3040 O O . VAL B 1 54 ? 2.938 -13.039 11.773 1 93.94 54 VAL B O 1
ATOM 3043 N N . GLU B 1 55 ? 4.113 -14.75 11.016 1 92.06 55 GLU B N 1
ATOM 3044 C CA . GLU B 1 55 ? 5.117 -13.906 10.375 1 92.06 55 GLU B CA 1
ATOM 3045 C C . GLU B 1 55 ? 4.805 -13.703 8.891 1 92.06 55 GLU B C 1
ATOM 3047 O O . GLU B 1 55 ? 4.473 -14.656 8.188 1 92.06 55 GLU B O 1
ATOM 3052 N N . SER B 1 56 ? 4.895 -12.453 8.5 1 93.38 56 SER B N 1
ATOM 3053 C CA . SER B 1 56 ? 4.711 -12.125 7.086 1 93.38 56 SER B CA 1
ATOM 3054 C C . SER B 1 56 ? 5.93 -12.539 6.262 1 93.38 56 SER B C 1
ATOM 3056 O O . SER B 1 56 ? 6.934 -12.992 6.812 1 93.38 56 SER B O 1
ATOM 3058 N N . SER B 1 57 ? 5.801 -12.391 4.945 1 88.56 57 SER B N 1
ATOM 3059 C CA . SER B 1 57 ? 6.906 -12.703 4.047 1 88.56 57 SER B CA 1
ATOM 3060 C C . SER B 1 57 ? 8.07 -11.742 4.254 1 88.56 57 SER B C 1
ATOM 3062 O O . SER B 1 57 ? 9.195 -12.023 3.824 1 88.56 57 SER B O 1
ATOM 3064 N N . ALA B 1 58 ? 7.848 -10.586 4.922 1 89.62 58 ALA B N 1
ATOM 3065 C CA . ALA B 1 58 ? 8.891 -9.602 5.203 1 89.62 58 ALA B CA 1
ATOM 3066 C C . ALA B 1 58 ? 9.453 -9.781 6.609 1 89.62 58 ALA B C 1
ATOM 3068 O O . ALA B 1 58 ? 10.094 -8.883 7.148 1 89.62 58 ALA B O 1
ATOM 3069 N N . ASP B 1 59 ? 9.109 -10.805 7.234 1 87.69 59 ASP B N 1
ATOM 3070 C CA . ASP B 1 59 ? 9.617 -11.188 8.555 1 87.69 59 ASP B CA 1
ATOM 3071 C C . ASP B 1 59 ? 9.109 -10.227 9.633 1 87.69 59 ASP B C 1
ATOM 3073 O O . ASP B 1 59 ? 9.836 -9.891 10.562 1 87.69 59 ASP B O 1
ATOM 3077 N N . VAL B 1 60 ? 7.953 -9.742 9.398 1 90.31 60 VAL B N 1
ATOM 3078 C CA . VAL B 1 60 ? 7.254 -8.938 10.398 1 90.31 60 VAL B CA 1
ATOM 3079 C C . VAL B 1 60 ? 6.121 -9.758 11.016 1 90.31 60 VAL B C 1
ATOM 3081 O O . VAL B 1 60 ? 5.336 -10.383 10.297 1 90.31 60 VAL B O 1
ATOM 3084 N N . GLY B 1 61 ? 6.062 -9.742 12.305 1 89.69 61 GLY B N 1
ATOM 3085 C CA . GLY B 1 61 ? 5.059 -10.531 13.008 1 89.69 61 GLY B CA 1
ATOM 3086 C C . GLY B 1 61 ? 3.762 -9.781 13.234 1 89.69 61 GLY B C 1
ATOM 3087 O O . GLY B 1 61 ? 3.771 -8.578 13.508 1 89.69 61 GLY B O 1
ATOM 3088 N N . PHE B 1 62 ? 2.645 -10.531 13.078 1 90.38 62 PHE B N 1
ATOM 3089 C CA . PHE B 1 62 ? 1.309 -10 13.328 1 90.38 62 PHE B CA 1
ATOM 3090 C C . PHE B 1 62 ? 0.56 -10.875 14.328 1 90.38 62 PHE B C 1
ATOM 3092 O O . PHE B 1 62 ? 0.645 -12.102 14.273 1 90.38 62 PHE B O 1
ATOM 3099 N N . ASP B 1 63 ? -0.2 -10.18 15.203 1 88.88 63 ASP B N 1
ATOM 3100 C CA . ASP B 1 63 ? -1.039 -10.898 16.156 1 88.88 63 ASP B CA 1
ATOM 3101 C C . ASP B 1 63 ? -2.486 -10.961 15.672 1 88.88 63 ASP B C 1
ATOM 3103 O O . ASP B 1 63 ? -3.145 -9.93 15.523 1 88.88 63 ASP B O 1
ATOM 3107 N N . PRO B 1 64 ? -2.945 -12.195 15.477 1 94.38 64 PRO B N 1
ATOM 3108 C CA . PRO B 1 64 ? -4.359 -12.312 15.109 1 94.38 64 PRO B CA 1
ATOM 3109 C C . PRO B 1 64 ? -5.301 -11.961 16.266 1 94.38 64 PRO B C 1
ATOM 3111 O O . PRO B 1 64 ? -4.898 -12 17.422 1 94.38 64 PRO B O 1
ATOM 3114 N N . ASP B 1 65 ? -6.477 -11.57 15.906 1 93.75 65 ASP B N 1
ATOM 3115 C CA . ASP B 1 65 ? -7.527 -11.359 16.891 1 93.75 65 ASP B CA 1
ATOM 3116 C C . ASP B 1 65 ? -8.039 -12.688 17.453 1 93.75 65 ASP B C 1
ATOM 3118 O O . ASP B 1 65 ? -8.312 -12.805 18.641 1 93.75 65 ASP B O 1
ATOM 3122 N N . TYR B 1 66 ? -8.156 -13.625 16.516 1 92.12 66 TYR B N 1
ATOM 3123 C CA . TYR B 1 66 ? -8.594 -14.93 17 1 92.12 66 TYR B CA 1
ATOM 3124 C C . TYR B 1 66 ? -8.281 -16.031 15.984 1 92.12 66 TYR B C 1
ATOM 3126 O O . TYR B 1 66 ? -7.77 -15.742 14.898 1 92.12 66 TYR B O 1
ATOM 3134 N N . ALA B 1 67 ? -8.594 -17.297 16.453 1 97.38 67 ALA B N 1
ATOM 3135 C CA . ALA B 1 67 ? -8.359 -18.5 15.648 1 97.38 67 ALA B CA 1
ATOM 3136 C C . ALA B 1 67 ? -9.516 -18.734 14.68 1 97.38 67 ALA B C 1
ATOM 3138 O O . ALA B 1 67 ? -10.664 -18.406 14.977 1 97.38 67 ALA B O 1
ATOM 3139 N N . LEU B 1 68 ? -9.164 -19.359 13.547 1 97.94 68 LEU B N 1
ATOM 3140 C CA . LEU B 1 68 ? -10.148 -19.641 12.5 1 97.94 68 LEU B CA 1
ATOM 3141 C C . LEU B 1 68 ? -11.344 -20.391 13.07 1 97.94 68 LEU B C 1
ATOM 3143 O O . LEU B 1 68 ? -12.492 -20.078 12.758 1 97.94 68 LEU B O 1
ATOM 3147 N N . PRO B 1 69 ? -11.195 -21.375 13.953 1 96.25 69 PRO B N 1
ATOM 3148 C CA . PRO B 1 69 ? -12.352 -22.109 14.484 1 96.25 69 PRO B CA 1
ATOM 3149 C C . PRO B 1 69 ? -13.312 -21.203 15.25 1 96.25 69 PRO B C 1
ATOM 3151 O O . PRO B 1 69 ? -14.508 -21.5 15.352 1 96.25 69 PRO B O 1
ATOM 3154 N N . ASP B 1 70 ? -12.859 -20.078 15.727 1 95.69 70 ASP B N 1
ATOM 3155 C CA . ASP B 1 70 ? -13.672 -19.172 16.531 1 95.69 70 ASP B CA 1
ATOM 3156 C C . ASP B 1 70 ? -14.328 -18.094 15.672 1 95.69 70 ASP B C 1
ATOM 3158 O O . ASP B 1 70 ? -15.055 -17.234 16.188 1 95.69 70 ASP B O 1
ATOM 3162 N N . ALA B 1 71 ? -14.016 -18.156 14.422 1 94.44 71 ALA B N 1
ATOM 3163 C CA . ALA B 1 71 ? -14.523 -17.125 13.523 1 94.44 71 ALA B CA 1
ATOM 3164 C C . ALA B 1 71 ? -16.047 -17.172 13.438 1 94.44 71 ALA B C 1
ATOM 3166 O O . ALA B 1 71 ? -16.625 -18.219 13.156 1 94.44 71 ALA B O 1
ATOM 3167 N N . ASP B 1 72 ? -16.703 -16.031 13.672 1 91.62 72 ASP B N 1
ATOM 3168 C CA . ASP B 1 72 ? -18.156 -15.883 13.555 1 91.62 72 ASP B CA 1
ATOM 3169 C C . ASP B 1 72 ? -18.531 -14.438 13.227 1 91.62 72 ASP B C 1
ATOM 3171 O O . ASP B 1 72 ? -17.734 -13.523 13.406 1 91.62 72 ASP B O 1
ATOM 3175 N N . GLY B 1 73 ? -19.719 -14.266 12.633 1 93.75 73 GLY B N 1
ATOM 3176 C CA . GLY B 1 73 ? -20.25 -12.938 12.414 1 93.75 73 GLY B CA 1
ATOM 3177 C C . GLY B 1 73 ? -19.531 -12.18 11.312 1 93.75 73 GLY B C 1
ATOM 3178 O O . GLY B 1 73 ? -19.547 -10.945 11.289 1 93.75 73 GLY B O 1
ATOM 3179 N N . LEU B 1 74 ? -18.844 -12.93 10.445 1 96.88 74 LEU B N 1
ATOM 3180 C CA . LEU B 1 74 ? -18.141 -12.305 9.336 1 96.88 74 LEU B CA 1
ATOM 3181 C C . LEU B 1 74 ? -19.047 -12.172 8.117 1 96.88 74 LEU B C 1
ATOM 3183 O O . LEU B 1 74 ? -19.828 -13.07 7.82 1 96.88 74 LEU B O 1
ATOM 3187 N N . ASP B 1 75 ? -18.984 -11.016 7.457 1 97.44 75 ASP B N 1
ATOM 3188 C CA . ASP B 1 75 ? -19.609 -10.859 6.148 1 97.44 75 ASP B CA 1
ATOM 3189 C C . ASP B 1 75 ? -18.688 -11.359 5.035 1 97.44 75 ASP B C 1
ATOM 3191 O O . ASP B 1 75 ? -19.141 -11.953 4.059 1 97.44 75 ASP B O 1
ATOM 3195 N N . TYR B 1 76 ? -17.406 -11.125 5.215 1 98 76 TYR B N 1
ATOM 3196 C CA . TYR B 1 76 ? -16.375 -11.508 4.258 1 98 76 TYR B CA 1
ATOM 3197 C C . TYR B 1 76 ? -15.195 -12.156 4.965 1 98 76 TYR B C 1
ATOM 3199 O O . TYR B 1 76 ? -14.859 -11.797 6.094 1 98 76 TYR B O 1
ATOM 3207 N N . LEU B 1 77 ? -14.562 -13.086 4.293 1 98.62 77 LEU B N 1
ATOM 3208 C CA . LEU B 1 77 ? -13.305 -13.672 4.746 1 98.62 77 LEU B CA 1
ATOM 3209 C C . LEU B 1 77 ? -12.32 -13.789 3.59 1 98.62 77 LEU B C 1
ATOM 3211 O O . LEU B 1 77 ? -12.602 -14.461 2.594 1 98.62 77 LEU B O 1
ATOM 3215 N N . PHE B 1 78 ? -11.219 -13.133 3.715 1 98.62 78 PHE B N 1
ATOM 3216 C CA . PHE B 1 78 ? -10.195 -13.172 2.674 1 98.62 78 PHE B CA 1
ATOM 3217 C C . PHE B 1 78 ? -8.961 -13.914 3.156 1 98.62 78 PHE B C 1
ATOM 3219 O O . PHE B 1 78 ? -8.453 -13.648 4.25 1 98.62 78 PHE B O 1
ATOM 3226 N N . LEU B 1 79 ? -8.492 -14.805 2.359 1 98.5 79 LEU B N 1
ATOM 3227 C CA . LEU B 1 79 ? -7.273 -15.539 2.654 1 98.5 79 LEU B CA 1
ATOM 3228 C C . LEU B 1 79 ? -6.051 -14.812 2.104 1 98.5 79 LEU B C 1
ATOM 3230 O O . LEU B 1 79 ? -6.02 -14.445 0.928 1 98.5 79 LEU B O 1
ATOM 3234 N N . LEU B 1 80 ? -5.137 -14.578 2.961 1 97.88 80 LEU B N 1
ATOM 3235 C CA . LEU B 1 80 ? -3.852 -13.984 2.602 1 97.88 80 LEU B CA 1
ATOM 3236 C C . LEU B 1 80 ? -2.715 -14.977 2.82 1 97.88 80 LEU B C 1
ATOM 3238 O O . LEU B 1 80 ? -2.402 -15.328 3.961 1 97.88 80 LEU B O 1
ATOM 3242 N N . SER B 1 81 ? -2.062 -15.344 1.71 1 93.19 81 SER B N 1
ATOM 3243 C CA . SER B 1 81 ? -1.075 -16.422 1.797 1 93.19 81 SER B CA 1
ATOM 3244 C C . SER B 1 81 ? -0.079 -16.344 0.644 1 93.19 81 SER B C 1
ATOM 3246 O O . SER B 1 81 ? -0.312 -15.641 -0.342 1 93.19 81 SER B O 1
ATOM 3248 N N . GLY B 1 82 ? 1.024 -17.016 0.893 1 87.19 82 GLY B N 1
ATOM 3249 C CA . GLY B 1 82 ? 1.823 -17.406 -0.254 1 87.19 82 GLY B CA 1
ATOM 3250 C C . GL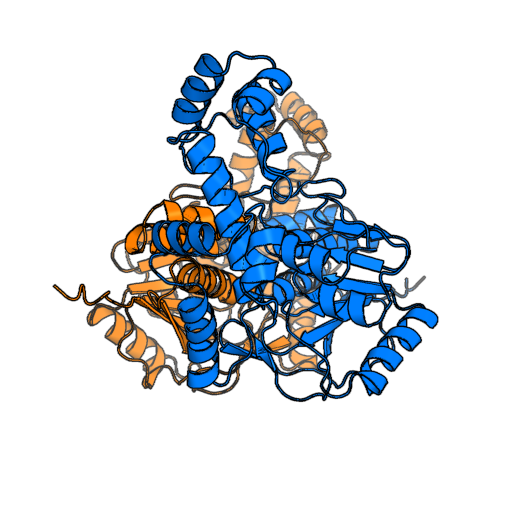Y B 1 82 ? 1.268 -18.625 -0.967 1 87.19 82 GLY B C 1
ATOM 3251 O O . GLY B 1 82 ? 0.41 -19.328 -0.43 1 87.19 82 GLY B O 1
ATOM 3252 N N . PRO B 1 83 ? 1.809 -18.875 -2.135 1 81.62 83 PRO B N 1
ATOM 3253 C CA . PRO B 1 83 ? 1.301 -20 -2.924 1 81.62 83 PRO B CA 1
ATOM 3254 C C . PRO B 1 83 ? 1.526 -21.344 -2.246 1 81.62 83 PRO B C 1
ATOM 3256 O O . PRO B 1 83 ? 0.714 -22.266 -2.396 1 81.62 83 PRO B O 1
ATOM 3259 N N . ALA B 1 84 ? 2.582 -21.422 -1.484 1 79.44 84 ALA B N 1
ATOM 3260 C CA . ALA B 1 84 ? 2.979 -22.719 -0.95 1 79.44 84 ALA B CA 1
ATOM 3261 C C . ALA B 1 84 ? 2.391 -22.938 0.44 1 79.44 84 ALA B C 1
ATOM 3263 O O . ALA B 1 84 ? 2.57 -24 1.033 1 79.44 84 ALA B O 1
ATOM 3264 N N . SER B 1 85 ? 1.69 -21.984 0.939 1 86.38 85 SER B N 1
ATOM 3265 C CA . SER B 1 85 ? 1.188 -22.094 2.305 1 86.38 85 SER B CA 1
ATOM 3266 C C . SER B 1 85 ? 0.016 -23.062 2.391 1 86.38 85 SER B C 1
ATOM 3268 O O . SER B 1 85 ? -0.806 -23.141 1.474 1 86.38 85 SER B O 1
ATOM 3270 N N . ASN B 1 86 ? -0.009 -23.812 3.479 1 90.12 86 ASN B N 1
ATOM 3271 C CA . ASN B 1 86 ? -1.074 -24.766 3.775 1 90.12 86 ASN B CA 1
ATOM 3272 C C . ASN B 1 86 ? -1.548 -24.641 5.223 1 90.12 86 ASN B C 1
ATOM 3274 O O . ASN B 1 86 ? -0.826 -24.125 6.074 1 90.12 86 ASN B O 1
ATOM 3278 N N . PHE B 1 87 ? -2.721 -25.141 5.379 1 95 87 PHE B N 1
ATOM 3279 C CA . PHE B 1 87 ? -3.18 -25.297 6.754 1 95 87 PHE B CA 1
ATOM 3280 C C . PHE B 1 87 ? -2.4 -26.391 7.469 1 95 87 PHE B C 1
ATOM 3282 O O . PHE B 1 87 ? -2.021 -27.391 6.855 1 95 87 PHE B O 1
ATOM 3289 N N . ILE B 1 88 ? -2.197 -26.156 8.75 1 94.31 88 ILE B N 1
ATOM 3290 C CA . ILE B 1 88 ? -1.604 -27.203 9.578 1 94.31 88 ILE B CA 1
ATOM 3291 C C . ILE B 1 88 ? -2.545 -28.406 9.648 1 94.31 88 ILE B C 1
ATOM 3293 O O . ILE B 1 88 ? -2.141 -29.531 9.359 1 94.31 88 ILE B O 1
ATOM 3297 N N . ASP B 1 89 ? -3.734 -28.172 10.031 1 95.81 89 ASP B N 1
ATOM 3298 C CA . ASP B 1 89 ? -4.805 -29.156 9.977 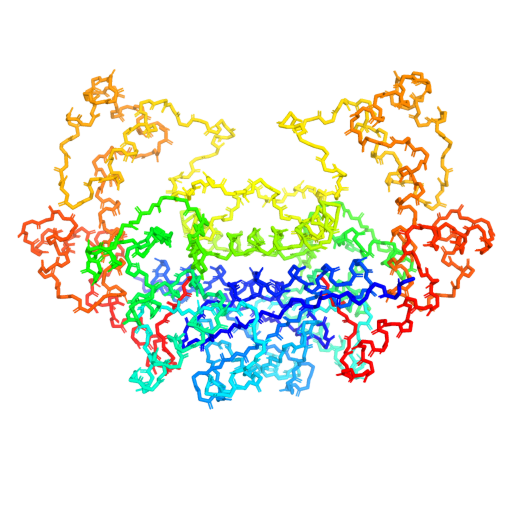1 95.81 89 ASP B CA 1
ATOM 3299 C C . ASP B 1 89 ? -5.746 -28.891 8.805 1 95.81 89 ASP B C 1
ATOM 3301 O O . ASP B 1 89 ? -6.785 -28.25 8.969 1 95.81 89 ASP B O 1
ATOM 3305 N N . ARG B 1 90 ? -5.414 -29.531 7.707 1 95.56 90 ARG B N 1
ATOM 3306 C CA . ARG B 1 90 ? -6.113 -29.25 6.457 1 95.56 90 ARG B CA 1
ATOM 3307 C C . ARG B 1 90 ? -7.59 -29.625 6.562 1 95.56 90 ARG B C 1
ATOM 3309 O O . ARG B 1 90 ? -8.461 -28.844 6.188 1 95.56 90 ARG B O 1
ATOM 3316 N N . LYS B 1 91 ? -7.863 -30.734 7.035 1 95.88 91 LYS B N 1
ATOM 3317 C CA . LYS B 1 91 ? -9.234 -31.25 7.09 1 95.88 91 LYS B CA 1
ATOM 3318 C C . LYS B 1 91 ? -10.133 -30.312 7.891 1 95.88 91 LYS B C 1
ATOM 3320 O O . LYS B 1 91 ? -11.164 -29.859 7.395 1 95.88 91 LYS B O 1
ATOM 3325 N N . THR B 1 92 ? -9.742 -29.969 9.078 1 96.44 92 THR B N 1
ATOM 3326 C CA . THR B 1 92 ? -10.555 -29.156 9.969 1 96.44 92 THR B CA 1
ATOM 3327 C C . THR B 1 92 ? -10.672 -27.734 9.445 1 96.44 92 THR B C 1
ATOM 3329 O O . THR B 1 92 ? -11.758 -27.156 9.43 1 96.44 92 THR B O 1
ATOM 3332 N N . SER B 1 93 ? -9.562 -27.172 9.016 1 97.88 93 SER B N 1
ATOM 3333 C CA . SER B 1 93 ? -9.539 -25.781 8.609 1 97.88 93 SER B CA 1
ATOM 3334 C C . SER B 1 93 ? -10.273 -25.562 7.289 1 97.88 93 SER B C 1
ATOM 3336 O O . SER B 1 93 ? -11.055 -24.625 7.156 1 97.88 93 SER B O 1
ATOM 3338 N N . GLU B 1 94 ? -10.039 -26.453 6.336 1 97.5 94 GLU B N 1
ATOM 3339 C CA . GLU B 1 94 ? -10.773 -26.375 5.078 1 97.5 94 GLU B CA 1
ATOM 3340 C C . GLU B 1 94 ? -12.266 -26.609 5.289 1 97.5 94 GLU B C 1
ATOM 3342 O O . GLU B 1 94 ? -13.094 -25.969 4.637 1 97.5 94 GLU B O 1
ATOM 3347 N N . GLY B 1 95 ? -12.547 -27.547 6.18 1 97.38 95 GLY B N 1
ATOM 3348 C CA . GLY B 1 95 ? -13.938 -27.75 6.543 1 97.38 95 GLY B CA 1
ATOM 3349 C C . GLY B 1 95 ? -14.602 -26.516 7.121 1 97.38 95 GLY B C 1
ATOM 3350 O O . GLY B 1 95 ? -15.75 -26.219 6.805 1 97.38 95 GLY B O 1
ATOM 3351 N N . LYS B 1 96 ? -13.922 -25.828 7.992 1 98 96 LYS B N 1
ATOM 3352 C CA . LYS B 1 96 ? -14.438 -24.594 8.578 1 98 96 LYS B CA 1
ATOM 3353 C C . LYS B 1 96 ? -14.703 -23.547 7.504 1 98 96 LYS B C 1
ATOM 3355 O O . LYS B 1 96 ? -15.719 -22.859 7.543 1 98 96 LYS B O 1
ATOM 3360 N N . LEU B 1 97 ? -13.797 -23.438 6.523 1 97.88 97 LEU B N 1
ATOM 3361 C CA . LEU B 1 97 ? -13.992 -22.484 5.426 1 97.88 97 LEU B CA 1
ATOM 3362 C C . LEU B 1 97 ? -15.266 -22.812 4.652 1 97.88 97 LEU B C 1
ATOM 3364 O O . LEU B 1 97 ? -16.062 -21.922 4.363 1 97.88 97 LEU B O 1
ATOM 3368 N N . ARG B 1 98 ? -15.477 -24.062 4.359 1 97.12 98 ARG B N 1
ATOM 3369 C CA . ARG B 1 98 ? -16.656 -24.5 3.615 1 97.12 98 ARG B CA 1
ATOM 3370 C C . ARG B 1 98 ? -17.938 -24.219 4.41 1 97.12 98 ARG B C 1
ATOM 3372 O O . ARG B 1 98 ? -18.953 -23.844 3.84 1 97.12 98 ARG B O 1
ATOM 3379 N N . ARG B 1 99 ? -17.859 -24.469 5.672 1 97.19 99 ARG B N 1
ATOM 3380 C CA . ARG B 1 99 ? -19.016 -24.203 6.527 1 97.19 99 ARG B CA 1
ATOM 3381 C C . ARG B 1 99 ? -19.375 -22.719 6.523 1 97.19 99 ARG B C 1
ATOM 3383 O O . ARG B 1 99 ? -20.547 -22.375 6.406 1 97.19 99 ARG B O 1
ATOM 3390 N N . LEU B 1 100 ? -18.375 -21.859 6.691 1 97.25 100 LEU B N 1
ATOM 3391 C CA . LEU B 1 100 ? -18.625 -20.422 6.664 1 97.25 100 LEU B CA 1
ATOM 3392 C C . LEU B 1 100 ? -19.25 -20 5.336 1 97.25 100 LEU B C 1
ATOM 3394 O O . LEU B 1 100 ? -20.188 -19.219 5.316 1 97.25 100 LEU B O 1
ATOM 3398 N N . ALA B 1 101 ? -18.734 -20.547 4.262 1 96.12 101 ALA B N 1
ATOM 3399 C CA . ALA B 1 101 ? -19.25 -20.234 2.934 1 96.12 101 ALA B CA 1
ATOM 3400 C C . ALA B 1 101 ? -20.719 -20.656 2.812 1 96.12 101 ALA B C 1
ATOM 3402 O O . ALA B 1 101 ? -21.547 -19.891 2.285 1 96.12 101 ALA B O 1
ATOM 3403 N N . ARG B 1 102 ? -21.031 -21.766 3.305 1 94.94 102 ARG B N 1
ATOM 3404 C CA . ARG B 1 102 ? -22.391 -22.297 3.23 1 94.94 102 ARG B CA 1
ATOM 3405 C C . ARG B 1 102 ? -23.359 -21.453 4.066 1 94.94 102 ARG B C 1
ATOM 3407 O O . ARG B 1 102 ? -24.562 -21.422 3.787 1 94.94 102 ARG B O 1
ATOM 3414 N N . HIS B 1 103 ? -22.828 -20.828 5.02 1 95.31 103 HIS B N 1
ATOM 3415 C CA . HIS B 1 103 ? -23.672 -20.031 5.914 1 95.31 103 HIS B CA 1
ATOM 3416 C C . HIS B 1 103 ? -23.688 -18.562 5.508 1 95.31 103 HIS B C 1
ATOM 3418 O O . HIS B 1 103 ? -23.953 -17.688 6.336 1 95.31 103 HIS B O 1
ATOM 3424 N N . GLY B 1 104 ? -23.172 -18.281 4.316 1 94.56 104 GLY B N 1
ATOM 3425 C CA . GLY B 1 104 ? -23.438 -16.969 3.736 1 94.56 104 GLY B CA 1
ATOM 3426 C C . GLY B 1 104 ? -22.234 -16.047 3.746 1 94.56 104 GLY B C 1
ATOM 3427 O O . GLY B 1 104 ? -22.297 -14.93 3.223 1 94.56 104 GLY B O 1
ATOM 3428 N N . VAL B 1 105 ? -21.125 -16.484 4.344 1 97.06 105 VAL B N 1
ATOM 3429 C CA . VAL B 1 105 ? -19.922 -15.664 4.328 1 97.06 105 VAL B CA 1
ATOM 3430 C C . VAL B 1 105 ? -19.328 -15.648 2.922 1 97.06 105 VAL B C 1
ATOM 3432 O O . VAL B 1 105 ? -19.156 -16.703 2.299 1 97.06 105 VAL B O 1
ATOM 3435 N N . SER B 1 106 ? -19.109 -14.453 2.373 1 97.62 106 SER B N 1
ATOM 3436 C CA . SER B 1 106 ? -18.359 -14.344 1.131 1 97.62 106 SER B CA 1
ATOM 3437 C C . SER B 1 106 ? -16.859 -14.594 1.369 1 97.62 106 SER B C 1
ATOM 3439 O O . SER B 1 106 ? -16.266 -13.984 2.254 1 97.62 106 SER B O 1
ATOM 3441 N N . ILE B 1 107 ? -16.266 -15.516 0.58 1 97.81 107 ILE B N 1
ATOM 3442 C CA . ILE B 1 107 ? -14.883 -15.898 0.833 1 97.81 107 ILE B CA 1
ATOM 3443 C C . ILE B 1 107 ? -14.031 -15.594 -0.396 1 97.81 107 ILE B C 1
ATOM 3445 O O . ILE B 1 107 ? -14.484 -15.758 -1.531 1 97.81 107 ILE B O 1
ATOM 3449 N N . GLY B 1 108 ? -12.836 -15.094 -0.14 1 97.69 108 GLY B N 1
ATOM 3450 C CA . GLY B 1 108 ? -11.961 -14.742 -1.25 1 97.69 108 GLY B CA 1
ATOM 3451 C C . GLY B 1 108 ? -10.5 -15.008 -0.964 1 97.69 108 GLY B C 1
ATOM 3452 O O . GLY B 1 108 ? -10.141 -15.398 0.15 1 97.69 108 GLY B O 1
ATOM 3453 N N . GLY B 1 109 ? -9.703 -14.977 -1.948 1 97.44 109 GLY B N 1
ATOM 3454 C CA . GLY B 1 109 ? -8.25 -15.07 -1.887 1 97.44 109 GLY B CA 1
ATOM 3455 C C . GLY B 1 109 ? -7.555 -13.883 -2.537 1 97.44 109 GLY B C 1
ATOM 3456 O O . GLY B 1 109 ? -7.949 -13.445 -3.617 1 97.44 109 GLY B O 1
ATOM 3457 N N . VAL B 1 110 ? -6.602 -13.367 -1.833 1 96.31 110 VAL B N 1
ATOM 3458 C CA . VAL B 1 110 ? -5.809 -12.25 -2.342 1 96.31 110 VAL B CA 1
ATOM 3459 C C . VAL B 1 110 ? -4.383 -12.719 -2.631 1 96.31 110 VAL B C 1
ATOM 3461 O O . VAL B 1 110 ? -3.762 -13.391 -1.801 1 96.31 110 VAL B O 1
ATOM 3464 N N . SER B 1 111 ? -3.893 -12.289 -3.816 1 93.06 111 SER B N 1
ATOM 3465 C CA . SER B 1 111 ? -2.564 -12.734 -4.227 1 93.06 111 SER B CA 1
ATOM 3466 C C . SER B 1 111 ? -2.418 -14.25 -4.078 1 93.06 111 SER B C 1
ATOM 3468 O O . SER B 1 111 ? -3.24 -15.008 -4.594 1 93.06 111 SER B O 1
ATOM 3470 N N . GLY B 1 112 ? -1.493 -14.773 -3.344 1 92.75 112 GLY B N 1
ATOM 3471 C CA . GLY B 1 112 ? -1.317 -16.203 -3.16 1 92.75 112 GLY B CA 1
ATOM 3472 C C . GLY B 1 112 ? -2.449 -16.859 -2.383 1 92.75 112 GLY B C 1
ATOM 3473 O O . GLY B 1 112 ? -2.553 -18.078 -2.33 1 92.75 112 GLY B O 1
ATOM 3474 N N . GLY B 1 113 ? -3.365 -16.047 -1.861 1 96.38 113 GLY B N 1
ATOM 3475 C CA . GLY B 1 113 ? -4.484 -16.562 -1.093 1 96.38 113 GLY B CA 1
ATOM 3476 C C . GLY B 1 113 ? -5.441 -17.406 -1.92 1 96.38 113 GLY B C 1
ATOM 3477 O O . GLY B 1 113 ? -6.238 -18.172 -1.371 1 96.38 113 GLY B O 1
ATOM 3478 N N . VAL B 1 114 ? -5.312 -17.344 -3.223 1 94.88 114 VAL B N 1
ATOM 3479 C CA . VAL B 1 114 ? -6.184 -18.094 -4.125 1 94.88 114 VAL B CA 1
ATOM 3480 C C . VAL B 1 114 ? -5.84 -19.594 -4.055 1 94.88 114 VAL B C 1
ATOM 3482 O O . VAL B 1 114 ? -6.691 -20.438 -4.309 1 94.88 114 VAL B O 1
ATOM 3485 N N . PHE B 1 115 ? -4.586 -19.938 -3.664 1 93.31 115 PHE B N 1
ATOM 3486 C CA . PHE B 1 115 ? -4.145 -21.328 -3.641 1 93.31 115 PHE B CA 1
ATOM 3487 C C . PHE B 1 115 ? -4.852 -22.094 -2.537 1 93.31 115 PHE B C 1
ATOM 3489 O O . PHE B 1 115 ? -5.555 -23.078 -2.811 1 93.31 115 PHE B O 1
ATOM 3496 N N . PRO B 1 116 ? -4.754 -21.641 -1.255 1 96.31 116 PRO B N 1
ATOM 3497 C CA . PRO B 1 116 ? -5.5 -22.391 -0.238 1 96.31 116 PRO B CA 1
ATOM 3498 C C . PRO B 1 116 ? -7.012 -22.344 -0.461 1 96.31 116 PRO B C 1
ATOM 3500 O O . PRO B 1 116 ? -7.723 -23.281 -0.086 1 96.31 116 PRO B O 1
ATOM 3503 N N . LEU B 1 117 ? -7.5 -21.312 -1.074 1 96.75 117 LEU B N 1
ATOM 3504 C CA . LEU B 1 117 ? -8.914 -21.234 -1.417 1 96.75 117 LEU B CA 1
ATOM 3505 C C . LEU B 1 117 ? -9.297 -22.328 -2.41 1 96.75 117 LEU B C 1
ATOM 3507 O O . LEU B 1 117 ? -10.312 -23 -2.242 1 96.75 117 LEU B O 1
ATOM 3511 N N . ALA B 1 118 ? -8.469 -22.5 -3.412 1 95.62 118 ALA B N 1
ATOM 3512 C CA . ALA B 1 118 ? -8.672 -23.547 -4.41 1 95.62 118 ALA B CA 1
ATOM 3513 C C . ALA B 1 118 ? -8.531 -24.922 -3.787 1 95.62 118 ALA B C 1
ATOM 3515 O O . ALA B 1 118 ? -9.336 -25.828 -4.059 1 95.62 118 ALA B O 1
ATOM 3516 N N . ARG B 1 119 ? -7.555 -25.078 -2.936 1 95.19 119 ARG B N 1
ATOM 3517 C CA . ARG B 1 119 ? -7.32 -26.375 -2.287 1 95.19 119 ARG B CA 1
ATOM 3518 C C . ARG B 1 119 ? -8.508 -26.766 -1.426 1 95.19 119 ARG B C 1
ATOM 3520 O O . ARG B 1 119 ? -8.812 -27.969 -1.295 1 95.19 119 ARG B O 1
ATOM 3527 N N . ALA B 1 120 ? -9.195 -25.797 -0.909 1 96.62 120 ALA B N 1
ATOM 3528 C CA . ALA B 1 120 ? -10.359 -26.047 -0.063 1 96.62 120 ALA B CA 1
ATOM 3529 C C . ALA B 1 120 ? -11.586 -26.391 -0.905 1 96.62 120 ALA B C 1
ATOM 3531 O O . ALA B 1 120 ? -12.656 -26.672 -0.365 1 96.62 120 ALA B O 1
ATOM 3532 N N . GLY B 1 121 ? -11.445 -26.297 -2.266 1 95.94 121 GLY B N 1
ATOM 3533 C CA . GLY B 1 121 ? -12.547 -26.625 -3.156 1 95.94 121 GLY B CA 1
ATOM 3534 C C . GLY B 1 121 ? -13.523 -25.484 -3.35 1 95.94 121 GLY B C 1
ATOM 3535 O O . GLY B 1 121 ? -14.617 -25.688 -3.877 1 95.94 121 GLY B O 1
ATOM 3536 N N . LEU B 1 122 ? -13.117 -24.344 -2.986 1 96.31 122 LEU B N 1
ATOM 3537 C CA . LEU B 1 122 ? -14.062 -23.234 -2.949 1 96.31 122 LEU B CA 1
ATOM 3538 C C . LEU B 1 122 ? -14.008 -22.438 -4.242 1 96.31 122 LEU B C 1
ATOM 3540 O O . LEU B 1 122 ? -14.758 -21.469 -4.414 1 96.31 122 LEU B O 1
ATOM 3544 N N . LEU B 1 123 ? -13.141 -22.859 -5.18 1 95.56 123 LEU B N 1
ATOM 3545 C CA . LEU B 1 123 ? -13.07 -22.141 -6.453 1 95.56 123 LEU B CA 1
ATOM 3546 C C . LEU B 1 123 ? -13.531 -23.047 -7.602 1 95.56 123 LEU B C 1
ATOM 3548 O O . LEU B 1 123 ? -13.414 -22.672 -8.773 1 95.56 123 LEU B O 1
ATOM 3552 N N . GLU B 1 124 ? -14.023 -24.172 -7.223 1 91.62 124 GLU B N 1
ATOM 3553 C CA . GLU B 1 124 ? -14.547 -25.062 -8.258 1 91.62 124 GLU B CA 1
ATOM 3554 C C . GLU B 1 124 ? -15.688 -24.406 -9.023 1 91.62 124 GLU B C 1
ATOM 3556 O O . GLU B 1 124 ? -16.609 -23.844 -8.422 1 91.62 124 GLU B O 1
ATOM 3561 N N . ASN B 1 125 ? -15.641 -24.344 -10.336 1 88.94 125 ASN B N 1
ATOM 3562 C CA . ASN B 1 125 ? -16.656 -23.797 -11.242 1 88.94 125 ASN B CA 1
ATOM 3563 C C . ASN B 1 125 ? -16.719 -22.281 -11.172 1 88.94 125 ASN B C 1
ATOM 3565 O O . ASN B 1 125 ? -17.766 -21.688 -11.438 1 88.94 125 ASN B O 1
ATOM 3569 N N . HIS B 1 126 ? -15.75 -21.734 -10.625 1 90.31 126 HIS B N 1
ATOM 3570 C CA . HIS B 1 126 ? -15.641 -20.281 -10.594 1 90.31 126 HIS B CA 1
ATOM 3571 C C . HIS B 1 126 ? -14.438 -19.797 -11.398 1 90.31 126 HIS B C 1
ATOM 3573 O O . HIS B 1 126 ? -13.398 -20.469 -11.438 1 90.31 126 HIS B O 1
ATOM 3579 N N . GLU B 1 127 ? -14.586 -18.672 -12.023 1 89.31 127 GLU B N 1
ATOM 3580 C CA . GLU B 1 127 ? -13.43 -18 -12.609 1 89.31 127 GLU B CA 1
ATOM 3581 C C . GLU B 1 127 ? -12.625 -17.25 -11.555 1 89.31 127 GLU B C 1
ATOM 3583 O O . GLU B 1 127 ? -13.195 -16.719 -10.594 1 89.31 127 GLU B O 1
ATOM 3588 N N . CYS B 1 128 ? -11.328 -17.266 -11.773 1 90.69 128 CYS B N 1
ATOM 3589 C CA . CYS B 1 128 ? -10.562 -16.641 -10.703 1 90.69 128 CYS B CA 1
ATOM 3590 C C . CYS B 1 128 ? -9.469 -15.742 -11.273 1 90.69 128 CYS B C 1
ATOM 3592 O O . CYS B 1 128 ? -9.008 -15.945 -12.391 1 90.69 128 CYS B O 1
ATOM 3594 N N . SER B 1 129 ? -9.156 -14.672 -10.547 1 89.88 129 SER B N 1
ATOM 3595 C CA . SER B 1 129 ? -8.016 -13.797 -10.805 1 89.88 129 SER B CA 1
ATOM 3596 C C . SER B 1 129 ? -6.762 -14.312 -10.109 1 89.88 129 SER B C 1
ATOM 3598 O O . SER B 1 129 ? -6.797 -14.648 -8.922 1 89.88 129 SER B O 1
ATOM 3600 N N . VAL B 1 130 ? -5.688 -14.453 -10.844 1 85.62 130 VAL B N 1
ATOM 3601 C CA . VAL B 1 130 ? -4.41 -14.898 -10.297 1 85.62 130 VAL B CA 1
ATOM 3602 C C . VAL B 1 130 ? -3.316 -13.898 -10.672 1 85.62 130 VAL B C 1
ATOM 3604 O O . VAL B 1 130 ? -3.242 -13.445 -11.812 1 85.62 130 VAL B O 1
ATOM 3607 N N . HIS B 1 131 ? -2.609 -13.539 -9.664 1 82 131 HIS B N 1
ATOM 3608 C CA . HIS B 1 131 ? -1.468 -12.672 -9.945 1 82 131 HIS B CA 1
ATOM 3609 C C . HIS B 1 131 ? -0.557 -13.281 -11 1 82 131 HIS B C 1
ATOM 3611 O O . HIS B 1 131 ? -0.288 -14.484 -10.977 1 82 131 HIS B O 1
ATOM 3617 N N . TRP B 1 132 ? -0.041 -12.492 -11.852 1 70.56 132 TRP B N 1
ATOM 3618 C CA . TRP B 1 132 ? 0.688 -13 -13.008 1 70.56 132 TRP B CA 1
ATOM 3619 C C . TRP B 1 132 ? 1.894 -13.828 -12.578 1 70.56 132 TRP B C 1
ATOM 3621 O O . TRP B 1 132 ? 2.252 -14.805 -13.234 1 70.56 132 TRP B O 1
ATOM 3631 N N . CYS B 1 133 ? 2.48 -13.43 -11.445 1 69.38 133 CYS B N 1
ATOM 3632 C CA . CYS B 1 133 ? 3.66 -14.141 -10.961 1 69.38 133 CYS B CA 1
ATOM 3633 C C . CYS B 1 133 ? 3.303 -15.547 -10.508 1 69.38 133 CYS B C 1
ATOM 3635 O O . CYS B 1 133 ? 4.184 -16.391 -10.336 1 69.38 133 CYS B O 1
ATOM 3637 N N . TYR B 1 134 ? 2.029 -15.82 -10.273 1 76.62 134 TYR B N 1
ATOM 3638 C CA . TYR B 1 134 ? 1.605 -17.109 -9.742 1 76.62 134 TYR B CA 1
ATOM 3639 C C . TYR B 1 134 ? 0.853 -17.922 -10.797 1 76.62 134 TYR B C 1
ATOM 3641 O O . TYR B 1 134 ? 0.421 -19.047 -10.539 1 76.62 134 TYR B O 1
ATOM 3649 N N . GLU B 1 135 ? 0.743 -17.359 -11.922 1 74 135 GLU B N 1
ATOM 3650 C CA . GLU B 1 135 ? -0.152 -17.922 -12.93 1 74 135 GLU B CA 1
ATOM 3651 C C . GLU B 1 135 ? 0.279 -19.328 -13.32 1 74 135 GLU B C 1
ATOM 3653 O O . GLU B 1 135 ? -0.542 -20.25 -13.359 1 74 135 GLU B O 1
ATOM 3658 N N . ALA B 1 136 ? 1.537 -19.469 -13.602 1 67.44 136 ALA B N 1
ATOM 3659 C CA . ALA B 1 136 ? 2.045 -20.766 -14.039 1 67.44 136 ALA B CA 1
ATOM 3660 C C . ALA B 1 136 ? 1.884 -21.812 -12.945 1 67.44 136 ALA B C 1
ATOM 3662 O O . ALA B 1 136 ? 1.428 -22.922 -13.211 1 67.44 136 ALA B O 1
ATOM 3663 N N . ALA B 1 137 ? 2.221 -21.438 -11.742 1 74.81 137 ALA B N 1
ATOM 3664 C CA . ALA B 1 137 ? 2.105 -22.344 -10.609 1 74.81 137 ALA B CA 1
ATOM 3665 C C . ALA B 1 137 ? 0.649 -22.734 -10.359 1 74.81 137 ALA B C 1
ATOM 3667 O O . ALA B 1 137 ? 0.346 -23.891 -10.078 1 74.81 137 ALA B O 1
ATOM 3668 N N . PHE B 1 138 ? -0.213 -21.812 -10.508 1 86.69 138 PHE B N 1
ATOM 3669 C CA . PHE B 1 138 ? -1.632 -22.047 -10.266 1 86.69 138 PHE B CA 1
ATOM 3670 C C . PHE B 1 138 ? -2.215 -22.984 -11.32 1 86.69 138 PHE B C 1
ATOM 3672 O O . PHE B 1 138 ? -2.943 -23.922 -11 1 86.69 138 PHE B O 1
ATOM 3679 N N . ALA B 1 139 ? -1.835 -22.734 -12.586 1 75.94 139 ALA B N 1
ATOM 3680 C CA . ALA B 1 139 ? -2.332 -23.547 -13.695 1 75.94 139 ALA B CA 1
ATOM 3681 C C . ALA B 1 139 ? -1.853 -25 -13.57 1 75.94 139 ALA B C 1
ATOM 3683 O O . ALA B 1 139 ? -2.572 -25.922 -13.938 1 75.94 139 ALA B O 1
ATOM 3684 N N . THR B 1 140 ? -0.703 -25.094 -13.07 1 76.56 140 THR B N 1
ATOM 3685 C CA . THR B 1 140 ? -0.123 -26.422 -12.906 1 76.56 140 THR B CA 1
ATOM 3686 C C . THR B 1 140 ? -0.829 -27.188 -11.789 1 76.56 140 THR B C 1
ATOM 3688 O O . THR B 1 140 ? -1.139 -28.375 -11.938 1 76.56 140 THR B O 1
ATOM 3691 N N . GLU B 1 141 ? -1.089 -26.531 -10.695 1 83.69 141 GLU B N 1
ATOM 3692 C CA . GLU B 1 141 ? -1.692 -27.188 -9.539 1 83.69 141 GLU B CA 1
ATOM 3693 C C . GLU B 1 141 ? -3.195 -27.359 -9.734 1 83.69 141 GLU B C 1
ATOM 3695 O O . GLU B 1 141 ? -3.775 -28.344 -9.242 1 83.69 141 GLU B O 1
ATOM 3700 N N . PHE B 1 142 ? -3.797 -26.438 -10.43 1 91.56 142 PHE B N 1
ATOM 3701 C CA . PHE B 1 142 ? -5.246 -26.453 -10.609 1 91.56 142 PHE B CA 1
ATOM 3702 C C . PHE B 1 142 ? -5.613 -26.266 -12.07 1 91.56 142 PHE B C 1
ATOM 3704 O O . PHE B 1 142 ? -6.285 -25.297 -12.43 1 91.56 142 PHE B O 1
ATOM 3711 N N . PRO B 1 143 ? -5.352 -27.234 -12.875 1 86.69 143 PRO B N 1
ATOM 3712 C CA . PRO B 1 143 ? -5.57 -27.078 -14.312 1 86.69 143 PRO B CA 1
ATOM 3713 C C . PRO B 1 143 ? -7.047 -26.938 -14.672 1 86.69 143 PRO B C 1
ATOM 3715 O O . PRO B 1 143 ? -7.379 -26.406 -15.742 1 86.69 143 PRO B O 1
ATOM 3718 N N . ALA B 1 144 ? -7.922 -27.328 -13.844 1 93 144 ALA B N 1
ATOM 3719 C CA . ALA B 1 144 ? -9.352 -27.328 -14.148 1 93 144 ALA B CA 1
ATOM 3720 C C . ALA B 1 144 ? -9.977 -25.984 -13.844 1 93 144 ALA B C 1
ATOM 3722 O O . ALA B 1 144 ? -11.109 -25.703 -14.258 1 93 144 ALA B O 1
ATOM 3723 N N . ILE B 1 145 ? -9.312 -25.141 -13.117 1 93.31 145 ILE B N 1
ATOM 3724 C CA . ILE B 1 145 ? -9.875 -23.859 -12.719 1 93.31 145 ILE B CA 1
ATOM 3725 C C . ILE B 1 145 ? -9.547 -22.812 -13.781 1 93.31 145 ILE B C 1
ATOM 3727 O O . ILE B 1 145 ? -8.383 -22.609 -14.141 1 93.31 145 ILE B O 1
ATOM 3731 N N . LYS B 1 146 ? -10.539 -22.125 -14.281 1 90.06 146 LYS B N 1
ATOM 3732 C CA . LYS B 1 146 ? -10.375 -21.094 -15.305 1 90.06 146 LYS B CA 1
ATOM 3733 C C . LYS B 1 146 ? -9.844 -19.797 -14.688 1 90.06 146 LYS B C 1
ATOM 3735 O O . LYS B 1 146 ? -10.398 -19.297 -13.703 1 90.06 146 LYS B O 1
ATOM 3740 N N . THR B 1 147 ? -8.805 -19.312 -15.258 1 86 147 THR B N 1
ATOM 3741 C CA . THR B 1 147 ? -8.227 -18.047 -14.797 1 86 147 THR B CA 1
ATOM 3742 C C . THR B 1 147 ? -8.453 -16.953 -15.836 1 86 147 THR B C 1
ATOM 3744 O O . THR B 1 147 ? -8.539 -17.219 -17.031 1 86 147 THR B O 1
ATOM 3747 N N . VAL B 1 148 ? -8.656 -15.734 -15.305 1 80.94 148 VAL B N 1
ATOM 3748 C CA . VAL B 1 148 ? -8.812 -14.586 -16.203 1 80.94 148 VAL B CA 1
ATOM 3749 C C . VAL B 1 148 ? -7.777 -13.516 -15.844 1 80.94 148 VAL B C 1
ATOM 3751 O O . VAL B 1 148 ? -7.148 -13.578 -14.781 1 80.94 148 VAL B O 1
ATOM 3754 N N . ASP B 1 149 ? -7.664 -12.43 -16.672 1 71.88 149 ASP B N 1
ATOM 3755 C CA . ASP B 1 149 ? -6.613 -11.422 -16.516 1 71.88 149 ASP B CA 1
ATOM 3756 C C . ASP B 1 149 ? -7.098 -10.242 -15.68 1 71.88 149 ASP B C 1
ATOM 3758 O O . ASP B 1 149 ? -6.305 -9.375 -15.305 1 71.88 149 ASP B O 1
ATOM 3762 N N . ASP B 1 150 ? -8.289 -10.305 -15.297 1 80 150 ASP B N 1
ATOM 3763 C CA . ASP B 1 150 ? -8.805 -9.234 -14.445 1 80 150 ASP B CA 1
ATOM 3764 C C . ASP B 1 150 ? -8.156 -9.266 -13.07 1 80 150 ASP B C 1
ATOM 3766 O O . ASP B 1 150 ? -7.922 -10.336 -12.508 1 80 150 ASP B O 1
ATOM 3770 N N . VAL B 1 151 ? -7.961 -8.086 -12.539 1 85.5 151 VAL B N 1
ATOM 3771 C CA . VAL B 1 151 ? -7.246 -8.031 -11.266 1 85.5 151 VAL B CA 1
ATOM 3772 C C . VAL B 1 151 ? -8.203 -8.344 -10.117 1 85.5 151 VAL B C 1
ATOM 3774 O O . VAL B 1 151 ? -7.773 -8.688 -9.016 1 85.5 151 VAL B O 1
ATOM 3777 N N . ILE B 1 152 ? -9.492 -8.109 -10.32 1 90.38 152 ILE B N 1
ATOM 3778 C CA . ILE B 1 152 ? -10.531 -8.445 -9.359 1 90.38 152 ILE B CA 1
ATOM 3779 C C . ILE B 1 152 ? -11.625 -9.266 -10.047 1 90.38 152 ILE B C 1
ATOM 3781 O O . ILE B 1 152 ? -12.156 -8.859 -11.086 1 90.38 152 ILE B O 1
ATOM 3785 N N . VAL B 1 153 ? -11.93 -10.438 -9.508 1 89.56 153 VAL B N 1
ATOM 3786 C CA . VAL B 1 153 ? -13.031 -11.258 -10 1 89.56 153 VAL B CA 1
ATOM 3787 C C . VAL B 1 153 ? -13.961 -11.617 -8.844 1 89.56 153 VAL B C 1
ATOM 3789 O O . VAL B 1 153 ? -13.508 -12.039 -7.781 1 89.56 153 VAL B O 1
ATOM 3792 N N . PHE B 1 154 ? -15.109 -11.25 -8.945 1 87.81 154 PHE B N 1
ATOM 3793 C CA . PHE B 1 154 ? -16.125 -11.703 -8 1 87.81 154 PHE B CA 1
ATOM 3794 C C . PHE B 1 154 ? -17.203 -12.5 -8.711 1 87.81 154 PHE B C 1
ATOM 3796 O O . PHE B 1 154 ? -17.703 -12.086 -9.766 1 87.81 154 PHE B O 1
ATOM 3803 N N . ASP B 1 155 ? -17.344 -13.664 -8.375 1 83.62 155 ASP B N 1
ATOM 3804 C CA . ASP B 1 155 ? -18.359 -14.594 -8.859 1 83.62 155 ASP B CA 1
ATOM 3805 C C . ASP B 1 155 ? -19.203 -15.125 -7.707 1 83.62 155 ASP B C 1
ATOM 3807 O O . ASP B 1 155 ? -18.781 -16.031 -6.988 1 83.62 155 ASP B O 1
ATOM 3811 N N . SER B 1 156 ? -20.469 -14.539 -7.555 1 84.06 156 SER B N 1
ATOM 3812 C CA . SER B 1 156 ? -21.328 -14.859 -6.422 1 84.06 156 SER B CA 1
ATOM 3813 C C . SER B 1 156 ? -20.672 -14.469 -5.102 1 84.06 156 SER B C 1
ATOM 3815 O O . SER B 1 156 ? -20.438 -13.289 -4.84 1 84.06 156 SER B O 1
ATOM 3817 N N . ASN B 1 157 ? -20.344 -15.445 -4.32 1 91.94 157 ASN B N 1
ATOM 3818 C CA . ASN B 1 157 ? -19.797 -15.156 -3.004 1 91.94 157 ASN B CA 1
ATOM 3819 C C . ASN B 1 157 ? -18.312 -15.516 -2.934 1 91.94 157 ASN B C 1
ATOM 3821 O O . ASN B 1 157 ? -17.766 -15.711 -1.847 1 91.94 157 ASN B O 1
ATOM 3825 N N . ARG B 1 158 ? -17.672 -15.531 -4.152 1 95.94 158 ARG B N 1
ATOM 3826 C CA . ARG B 1 158 ? -16.234 -15.82 -4.234 1 95.94 158 ARG B CA 1
ATOM 3827 C C . ARG B 1 158 ? -15.469 -14.641 -4.816 1 95.94 158 ARG B C 1
ATOM 3829 O O . ARG B 1 158 ? -15.852 -14.102 -5.859 1 95.94 158 ARG B O 1
ATOM 3836 N N . TYR B 1 159 ? -14.477 -14.266 -4.113 1 95.88 159 TYR B N 1
ATOM 3837 C CA . TYR B 1 159 ? -13.664 -13.125 -4.527 1 95.88 159 TYR B CA 1
ATOM 3838 C C . TYR B 1 159 ? -12.219 -13.555 -4.754 1 95.88 159 TYR B C 1
ATOM 3840 O O . TYR B 1 159 ? -11.609 -14.188 -3.893 1 95.88 159 TYR B O 1
ATOM 3848 N N . THR B 1 160 ? -11.672 -13.258 -5.875 1 95.38 160 THR B N 1
ATOM 3849 C CA . THR B 1 160 ? -10.242 -13.445 -6.109 1 95.38 160 THR B CA 1
ATOM 3850 C C . THR B 1 160 ? -9.602 -12.141 -6.578 1 95.38 160 THR B C 1
ATOM 3852 O O . THR B 1 160 ? -10.141 -11.453 -7.449 1 95.38 160 THR B O 1
ATOM 3855 N N . VAL B 1 161 ? -8.539 -11.766 -5.914 1 93.81 161 VAL B N 1
ATOM 3856 C CA . VAL B 1 161 ? -7.883 -10.477 -6.09 1 93.81 161 VAL B CA 1
ATOM 3857 C C . VAL B 1 161 ? -6.391 -10.688 -6.332 1 93.81 161 VAL B C 1
ATOM 3859 O O . VAL B 1 161 ? -5.719 -11.383 -5.559 1 93.81 161 VAL B O 1
ATOM 3862 N N . SER B 1 162 ? -5.828 -10.125 -7.297 1 87.44 162 SER B N 1
ATOM 3863 C CA . SER B 1 162 ? -4.523 -10.516 -7.824 1 87.44 162 SER B CA 1
ATOM 3864 C C . SER B 1 162 ? -3.393 -9.977 -6.965 1 87.44 162 SER B C 1
ATOM 3866 O O . SER B 1 162 ? -2.287 -10.523 -6.961 1 87.44 162 SER B O 1
ATOM 3868 N N . GLY B 1 163 ? -3.641 -8.867 -6.211 1 89.81 163 GLY B N 1
ATOM 3869 C CA . GLY B 1 163 ? -2.566 -8.297 -5.414 1 89.81 163 GLY B CA 1
ATOM 3870 C C . GLY B 1 163 ? -3.021 -7.148 -4.539 1 89.81 163 GLY B C 1
ATOM 3871 O O . GLY B 1 163 ? -4.223 -6.93 -4.363 1 89.81 163 GLY B O 1
ATOM 3872 N N . ALA B 1 164 ? -2.02 -6.492 -4.012 1 92.25 164 ALA B N 1
ATOM 3873 C CA . ALA B 1 164 ? -2.273 -5.453 -3.02 1 92.25 164 ALA B CA 1
ATOM 3874 C C . ALA B 1 164 ? -3.023 -4.277 -3.635 1 92.25 164 ALA B C 1
ATOM 3876 O O . ALA B 1 164 ? -3.99 -3.777 -3.055 1 92.25 164 ALA B O 1
ATOM 3877 N N . ALA B 1 165 ? -2.559 -3.844 -4.805 1 86.19 165 ALA B N 1
ATOM 3878 C CA . ALA B 1 165 ? -3.219 -2.711 -5.445 1 86.19 165 ALA B CA 1
ATOM 3879 C C . ALA B 1 165 ? -4.684 -3.021 -5.734 1 86.19 165 ALA B C 1
ATOM 3881 O O . ALA B 1 165 ? -5.562 -2.195 -5.484 1 86.19 165 ALA B O 1
ATOM 3882 N N . ALA B 1 166 ? -4.934 -4.172 -6.242 1 88.44 166 ALA B N 1
ATOM 3883 C CA . ALA B 1 166 ? -6.301 -4.602 -6.539 1 88.44 166 ALA B CA 1
ATOM 3884 C C . ALA B 1 166 ? -7.113 -4.762 -5.258 1 88.44 166 ALA B C 1
ATOM 3886 O O . ALA B 1 166 ? -8.32 -4.5 -5.246 1 88.44 166 ALA B O 1
ATOM 3887 N N . ALA B 1 167 ? -6.473 -5.254 -4.223 1 94.44 167 ALA B N 1
ATOM 3888 C CA . ALA B 1 167 ? -7.152 -5.383 -2.936 1 94.44 167 ALA B CA 1
ATOM 3889 C C . ALA B 1 167 ? -7.641 -4.027 -2.434 1 94.44 167 ALA B C 1
ATOM 3891 O O . ALA B 1 167 ? -8.758 -3.914 -1.921 1 94.44 167 ALA B O 1
ATOM 3892 N N . PHE B 1 168 ? -6.805 -3.018 -2.574 1 93.25 168 PHE B N 1
ATOM 3893 C CA . PHE B 1 168 ? -7.203 -1.66 -2.223 1 93.25 168 PHE B CA 1
ATOM 3894 C C . PHE B 1 168 ? -8.422 -1.226 -3.031 1 93.25 168 PHE B C 1
ATOM 3896 O O . PHE B 1 168 ? -9.383 -0.688 -2.477 1 93.25 168 PHE B O 1
ATOM 3903 N N . ASP B 1 169 ? -8.406 -1.523 -4.328 1 88.56 169 ASP B N 1
ATOM 3904 C CA . ASP B 1 169 ? -9.523 -1.197 -5.215 1 88.56 169 ASP B CA 1
ATOM 3905 C C . ASP B 1 169 ? -10.805 -1.891 -4.762 1 88.56 169 ASP B C 1
ATOM 3907 O O . ASP B 1 169 ? -11.875 -1.287 -4.77 1 88.56 169 ASP B O 1
ATOM 3911 N N . LEU B 1 170 ? -10.695 -3.102 -4.438 1 93.38 170 LEU B N 1
ATOM 3912 C CA . LEU B 1 170 ? -11.859 -3.838 -3.969 1 93.38 170 LEU B CA 1
ATOM 3913 C C . LEU B 1 170 ? -12.469 -3.168 -2.74 1 93.38 170 LEU B C 1
ATOM 3915 O O . LEU B 1 170 ? -13.688 -3.025 -2.646 1 93.38 170 LEU B O 1
ATOM 3919 N N . MET B 1 171 ? -11.648 -2.771 -1.812 1 95.94 171 MET B N 1
ATOM 3920 C CA . MET B 1 171 ? -12.156 -2.119 -0.61 1 95.94 171 MET B CA 1
ATOM 3921 C C . MET B 1 171 ? -12.812 -0.785 -0.952 1 95.94 171 MET B C 1
ATOM 3923 O O . MET B 1 171 ? -13.805 -0.396 -0.33 1 95.94 171 MET B O 1
ATOM 3927 N N . LEU B 1 172 ? -12.203 -0.066 -1.903 1 91.19 172 LEU B N 1
ATOM 3928 C CA . LEU B 1 172 ? -12.852 1.163 -2.348 1 91.19 172 LEU B CA 1
ATOM 3929 C C . LEU B 1 172 ? -14.25 0.877 -2.887 1 91.19 172 LEU B C 1
ATOM 3931 O O . LEU B 1 172 ? -15.172 1.671 -2.688 1 91.19 172 LEU B O 1
ATOM 3935 N N . HIS B 1 173 ? -14.406 -0.216 -3.564 1 90.88 173 HIS B N 1
ATOM 3936 C CA . HIS B 1 173 ? -15.727 -0.622 -4.035 1 90.88 173 HIS B CA 1
ATOM 3937 C C . HIS B 1 173 ? -16.672 -0.879 -2.869 1 90.88 173 HIS B C 1
ATOM 3939 O O . HIS B 1 173 ? -17.828 -0.465 -2.904 1 90.88 173 HIS B O 1
ATOM 3945 N N . PHE B 1 174 ? -16.172 -1.567 -1.825 1 94.31 174 PHE B N 1
ATOM 3946 C CA . PHE B 1 174 ? -16.984 -1.785 -0.634 1 94.31 174 PHE B CA 1
ATOM 3947 C C . PHE B 1 174 ? -17.422 -0.458 -0.028 1 94.31 174 PHE B C 1
ATOM 3949 O O . PHE B 1 174 ? -18.578 -0.305 0.37 1 94.31 174 PHE B O 1
ATOM 3956 N N . ILE B 1 175 ? -16.5 0.48 0.041 1 94.38 175 ILE B N 1
ATOM 3957 C CA . ILE B 1 175 ? -16.766 1.797 0.611 1 94.38 175 ILE B CA 1
ATOM 3958 C C . ILE B 1 175 ? -17.812 2.521 -0.226 1 94.38 175 ILE B C 1
ATOM 3960 O O . ILE B 1 175 ? -18.75 3.113 0.317 1 94.38 175 ILE B O 1
ATOM 3964 N N . GLU B 1 176 ? -17.641 2.445 -1.534 1 89.69 176 GLU B N 1
ATOM 3965 C CA . GLU B 1 176 ? -18.609 3.092 -2.426 1 89.69 176 GLU B CA 1
ATOM 3966 C C . GLU B 1 176 ? -20 2.521 -2.234 1 89.69 176 GLU B C 1
ATOM 3968 O O . GLU B 1 176 ? -20.984 3.271 -2.16 1 89.69 176 GLU B O 1
ATOM 3973 N N . GLU B 1 177 ? -20.078 1.295 -2.133 1 91.44 177 GLU B N 1
ATOM 3974 C CA . GLU B 1 177 ? -21.359 0.625 -1.982 1 91.44 177 GLU B CA 1
ATOM 3975 C C . GLU B 1 177 ? -22.016 0.98 -0.649 1 91.44 177 GLU B C 1
ATOM 3977 O O . GLU B 1 177 ? -23.234 1.186 -0.582 1 91.44 177 GLU B O 1
ATOM 3982 N N . ARG B 1 178 ? -21.203 1.066 0.332 1 93.75 178 ARG B N 1
ATOM 3983 C CA . ARG B 1 178 ? -21.734 1.218 1.682 1 93.75 178 ARG B CA 1
ATOM 3984 C C . ARG B 1 178 ? -21.906 2.689 2.043 1 93.75 178 ARG B C 1
ATOM 3986 O O . ARG B 1 178 ? -22.844 3.059 2.746 1 93.75 178 ARG B O 1
ATOM 3993 N N . LEU B 1 179 ? -20.969 3.51 1.575 1 90.06 179 LEU B N 1
ATOM 3994 C CA . LEU B 1 179 ? -20.906 4.875 2.084 1 90.06 179 LEU B CA 1
ATOM 3995 C C . LEU B 1 179 ? -21.078 5.883 0.955 1 90.06 179 LEU B C 1
ATOM 3997 O O . LEU B 1 179 ? -21.172 7.09 1.203 1 90.06 179 LEU B O 1
ATOM 4001 N N . GLY B 1 180 ? -21.078 5.398 -0.249 1 85.56 180 GLY B N 1
ATOM 4002 C CA . GLY B 1 180 ? -21.281 6.277 -1.391 1 85.56 180 GLY B CA 1
ATOM 4003 C C . GLY B 1 180 ? -19.984 6.641 -2.098 1 85.56 180 GLY B C 1
ATOM 4004 O O . GL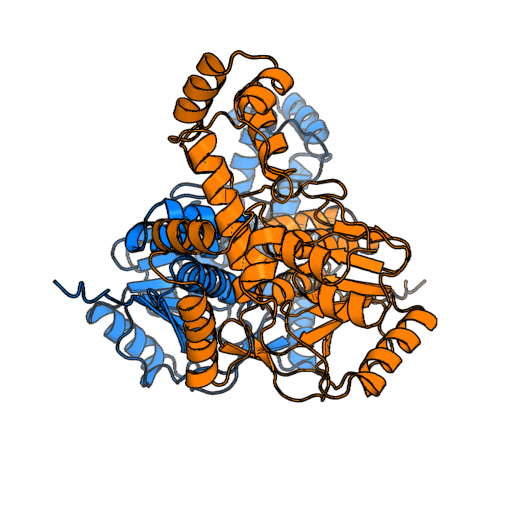Y B 1 180 ? -18.906 6.398 -1.573 1 85.56 180 GLY B O 1
ATOM 4005 N N . SER B 1 181 ? -20.125 7.164 -3.293 1 80.81 181 SER B N 1
ATOM 4006 C CA . SER B 1 181 ? -19 7.477 -4.168 1 80.81 181 SER B CA 1
ATOM 4007 C C . SER B 1 181 ? -18.125 8.586 -3.574 1 80.81 181 SER B C 1
ATOM 4009 O O . SER B 1 181 ? -16.906 8.594 -3.766 1 80.81 181 SER B O 1
ATOM 4011 N N . GLU B 1 182 ? -18.656 9.453 -2.875 1 75.44 182 GLU B N 1
ATOM 4012 C CA . GLU B 1 182 ? -17.906 10.555 -2.279 1 75.44 182 GLU B CA 1
ATOM 4013 C C . GLU B 1 182 ? -16.906 10.039 -1.245 1 75.44 182 GLU B C 1
ATOM 4015 O O . GLU B 1 182 ? -15.742 10.445 -1.248 1 75.44 182 GLU B O 1
ATOM 4020 N N . ALA B 1 183 ? -17.391 9.18 -0.377 1 82.81 183 ALA B N 1
ATOM 4021 C CA . ALA B 1 183 ? -16.516 8.594 0.636 1 82.81 183 ALA B CA 1
ATOM 4022 C C . ALA B 1 183 ? -15.391 7.789 -0.01 1 82.81 183 ALA B C 1
ATOM 4024 O O . ALA B 1 183 ? -14.234 7.859 0.427 1 82.81 183 ALA B O 1
ATOM 4025 N N . ALA B 1 184 ? -15.727 7.066 -1.052 1 86.12 184 ALA B N 1
ATOM 4026 C CA . ALA B 1 184 ? -14.734 6.27 -1.759 1 86.12 184 ALA B CA 1
ATOM 4027 C C . ALA B 1 184 ? -13.68 7.16 -2.416 1 86.12 184 ALA B C 1
ATOM 4029 O O . ALA B 1 184 ? -12.484 6.887 -2.328 1 86.12 184 ALA B O 1
ATOM 4030 N N . THR B 1 185 ? -14.062 8.18 -2.998 1 75.5 185 THR B N 1
ATOM 4031 C CA . THR B 1 185 ? -13.156 9.109 -3.67 1 75.5 185 THR B CA 1
ATOM 4032 C C . THR B 1 185 ? -12.25 9.805 -2.66 1 75.5 185 THR B C 1
ATOM 4034 O O . THR B 1 185 ? -11.039 9.922 -2.883 1 75.5 185 THR B O 1
ATOM 4037 N N . GLU B 1 186 ? -12.812 10.234 -1.61 1 76.62 186 GLU B N 1
ATOM 4038 C CA . GLU B 1 186 ? -12.016 10.891 -0.576 1 76.62 186 GLU B CA 1
ATOM 4039 C C . GLU B 1 186 ? -10.969 9.938 -0.003 1 76.62 186 GLU B C 1
ATOM 4041 O O . GLU B 1 186 ? -9.82 10.336 0.231 1 76.62 186 GLU B O 1
ATOM 4046 N N . THR B 1 187 ? -11.414 8.727 0.225 1 87.25 187 THR B N 1
ATOM 4047 C CA . THR B 1 187 ? -10.477 7.711 0.71 1 87.25 187 THR B CA 1
ATOM 4048 C C . THR B 1 187 ? -9.328 7.516 -0.274 1 87.25 187 THR B C 1
ATOM 4050 O O . THR B 1 187 ? -8.164 7.52 0.119 1 87.25 187 THR B O 1
ATOM 4053 N N . ALA B 1 188 ? -9.68 7.348 -1.544 1 82.12 188 ALA B N 1
ATOM 4054 C CA . ALA B 1 188 ? -8.656 7.176 -2.574 1 82.12 188 ALA B CA 1
ATOM 4055 C C . ALA B 1 188 ? -7.684 8.352 -2.586 1 82.12 188 ALA B C 1
ATOM 4057 O O . ALA B 1 188 ? -6.473 8.164 -2.689 1 82.12 188 ALA B O 1
ATOM 4058 N N . CYS B 1 189 ? -8.156 9.508 -2.35 1 72.94 189 CYS B N 1
ATOM 4059 C CA . CYS B 1 189 ? -7.352 10.719 -2.363 1 72.94 189 CYS B CA 1
ATOM 4060 C C . CYS B 1 189 ? -6.43 10.773 -1.153 1 72.94 189 CYS B C 1
ATOM 4062 O O . CYS B 1 189 ? -5.277 11.203 -1.264 1 72.94 189 CYS B O 1
ATOM 4064 N N . TRP B 1 190 ? -7.012 10.336 -0.069 1 76.94 190 TRP B N 1
ATOM 4065 C CA . TRP B 1 190 ? -6.211 10.312 1.151 1 76.94 190 TRP B CA 1
ATOM 4066 C C . TRP B 1 190 ? -4.93 9.508 0.95 1 76.94 190 TRP B C 1
ATOM 4068 O O . TRP B 1 190 ? -3.883 9.852 1.504 1 76.94 190 TRP B O 1
ATOM 4078 N N . PHE B 1 191 ? -5.012 8.492 0.079 1 84.25 191 PHE B N 1
ATOM 4079 C CA . PHE B 1 191 ? -3.875 7.602 -0.125 1 84.25 191 PHE B CA 1
ATOM 4080 C C . PHE B 1 191 ? -3.201 7.883 -1.463 1 84.25 191 PHE B C 1
ATOM 4082 O O . PHE B 1 191 ? -2.281 7.164 -1.863 1 84.25 191 PHE B O 1
ATOM 4089 N N . GLN B 1 192 ? -3.74 8.883 -2.15 1 75.75 192 GLN B N 1
ATOM 4090 C CA . GLN B 1 192 ? -3.24 9.172 -3.49 1 75.75 192 GLN B CA 1
ATOM 4091 C C . GLN B 1 192 ? -3.266 7.922 -4.367 1 75.75 192 GLN B C 1
ATOM 4093 O O . GLN B 1 192 ? -2.305 7.645 -5.09 1 75.75 192 GLN B O 1
ATOM 4098 N N . HIS B 1 193 ? -4.262 7.059 -4.125 1 78.5 193 HIS B N 1
ATOM 4099 C CA . HIS B 1 193 ? -4.492 5.863 -4.922 1 78.5 193 HIS B CA 1
ATOM 4100 C C . HIS B 1 193 ? -5.188 6.199 -6.234 1 78.5 193 HIS B C 1
ATOM 4102 O O . HIS B 1 193 ? -6.195 6.91 -6.246 1 78.5 193 HIS B O 1
ATOM 4108 N N . PRO B 1 194 ? -4.547 5.754 -7.344 1 61.59 194 PRO B N 1
ATOM 4109 C CA . PRO B 1 194 ? -5.203 6.074 -8.609 1 61.59 194 PRO B CA 1
ATOM 4110 C C . PRO B 1 194 ? -6.598 5.469 -8.727 1 61.59 194 PRO B C 1
ATOM 4112 O O . PRO B 1 194 ? -6.844 4.371 -8.219 1 61.59 194 PRO B O 1
ATOM 4115 N N . LEU B 1 195 ? -7.727 6.234 -8.766 1 50.41 195 LEU B N 1
ATOM 4116 C CA . LEU B 1 195 ? -9.125 5.82 -8.789 1 50.41 195 LEU B CA 1
ATOM 4117 C C . LEU B 1 195 ? -9.383 4.832 -9.922 1 50.41 195 LEU B C 1
ATOM 4119 O O . LEU B 1 195 ? -10.445 4.219 -9.992 1 50.41 195 LEU B O 1
ATOM 4123 N N . VAL B 1 196 ? -8.648 4.492 -10.781 1 45 196 VAL B N 1
ATOM 4124 C CA . VAL B 1 196 ? -9.102 3.934 -12.047 1 45 196 VAL B CA 1
ATOM 4125 C C . VAL B 1 196 ? -9.328 2.432 -11.898 1 45 196 VAL B C 1
ATOM 4127 O O . VAL B 1 196 ? -9.867 1.787 -12.805 1 45 196 VAL B O 1
ATOM 4130 N N . ARG B 1 197 ? -8.938 1.687 -10.891 1 45.31 197 ARG B N 1
ATOM 4131 C CA . ARG B 1 197 ? -8.938 0.271 -11.242 1 45.31 197 ARG B CA 1
ATOM 4132 C C . ARG B 1 197 ? -10.258 -0.394 -10.852 1 45.31 197 ARG B C 1
ATOM 4134 O O . ARG B 1 197 ? -10.641 -0.381 -9.688 1 45.31 197 ARG B O 1
ATOM 4141 N N . GLY B 1 198 ? -11.172 -0.159 -11.578 1 39.91 198 GLY B N 1
ATOM 4142 C CA . GLY B 1 198 ? -12.438 -0.852 -11.391 1 39.91 198 GLY B CA 1
ATOM 4143 C C . GLY B 1 198 ? -12.414 -2.285 -11.883 1 39.91 198 GLY B C 1
ATOM 4144 O O . GLY B 1 198 ? -11.352 -2.816 -12.211 1 39.91 198 GLY B O 1
ATOM 4145 N N . ARG B 1 199 ? -13.5 -3 -11.703 1 42.19 199 ARG B N 1
ATOM 4146 C CA . ARG B 1 199 ? -13.734 -4.285 -12.352 1 42.19 199 ARG B CA 1
ATOM 4147 C C . ARG B 1 199 ? -13.359 -4.234 -13.828 1 42.19 199 ARG B C 1
ATOM 4149 O O . ARG B 1 199 ? -13.617 -3.238 -14.508 1 42.19 199 ARG B O 1
ATOM 4156 N N . GLY B 1 200 ? -12.594 -5.297 -14.359 1 38.03 200 GLY B N 1
ATOM 4157 C CA . GLY B 1 200 ? -12.258 -5.383 -15.766 1 38.03 200 GLY B CA 1
ATOM 4158 C C . GLY B 1 200 ? -10.898 -4.797 -16.094 1 38.03 200 GLY B C 1
ATOM 4159 O O . GLY B 1 200 ? -10.422 -4.887 -17.219 1 38.03 200 GLY B O 1
ATOM 4160 N N . VAL B 1 201 ? -10.359 -4.188 -15.023 1 38.69 201 VAL B N 1
ATOM 4161 C CA . VAL B 1 201 ? -9.016 -3.678 -15.289 1 38.69 201 VAL B CA 1
ATOM 4162 C C . VAL B 1 201 ? -8.016 -4.832 -15.289 1 38.69 201 VAL B C 1
ATOM 4164 O O . VAL B 1 201 ? -8.016 -5.664 -14.383 1 38.69 201 VAL B O 1
ATOM 4167 N N . ARG B 1 202 ? -7.219 -4.895 -16.359 1 39.25 202 ARG B N 1
ATOM 4168 C CA . ARG B 1 202 ? -6.266 -5.973 -16.578 1 39.25 202 ARG B CA 1
ATOM 4169 C C . ARG B 1 202 ? -4.941 -5.691 -15.883 1 39.25 202 ARG B C 1
ATOM 4171 O O . ARG B 1 202 ? -4.566 -4.531 -15.695 1 39.25 202 ARG B O 1
ATOM 4178 N N . GLN B 1 203 ? -4.293 -6.711 -15.383 1 36.19 203 GLN B N 1
ATOM 4179 C CA . GLN B 1 203 ? -2.961 -6.641 -14.789 1 36.19 203 GLN B CA 1
ATOM 4180 C C . GLN B 1 203 ? -1.944 -6.086 -15.781 1 36.19 203 GLN B C 1
ATOM 4182 O O . GLN B 1 203 ? -1.986 -6.414 -16.969 1 36.19 203 GLN B O 1
ATOM 4187 N N . LYS B 1 204 ? -1.197 -5.016 -15.352 1 38.38 204 LYS B N 1
ATOM 4188 C CA . LYS B 1 204 ? -0.067 -4.582 -16.172 1 38.38 204 LYS B CA 1
ATOM 4189 C C . LYS B 1 204 ? 1.144 -5.484 -15.961 1 38.38 204 LYS B C 1
ATOM 4191 O O . LYS B 1 204 ? 1.633 -5.625 -14.836 1 38.38 204 LYS B O 1
ATOM 4196 N N . ILE B 1 205 ? 1.327 -6.387 -16.828 1 32.78 205 ILE B N 1
ATOM 4197 C CA . ILE B 1 205 ? 2.525 -7.219 -16.797 1 32.78 205 ILE B CA 1
ATOM 4198 C C . ILE B 1 205 ? 3.76 -6.355 -17.047 1 32.78 205 ILE B C 1
ATOM 4200 O O . ILE B 1 205 ? 3.732 -5.457 -17.891 1 32.78 205 ILE B O 1
ATOM 4204 N N . PRO B 1 206 ? 4.828 -6.242 -15.977 1 35.59 206 PRO B N 1
ATOM 4205 C CA . PRO B 1 206 ? 6.035 -5.434 -16.172 1 35.59 206 PRO B CA 1
ATOM 4206 C C . PRO B 1 206 ? 6.516 -5.434 -17.625 1 35.59 206 PRO B C 1
ATOM 4208 O O . PRO B 1 206 ? 6.82 -6.492 -18.172 1 35.59 206 PRO B O 1
ATOM 4211 N N . THR B 1 207 ? 5.816 -4.75 -18.438 1 35.66 207 THR B N 1
ATOM 4212 C CA . THR B 1 207 ? 6.566 -4.559 -19.672 1 35.66 207 THR B CA 1
ATOM 4213 C C . THR B 1 207 ? 7.77 -3.65 -19.438 1 35.66 207 THR B C 1
ATOM 4215 O O . THR B 1 207 ? 7.758 -2.818 -18.531 1 35.66 207 THR B O 1
ATOM 4218 N N . PHE B 1 208 ? 8.969 -4.113 -19.766 1 32.72 208 PHE B N 1
ATOM 4219 C CA . PHE B 1 208 ? 10.211 -3.369 -19.641 1 32.72 208 PHE B CA 1
ATOM 4220 C C . PHE B 1 208 ? 9.969 -1.87 -19.766 1 32.72 208 PHE B C 1
ATOM 4222 O O . PHE B 1 208 ? 9 -1.441 -20.391 1 32.72 208 PHE B O 1
ATOM 4229 N N . ARG B 1 209 ? 11 -1.071 -19.109 1 35.56 209 ARG B N 1
ATOM 4230 C CA . ARG B 1 209 ? 11.18 0.321 -18.703 1 35.56 209 ARG B CA 1
ATOM 4231 C C . ARG B 1 209 ? 10.773 1.269 -19.828 1 35.56 209 ARG B C 1
ATOM 4233 O O . ARG B 1 209 ? 10.891 2.488 -19.703 1 35.56 209 ARG B O 1
ATOM 4240 N N . ARG B 1 210 ? 11.297 1.295 -21.188 1 33.56 210 ARG B N 1
ATOM 4241 C CA . ARG B 1 210 ? 11.867 2.598 -21.516 1 33.56 210 ARG B CA 1
ATOM 4242 C C . ARG B 1 210 ? 10.867 3.715 -21.266 1 33.56 210 ARG B C 1
ATOM 4244 O O . ARG B 1 210 ? 9.656 3.479 -21.266 1 33.56 210 ARG B O 1
ATOM 4251 N N . ASP B 1 211 ? 11.391 4.953 -21.094 1 32.72 211 ASP B N 1
ATOM 4252 C CA . ASP B 1 211 ? 11.125 6.387 -21.031 1 32.72 211 ASP B CA 1
ATOM 4253 C C . ASP B 1 211 ? 9.812 6.734 -21.719 1 32.72 211 ASP B C 1
ATOM 4255 O O . ASP B 1 211 ? 9.562 7.895 -22.047 1 32.72 211 ASP B O 1
ATOM 4259 N N . SER B 1 212 ? 9.32 5.891 -22.719 1 31.62 212 SER B N 1
ATOM 4260 C CA . SER B 1 212 ? 8.414 6.648 -23.578 1 31.62 212 SER B CA 1
ATOM 4261 C C . SER B 1 212 ? 7.172 7.094 -22.797 1 31.62 212 SER B C 1
ATOM 4263 O O . SER B 1 212 ? 6.52 6.277 -22.141 1 31.62 212 SER B O 1
ATOM 4265 N N . THR B 1 213 ? 7.199 8.195 -22.234 1 33.44 213 THR B N 1
ATOM 4266 C CA . THR B 1 213 ? 6.008 9 -22 1 33.44 213 THR B CA 1
ATOM 4267 C C . THR B 1 213 ? 4.801 8.406 -22.719 1 33.44 213 THR B C 1
ATOM 4269 O O . THR B 1 213 ? 3.674 8.867 -22.547 1 33.44 213 THR B O 1
ATOM 4272 N N . GLU B 1 214 ? 4.984 8.172 -24.094 1 34.53 214 GLU B N 1
ATOM 4273 C CA . GLU B 1 214 ? 3.879 7.719 -24.938 1 34.53 214 GLU B CA 1
ATOM 4274 C C . GLU B 1 214 ? 3.41 6.324 -24.531 1 34.53 214 GLU B C 1
ATOM 4276 O O . GLU B 1 214 ? 4.172 5.359 -24.625 1 34.53 214 GLU B O 1
ATOM 4281 N N . ASP B 1 215 ? 2.617 6.133 -23.531 1 43.09 215 ASP B N 1
ATOM 4282 C CA . ASP B 1 215 ? 1.782 5.051 -23.016 1 43.09 215 ASP B CA 1
ATOM 4283 C C . ASP B 1 215 ? 1.749 3.877 -24 1 43.09 215 ASP B C 1
ATOM 4285 O O . ASP B 1 215 ? 1.353 2.77 -23.625 1 43.09 215 ASP B O 1
ATOM 4289 N N . SER B 1 216 ? 1.507 3.973 -25.312 1 49.41 216 SER B N 1
ATOM 4290 C CA . SER B 1 216 ? 1.004 2.887 -26.141 1 49.41 216 SER B CA 1
ATOM 4291 C C . SER B 1 216 ? 2.127 2.242 -26.953 1 49.41 216 SER B C 1
ATOM 4293 O O . SER B 1 216 ? 2.801 2.914 -27.734 1 49.41 216 SER B O 1
ATOM 4295 N N . LEU B 1 217 ? 2.877 1.126 -26.438 1 58.09 217 LEU B N 1
ATOM 4296 C CA . LEU B 1 217 ? 3.631 0.3 -27.375 1 58.09 217 LEU B CA 1
ATOM 4297 C C . LEU B 1 217 ? 3.025 0.375 -28.781 1 58.09 217 LEU B C 1
ATOM 4299 O O . LEU B 1 217 ? 1.805 0.468 -28.922 1 58.09 217 LEU B O 1
ATOM 4303 N N . PRO B 1 218 ? 4.008 0.574 -29.812 1 68.56 218 PRO B N 1
ATOM 4304 C CA . PRO B 1 218 ? 3.402 0.356 -31.125 1 68.56 218 PRO B CA 1
ATOM 4305 C C . PRO B 1 218 ? 2.484 -0.863 -31.156 1 68.56 218 PRO B C 1
ATOM 4307 O O . PRO B 1 218 ? 2.723 -1.84 -30.438 1 68.56 218 PRO B O 1
ATOM 4310 N N . GLY B 1 219 ? 1.509 -0.679 -31.766 1 76.44 219 GLY B N 1
ATOM 4311 C CA . GLY B 1 219 ? 0.483 -1.708 -31.812 1 76.44 219 GLY B CA 1
ATOM 4312 C C . GLY B 1 219 ? 1.044 -3.098 -32.062 1 76.44 219 GLY B C 1
ATOM 4313 O O . GLY B 1 219 ? 0.639 -4.059 -31.406 1 76.44 219 GLY B O 1
ATOM 4314 N N . SER B 1 220 ? 2.053 -3.168 -33 1 85.75 220 SER B N 1
ATOM 4315 C CA . SER B 1 220 ? 2.623 -4.469 -33.344 1 85.75 220 SER B CA 1
ATOM 4316 C C . SER B 1 220 ? 3.404 -5.043 -32.156 1 85.75 220 SER B C 1
ATOM 4318 O O . SER B 1 220 ? 3.369 -6.254 -31.922 1 85.75 220 SER B O 1
ATOM 4320 N N . VAL B 1 221 ? 4.055 -4.18 -31.484 1 84.62 221 VAL B N 1
ATOM 4321 C CA . VAL B 1 221 ? 4.844 -4.617 -30.344 1 84.62 221 VAL B CA 1
ATOM 4322 C C . VAL B 1 221 ? 3.92 -5.035 -29.203 1 84.62 221 VAL B C 1
ATOM 4324 O O . VAL B 1 221 ? 4.133 -6.07 -28.562 1 84.62 221 VAL B O 1
ATOM 4327 N N . ALA B 1 222 ? 2.918 -4.242 -29.031 1 79.06 222 ALA B N 1
ATOM 4328 C CA . ALA B 1 222 ? 1.937 -4.586 -28 1 79.06 222 ALA B CA 1
ATOM 4329 C C . ALA B 1 222 ? 1.299 -5.941 -28.281 1 79.06 222 ALA B C 1
ATOM 4331 O O . ALA B 1 222 ? 1.146 -6.766 -27.375 1 79.06 222 ALA B O 1
ATOM 4332 N N . LYS B 1 223 ? 0.987 -6.137 -29.5 1 83.31 223 LYS B N 1
ATOM 4333 C CA . LYS B 1 223 ? 0.396 -7.41 -29.906 1 83.31 223 LYS B CA 1
ATOM 4334 C C . LYS B 1 223 ? 1.388 -8.555 -29.734 1 83.31 223 LYS B C 1
ATOM 4336 O O . LYS B 1 223 ? 1.018 -9.641 -29.266 1 83.31 223 LYS B O 1
ATOM 4341 N N . ALA B 1 224 ? 2.566 -8.336 -30.109 1 87.06 224 ALA B N 1
ATOM 4342 C CA . ALA B 1 224 ? 3.6 -9.359 -29.953 1 87.06 224 ALA B CA 1
ATOM 4343 C C . ALA B 1 224 ? 3.775 -9.734 -28.484 1 87.06 224 ALA B C 1
ATOM 4345 O O . ALA B 1 224 ? 3.842 -10.922 -28.141 1 87.06 224 ALA B O 1
ATOM 4346 N N . VAL B 1 225 ? 3.826 -8.727 -27.688 1 80.25 225 VAL B N 1
ATOM 4347 C CA . VAL B 1 225 ? 3.979 -8.953 -26.25 1 80.25 225 VAL B CA 1
ATOM 4348 C C . VAL B 1 225 ? 2.805 -9.781 -25.734 1 80.25 225 VAL B C 1
ATOM 4350 O O . VAL B 1 225 ? 2.992 -10.711 -24.938 1 80.25 225 VAL B O 1
ATOM 4353 N N . GLU B 1 226 ? 1.715 -9.477 -26.188 1 76.19 226 GLU B N 1
ATOM 4354 C CA . GLU B 1 226 ? 0.515 -10.211 -25.797 1 76.19 226 GLU B CA 1
ATOM 4355 C C . GLU B 1 226 ? 0.602 -11.672 -26.219 1 76.19 226 GLU B C 1
ATOM 4357 O O . GLU B 1 226 ? 0.297 -12.57 -25.422 1 76.19 226 GLU B O 1
ATOM 4362 N N . ILE B 1 227 ? 1.003 -11.898 -27.422 1 81.81 227 ILE B N 1
ATOM 4363 C CA . ILE B 1 227 ? 1.1 -13.25 -27.953 1 81.81 227 ILE B CA 1
ATOM 4364 C C . ILE B 1 227 ? 2.145 -14.047 -27.188 1 81.81 227 ILE B C 1
ATOM 4366 O O . ILE B 1 227 ? 1.877 -15.164 -26.734 1 81.81 227 ILE B O 1
ATOM 4370 N N . LEU B 1 228 ? 3.229 -13.461 -27 1 84.81 228 LEU B N 1
ATOM 4371 C CA . LEU B 1 228 ? 4.336 -14.141 -26.328 1 84.81 228 LEU B CA 1
ATOM 4372 C C . LEU B 1 228 ? 3.986 -14.461 -24.891 1 84.81 228 LEU B C 1
ATOM 4374 O O . LEU B 1 228 ? 4.297 -15.547 -24.391 1 84.81 228 LEU B O 1
ATOM 4378 N N . SER B 1 229 ? 3.33 -13.531 -24.281 1 76.19 229 SER B N 1
ATOM 4379 C CA . SER B 1 229 ? 2.959 -13.719 -22.875 1 76.19 229 SER B CA 1
ATOM 4380 C C . SER B 1 229 ? 1.905 -14.812 -22.719 1 76.19 229 SER B C 1
ATOM 4382 O O . SER B 1 229 ? 1.849 -15.484 -21.688 1 76.19 229 SER B O 1
ATOM 4384 N N . SER B 1 230 ? 1.123 -15.008 -23.781 1 75.5 230 SER B N 1
ATOM 4385 C CA . SER B 1 230 ? 0.017 -15.953 -23.703 1 75.5 230 SER B CA 1
ATOM 4386 C C . SER B 1 230 ? 0.448 -17.344 -24.156 1 75.5 230 SER B C 1
ATOM 4388 O O . SER B 1 230 ? -0.282 -18.328 -23.969 1 75.5 230 SER B O 1
ATOM 4390 N N . ARG B 1 231 ? 1.704 -17.469 -24.641 1 82.12 231 ARG B N 1
ATOM 4391 C CA . ARG B 1 231 ? 2.146 -18.719 -25.219 1 82.12 231 ARG B CA 1
ATOM 4392 C C . ARG B 1 231 ? 3.471 -19.172 -24.609 1 82.12 231 ARG B C 1
ATOM 4394 O O . ARG B 1 231 ? 4.406 -19.516 -25.344 1 82.12 231 ARG B O 1
ATOM 4401 N N . ILE B 1 232 ? 3.475 -19.281 -23.359 1 80.88 232 ILE B N 1
ATOM 4402 C CA . ILE B 1 232 ? 4.719 -19.594 -22.672 1 80.88 232 ILE B CA 1
ATOM 4403 C C . ILE B 1 232 ? 4.957 -21.109 -22.719 1 80.88 232 ILE B C 1
ATOM 4405 O O . ILE B 1 232 ? 6.062 -21.562 -23.031 1 80.88 232 ILE B O 1
ATOM 4409 N N . SER B 1 233 ? 3.965 -21.875 -22.516 1 78.25 233 SER B N 1
ATOM 4410 C CA . SER B 1 233 ? 4.09 -23.328 -22.438 1 78.25 233 SER B CA 1
ATOM 4411 C C . SER B 1 233 ? 4.152 -23.953 -23.828 1 78.25 233 SER B C 1
ATOM 4413 O O . SER B 1 233 ? 4.676 -25.062 -24 1 78.25 233 SER B O 1
ATOM 4415 N N . GLU B 1 234 ? 3.58 -23.234 -24.781 1 79.06 234 GLU B N 1
ATOM 4416 C CA . GLU B 1 234 ? 3.609 -23.672 -26.172 1 79.06 234 GLU B CA 1
ATOM 4417 C C . GLU B 1 234 ? 4.395 -22.688 -27.031 1 79.06 234 GLU B C 1
ATOM 4419 O O . GLU B 1 234 ? 3.816 -21.781 -27.641 1 79.06 234 GLU B O 1
ATOM 4424 N N . PRO B 1 235 ? 5.656 -22.984 -27.109 1 81.38 235 PRO B N 1
ATOM 4425 C CA . PRO B 1 235 ? 6.523 -21.969 -27.734 1 81.38 235 PRO B CA 1
ATOM 4426 C C . PRO B 1 235 ? 6.117 -21.641 -29.172 1 81.38 235 PRO B C 1
ATOM 4428 O O . PRO B 1 235 ? 5.695 -22.531 -29.922 1 81.38 235 PRO B O 1
ATOM 4431 N N . VAL B 1 236 ? 6.156 -20.375 -29.5 1 86.69 236 VAL B N 1
ATOM 4432 C CA . VAL B 1 236 ? 5.816 -19.859 -30.812 1 86.69 236 VAL B CA 1
ATOM 4433 C C . VAL B 1 236 ? 7.059 -19.234 -31.453 1 86.69 236 VAL B C 1
ATOM 4435 O O . VAL B 1 236 ? 7.918 -18.688 -30.766 1 86.69 236 VAL B O 1
ATOM 4438 N N . GLY B 1 237 ? 7.133 -19.5 -32.719 1 91.81 237 GLY B N 1
ATOM 4439 C CA . GLY B 1 237 ? 8.211 -18.859 -33.438 1 91.81 237 GLY B CA 1
ATOM 4440 C C . GLY B 1 237 ? 7.992 -17.375 -33.656 1 91.81 237 GLY B C 1
ATOM 4441 O O . GLY B 1 237 ? 6.852 -16.938 -33.781 1 91.81 237 GLY B O 1
ATOM 4442 N N . ILE B 1 238 ? 9.086 -16.672 -33.688 1 92.12 238 ILE B N 1
ATOM 4443 C CA . ILE B 1 238 ? 9 -15.227 -33.844 1 92.12 238 ILE B CA 1
ATOM 4444 C C . ILE B 1 238 ? 8.367 -14.891 -35.188 1 92.12 238 ILE B C 1
ATOM 4446 O O . ILE B 1 238 ? 7.637 -13.898 -35.281 1 92.12 238 ILE B O 1
ATOM 4450 N N . GLU B 1 239 ? 8.578 -15.75 -36.094 1 92.75 239 GLU B N 1
ATOM 4451 C CA . GLU B 1 239 ? 7.961 -15.555 -37.406 1 92.75 239 GLU B CA 1
ATOM 4452 C C . GLU B 1 239 ? 6.441 -15.602 -37.312 1 92.75 239 GLU B C 1
ATOM 4454 O O . GLU B 1 239 ? 5.746 -14.812 -37.969 1 92.75 239 GLU B O 1
ATOM 4459 N N . ASP B 1 240 ? 5.93 -16.5 -36.562 1 93.44 240 ASP B N 1
ATOM 4460 C CA . ASP B 1 240 ? 4.488 -16.641 -36.375 1 93.44 240 ASP B CA 1
ATOM 4461 C C . ASP B 1 240 ? 3.924 -15.445 -35.594 1 93.44 240 ASP B C 1
ATOM 4463 O O . ASP B 1 240 ? 2.822 -14.977 -35.906 1 93.44 240 ASP B O 1
ATOM 4467 N N . VAL B 1 241 ? 4.703 -15 -34.656 1 93.19 241 VAL B N 1
ATOM 4468 C CA . VAL B 1 241 ? 4.297 -13.844 -33.844 1 93.19 241 VAL B CA 1
ATOM 4469 C C . VAL B 1 241 ? 4.195 -12.617 -34.75 1 93.19 241 VAL B C 1
ATOM 4471 O O . VAL B 1 241 ? 3.236 -11.844 -34.656 1 93.19 241 VAL B O 1
ATOM 4474 N N . ALA B 1 242 ? 5.168 -12.422 -35.625 1 93.62 242 ALA B N 1
ATOM 4475 C CA . ALA B 1 242 ? 5.18 -11.289 -36.562 1 93.62 242 ALA B CA 1
ATOM 4476 C C . ALA B 1 242 ? 3.969 -11.336 -37.469 1 93.62 242 ALA B C 1
ATOM 4478 O O . ALA B 1 242 ? 3.312 -10.32 -37.719 1 93.62 242 ALA B O 1
ATOM 4479 N N . ARG B 1 243 ? 3.688 -12.484 -37.938 1 92.38 243 ARG B N 1
ATOM 4480 C CA . ARG B 1 243 ? 2.539 -12.68 -38.844 1 92.38 243 ARG B CA 1
ATOM 4481 C C . ARG B 1 243 ? 1.241 -12.281 -38.125 1 92.38 243 ARG B C 1
ATOM 4483 O O . ARG B 1 243 ? 0.417 -11.562 -38.688 1 92.38 243 ARG B O 1
ATOM 4490 N N . GLU B 1 244 ? 1.09 -12.695 -36.906 1 90.94 244 GLU B N 1
ATOM 4491 C CA . GLU B 1 244 ? -0.12 -12.406 -36.156 1 90.94 244 GLU B CA 1
ATOM 4492 C C . GLU B 1 244 ? -0.209 -10.922 -35.812 1 90.94 244 GLU B C 1
ATOM 4494 O O . GLU B 1 244 ? -1.306 -10.383 -35.656 1 90.94 244 GLU B O 1
ATOM 4499 N N . ALA B 1 245 ? 0.92 -10.359 -35.688 1 89.88 245 ALA B N 1
ATOM 4500 C CA . ALA B 1 245 ? 0.975 -8.938 -35.344 1 89.88 245 ALA B CA 1
ATOM 4501 C C . ALA B 1 245 ? 0.831 -8.07 -36.594 1 89.88 245 ALA B C 1
ATOM 4503 O O . ALA B 1 245 ? 0.73 -6.848 -36.5 1 89.88 245 ALA B O 1
ATOM 4504 N N . GLY B 1 246 ? 0.898 -8.664 -37.719 1 90.69 246 GLY B N 1
ATOM 4505 C CA . GLY B 1 246 ? 0.621 -7.988 -38.969 1 90.69 246 GLY B CA 1
ATOM 4506 C C . GLY B 1 246 ? 1.837 -7.293 -39.562 1 90.69 246 GLY B C 1
ATOM 4507 O O . GLY B 1 246 ? 1.708 -6.281 -40.25 1 90.69 246 GLY B O 1
ATOM 4508 N N . VAL B 1 247 ? 2.99 -7.742 -39.188 1 93.06 247 VAL B N 1
ATOM 4509 C CA . VAL B 1 247 ? 4.211 -7.129 -39.719 1 93.06 247 VAL B CA 1
ATOM 4510 C C . VAL B 1 247 ? 5.211 -8.211 -40.094 1 93.06 247 VAL B C 1
ATOM 4512 O O . VAL B 1 247 ? 4.992 -9.398 -39.812 1 93.06 247 VAL B O 1
ATOM 4515 N N . SER B 1 248 ? 6.25 -7.82 -40.812 1 93.38 248 SER B N 1
ATOM 4516 C CA . SER B 1 248 ? 7.328 -8.758 -41.125 1 93.38 248 SER B CA 1
ATOM 4517 C C . SER B 1 248 ? 8.18 -9.039 -39.906 1 93.38 248 SER B C 1
ATOM 4519 O O . SER B 1 248 ? 8.18 -8.258 -38.938 1 93.38 248 SER B O 1
ATOM 4521 N N . THR B 1 249 ? 8.836 -10.211 -39.938 1 93.38 249 THR B N 1
ATOM 4522 C CA . THR B 1 249 ? 9.711 -10.57 -38.812 1 93.38 249 THR B CA 1
ATOM 4523 C C . THR B 1 249 ? 10.781 -9.5 -38.594 1 93.38 249 THR B C 1
ATOM 4525 O O . THR B 1 249 ? 11.094 -9.156 -37.469 1 93.38 249 THR B O 1
ATOM 4528 N N . ARG B 1 250 ? 11.25 -8.969 -39.719 1 93 250 ARG B N 1
ATOM 4529 C CA . ARG B 1 250 ? 12.266 -7.934 -39.625 1 93 250 ARG B CA 1
ATOM 4530 C C . ARG B 1 250 ? 11.711 -6.668 -38.969 1 93 250 ARG B C 1
ATOM 4532 O O . ARG B 1 250 ? 12.375 -6.047 -38.156 1 93 250 ARG B O 1
ATOM 4539 N N . GLN B 1 251 ? 10.586 -6.273 -39.344 1 93.19 251 GLN B N 1
ATOM 4540 C CA . GLN B 1 251 ? 9.945 -5.082 -38.781 1 93.19 251 GLN B CA 1
ATOM 4541 C C . GLN B 1 251 ? 9.641 -5.258 -37.281 1 93.19 251 GLN B C 1
ATOM 4543 O O . GLN B 1 251 ? 9.82 -4.328 -36.5 1 93.19 251 GLN B O 1
ATOM 4548 N N . LEU B 1 252 ? 9.156 -6.418 -36.969 1 93.38 252 LEU B N 1
ATOM 4549 C CA . LEU B 1 252 ? 8.875 -6.68 -35.562 1 93.38 252 LEU B CA 1
ATOM 4550 C C . LEU B 1 252 ? 10.148 -6.578 -34.719 1 93.38 252 LEU B C 1
ATOM 4552 O O . LEU B 1 252 ? 10.141 -5.969 -33.656 1 93.38 252 LEU B O 1
ATOM 4556 N N . GLU B 1 253 ? 11.18 -7.188 -35.219 1 92.75 253 GLU B N 1
ATOM 4557 C CA . GLU B 1 253 ? 12.453 -7.176 -34.469 1 92.75 253 GLU B CA 1
ATOM 4558 C C . GLU B 1 253 ? 12.945 -5.746 -34.281 1 92.75 253 GLU B C 1
ATOM 4560 O O . GLU B 1 253 ? 13.383 -5.395 -33.188 1 92.75 253 GLU B O 1
ATOM 4565 N N . ARG B 1 254 ? 12.82 -4.949 -35.281 1 90.5 254 ARG B N 1
ATOM 4566 C CA . ARG B 1 254 ? 13.273 -3.566 -35.188 1 90.5 254 ARG B CA 1
ATOM 4567 C C . ARG B 1 254 ? 12.43 -2.762 -34.219 1 90.5 254 ARG B C 1
ATOM 4569 O O . ARG B 1 254 ? 12.961 -2.066 -33.344 1 90.5 254 ARG B O 1
ATOM 4576 N N . GLN B 1 255 ? 11.125 -2.904 -34.375 1 89.19 255 GLN B N 1
ATOM 4577 C CA . GLN B 1 255 ? 10.211 -2.154 -33.531 1 89.19 255 GLN B CA 1
ATOM 4578 C C . GLN B 1 255 ? 10.312 -2.605 -32.062 1 89.19 255 GLN B C 1
ATOM 4580 O O . GLN B 1 255 ? 10.227 -1.788 -31.141 1 89.19 255 GLN B O 1
ATOM 4585 N N . PHE B 1 256 ? 10.445 -3.852 -31.938 1 88.12 256 PHE B N 1
ATOM 4586 C CA . PHE B 1 256 ? 10.531 -4.422 -30.594 1 88.12 256 PHE B CA 1
ATOM 4587 C C . PHE B 1 256 ? 11.789 -3.947 -29.875 1 88.12 256 PHE B C 1
ATOM 4589 O O . PHE B 1 256 ? 11.742 -3.539 -28.719 1 88.12 256 PHE B O 1
ATOM 4596 N N . LYS B 1 257 ? 12.898 -3.961 -30.578 1 85.56 257 LYS B N 1
ATOM 4597 C CA . LYS B 1 257 ? 14.164 -3.518 -30 1 85.56 257 LYS B CA 1
ATOM 4598 C C . LYS B 1 257 ? 14.117 -2.033 -29.656 1 85.56 257 LYS B C 1
ATOM 4600 O O . LYS B 1 257 ? 14.602 -1.626 -28.594 1 85.56 257 LYS B O 1
ATOM 4605 N N . LYS B 1 258 ? 13.555 -1.341 -30.5 1 80 258 LYS B N 1
ATOM 4606 C CA . LYS B 1 258 ? 13.422 0.093 -30.266 1 80 258 LYS B CA 1
ATOM 4607 C C . LYS B 1 258 ? 12.555 0.367 -29.031 1 80 258 LYS B C 1
ATOM 4609 O O . LYS B 1 258 ? 12.883 1.237 -28.219 1 80 258 LYS B O 1
ATOM 4614 N N . ALA B 1 259 ? 11.5 -0.449 -28.969 1 73.69 259 ALA B N 1
ATOM 4615 C CA . ALA B 1 259 ? 10.508 -0.201 -27.922 1 73.69 259 ALA B CA 1
ATOM 4616 C C . ALA B 1 259 ? 10.969 -0.774 -26.594 1 73.69 259 ALA B C 1
ATOM 4618 O O . ALA B 1 259 ? 10.672 -0.209 -25.531 1 73.69 259 ALA B O 1
ATOM 4619 N N . THR B 1 260 ? 11.695 -1.941 -26.688 1 74.25 260 THR B N 1
ATOM 4620 C CA . THR B 1 260 ? 11.93 -2.662 -25.438 1 74.25 260 THR B CA 1
ATOM 4621 C C . THR B 1 260 ? 13.43 -2.768 -25.141 1 74.25 260 THR B C 1
ATOM 4623 O O . THR B 1 260 ? 13.828 -3.131 -24.031 1 74.25 260 THR B O 1
ATOM 4626 N N . GLY B 1 261 ? 14.219 -2.49 -26.156 1 74.06 261 GLY B N 1
ATOM 4627 C CA . GLY B 1 261 ? 15.664 -2.562 -26 1 74.06 261 GLY B CA 1
ATOM 4628 C C . GLY B 1 261 ? 16.219 -3.957 -26.219 1 74.06 261 GLY B C 1
ATOM 4629 O O . GLY B 1 261 ? 17.422 -4.176 -26.109 1 74.06 261 GLY B O 1
ATOM 4630 N N . GLN B 1 262 ? 15.344 -4.863 -26.516 1 81.69 262 GLN B N 1
ATOM 4631 C CA . GLN B 1 262 ? 15.812 -6.227 -26.75 1 81.69 262 GLN B CA 1
ATOM 4632 C C . GLN B 1 262 ? 15.039 -6.887 -27.891 1 81.69 262 GLN B C 1
ATOM 4634 O O . GLN B 1 262 ? 14.031 -6.352 -28.359 1 81.69 262 GLN B O 1
ATOM 4639 N N . SER B 1 263 ? 15.531 -7.988 -28.328 1 90.31 263 SER B N 1
ATOM 4640 C CA . SER B 1 263 ? 14.844 -8.719 -29.391 1 90.31 263 SER B CA 1
ATOM 4641 C C . SER B 1 263 ? 13.633 -9.469 -28.859 1 90.31 263 SER B C 1
ATOM 4643 O O . SER B 1 263 ? 13.57 -9.797 -27.672 1 90.31 263 SER B O 1
ATOM 4645 N N . PRO B 1 264 ? 12.695 -9.781 -29.734 1 88.81 264 PRO B N 1
ATOM 4646 C CA . PRO B 1 264 ? 11.539 -10.578 -29.297 1 88.81 264 PRO B CA 1
ATOM 4647 C C . PRO B 1 264 ? 11.945 -11.938 -28.734 1 88.81 264 PRO B C 1
ATOM 4649 O O . PRO B 1 264 ? 11.336 -12.406 -27.766 1 88.81 264 PRO B O 1
ATOM 4652 N N . SER B 1 265 ? 12.938 -12.5 -29.312 1 90.69 265 SER B N 1
ATOM 4653 C CA . SER B 1 265 ? 13.391 -13.812 -28.859 1 90.69 265 SER B CA 1
ATOM 4654 C C . SER B 1 265 ? 13.953 -13.742 -27.453 1 90.69 265 SER B C 1
ATOM 4656 O O . SER B 1 265 ? 13.656 -14.602 -26.609 1 90.69 265 SER B O 1
ATOM 4658 N N . ARG B 1 266 ? 14.766 -12.766 -27.234 1 87.88 266 ARG B N 1
ATOM 4659 C CA . ARG B 1 266 ? 15.32 -12.586 -25.906 1 87.88 266 ARG B CA 1
ATOM 4660 C C . ARG B 1 266 ? 14.227 -12.289 -24.891 1 87.88 266 ARG B C 1
ATOM 4662 O O . ARG B 1 266 ? 14.258 -12.805 -23.766 1 87.88 266 ARG B O 1
ATOM 4669 N N . TYR B 1 267 ? 13.383 -11.469 -25.359 1 85.75 267 TYR B N 1
ATOM 4670 C CA . TYR B 1 267 ? 12.242 -11.125 -24.516 1 85.75 267 TYR B CA 1
ATOM 4671 C C . TYR B 1 267 ? 11.445 -12.375 -24.156 1 85.75 267 TYR B C 1
ATOM 4673 O O . TYR B 1 267 ? 11.094 -12.578 -22.984 1 85.75 267 TYR B O 1
ATOM 4681 N N . TYR B 1 268 ? 11.133 -13.148 -25.172 1 87.69 268 TYR B N 1
ATOM 4682 C CA . TYR B 1 268 ? 10.367 -14.367 -24.984 1 87.69 268 TYR B CA 1
ATOM 4683 C C . TYR B 1 268 ? 11.07 -15.32 -24.031 1 87.69 268 TYR B C 1
ATOM 4685 O O . TYR B 1 268 ? 10.438 -15.906 -23.141 1 87.69 268 TYR B O 1
ATOM 4693 N N . ARG B 1 269 ? 12.32 -15.422 -24.172 1 89.5 269 ARG B N 1
ATOM 4694 C CA . ARG B 1 269 ? 13.109 -16.266 -23.281 1 89.5 269 ARG B CA 1
ATOM 4695 C C . ARG B 1 269 ? 13.031 -15.758 -21.844 1 89.5 269 ARG B C 1
ATOM 4697 O O . ARG B 1 269 ? 12.906 -16.547 -20.906 1 89.5 269 ARG B O 1
ATOM 4704 N N . SER B 1 270 ? 13.141 -14.5 -21.75 1 85.62 270 SER B N 1
ATOM 4705 C CA . SER B 1 270 ? 13.055 -13.898 -20.422 1 85.62 270 SER B CA 1
ATOM 4706 C C . SER B 1 270 ? 11.711 -14.195 -19.766 1 85.62 270 SER B C 1
ATOM 4708 O O . SER B 1 270 ? 11.648 -14.5 -18.578 1 85.62 270 SER B O 1
ATOM 4710 N N . LEU B 1 271 ? 10.68 -14.078 -20.516 1 82.12 271 LEU B N 1
ATOM 4711 C CA . LEU B 1 271 ? 9.344 -14.398 -20.031 1 82.12 271 LEU B CA 1
ATOM 4712 C C . LEU B 1 271 ? 9.273 -15.836 -19.531 1 82.12 271 LEU B C 1
ATOM 4714 O O . LEU B 1 271 ? 8.727 -16.109 -18.469 1 82.12 271 LEU B O 1
ATOM 4718 N N . ARG B 1 272 ? 9.789 -16.703 -20.312 1 87 272 ARG B N 1
ATOM 4719 C CA . ARG B 1 272 ? 9.766 -18.125 -19.969 1 87 272 ARG B CA 1
ATOM 4720 C C . ARG B 1 272 ? 10.609 -18.406 -18.734 1 87 272 ARG B C 1
ATOM 4722 O O . ARG B 1 272 ? 10.234 -19.234 -17.891 1 87 272 ARG B O 1
ATOM 4729 N N . MET B 1 273 ? 11.703 -17.734 -18.594 1 87.94 273 MET B N 1
ATOM 4730 C CA . MET B 1 273 ? 12.547 -17.906 -17.422 1 87.94 273 MET B CA 1
ATOM 4731 C C . MET B 1 273 ? 11.875 -17.359 -16.172 1 87.94 273 MET B C 1
ATOM 4733 O O . MET B 1 273 ? 11.992 -17.938 -15.086 1 87.94 273 MET B O 1
ATOM 4737 N N . LYS B 1 274 ? 11.227 -16.297 -16.391 1 79 274 LYS B N 1
ATOM 4738 C CA . LYS B 1 274 ? 10.484 -15.75 -15.25 1 79 274 LYS B CA 1
ATOM 4739 C C . LYS B 1 274 ? 9.383 -16.719 -14.812 1 79 274 LYS B C 1
ATOM 4741 O O . LYS B 1 274 ? 9.172 -16.922 -13.609 1 79 274 LYS B O 1
ATOM 4746 N N . ALA B 1 275 ? 8.711 -17.266 -15.742 1 80.31 275 ALA B N 1
ATOM 4747 C CA . ALA B 1 275 ? 7.707 -18.281 -15.438 1 80.31 275 ALA B CA 1
ATOM 4748 C C . ALA B 1 275 ? 8.352 -19.484 -14.773 1 80.31 275 ALA B C 1
ATOM 4750 O O . ALA B 1 275 ? 7.805 -20.031 -13.805 1 80.31 275 ALA B O 1
ATOM 4751 N N . ALA B 1 276 ? 9.453 -19.875 -15.273 1 87.25 276 ALA B N 1
ATOM 4752 C CA . ALA B 1 276 ? 10.18 -21 -14.68 1 87.25 276 ALA B CA 1
ATOM 4753 C C . ALA B 1 276 ? 10.539 -20.703 -13.227 1 87.25 276 ALA B C 1
ATOM 4755 O O . ALA B 1 276 ? 10.391 -21.562 -12.359 1 87.25 276 ALA B O 1
ATOM 4756 N N . ARG B 1 277 ? 10.969 -19.531 -13.062 1 82.38 277 ARG B N 1
ATOM 4757 C CA . ARG B 1 277 ? 11.375 -19.156 -11.711 1 82.38 277 ARG B CA 1
ATOM 4758 C C . ARG B 1 277 ? 10.188 -19.188 -10.758 1 82.38 277 ARG B C 1
ATOM 4760 O O . ARG B 1 277 ? 10.312 -19.609 -9.609 1 82.38 277 ARG B O 1
ATOM 4767 N N . GLN B 1 278 ? 9.125 -18.766 -11.219 1 74.12 278 GLN B N 1
ATOM 4768 C CA . GLN B 1 278 ? 7.906 -18.859 -10.422 1 74.12 278 GLN B CA 1
ATOM 4769 C C . GLN B 1 278 ? 7.633 -20.297 -9.992 1 74.12 278 GLN B C 1
ATOM 4771 O O . GLN B 1 278 ? 7.301 -20.547 -8.836 1 74.12 278 GLN B O 1
ATOM 4776 N N . LEU B 1 279 ? 7.801 -21.156 -10.93 1 78.94 279 LEU B N 1
ATOM 4777 C CA . LEU B 1 279 ? 7.559 -22.562 -10.656 1 78.94 279 LEU B CA 1
ATOM 4778 C C . LEU B 1 279 ? 8.617 -23.125 -9.711 1 78.94 279 LEU B C 1
ATOM 4780 O O . LEU B 1 279 ? 8.312 -23.922 -8.82 1 78.94 279 LEU B O 1
ATOM 4784 N N . VAL B 1 280 ? 9.805 -22.641 -9.898 1 82.25 280 VAL B N 1
ATOM 4785 C CA . VAL B 1 280 ? 10.914 -23.078 -9.055 1 82.25 280 VAL B CA 1
ATOM 4786 C C . VAL B 1 280 ? 10.656 -22.672 -7.613 1 82.25 280 VAL B C 1
ATOM 4788 O O . VAL B 1 280 ? 10.836 -23.453 -6.688 1 82.25 280 VAL B O 1
ATOM 4791 N N . LEU B 1 281 ? 10.188 -21.484 -7.504 1 70.88 281 LEU B N 1
ATOM 4792 C CA . LEU B 1 281 ? 10.094 -20.891 -6.176 1 70.88 281 LEU B CA 1
ATOM 4793 C C . LEU B 1 281 ? 8.789 -21.281 -5.492 1 70.88 281 LEU B C 1
ATOM 4795 O O . LEU B 1 281 ? 8.734 -21.391 -4.266 1 70.88 281 LEU B O 1
ATOM 4799 N N . PHE B 1 282 ? 7.789 -21.531 -6.297 1 65.38 282 PHE B N 1
ATOM 4800 C CA . PHE B 1 282 ? 6.477 -21.578 -5.668 1 65.38 282 PHE B CA 1
ATOM 4801 C C . PHE B 1 282 ? 5.816 -22.938 -5.918 1 65.38 282 PHE B C 1
ATOM 4803 O O . PHE B 1 282 ? 4.652 -23.141 -5.559 1 65.38 282 PHE B O 1
ATOM 4810 N N . SER B 1 283 ? 6.531 -23.875 -6.582 1 66.62 283 SER B N 1
ATOM 4811 C CA . SER B 1 283 ? 5.992 -25.219 -6.801 1 66.62 283 SER B CA 1
ATOM 4812 C C . SER B 1 283 ? 6.98 -26.297 -6.344 1 66.62 283 SER B C 1
ATOM 4814 O O . SER B 1 283 ? 8.141 -25.984 -6.051 1 66.62 283 SER B O 1
ATOM 4816 N N . LYS B 1 284 ? 6.48 -27.406 -6.176 1 68.19 284 LYS B N 1
ATOM 4817 C CA . LYS B 1 284 ? 7.336 -28.531 -5.816 1 68.19 284 LYS B CA 1
ATOM 4818 C C . LYS B 1 284 ? 7.676 -29.375 -7.043 1 68.19 284 LYS B C 1
ATOM 4820 O O . LYS B 1 284 ? 8.125 -30.516 -6.91 1 68.19 284 LYS B O 1
ATOM 4825 N N . GLN B 1 285 ? 7.477 -28.844 -8.164 1 79.31 285 GLN B N 1
ATOM 4826 C CA . GLN B 1 285 ? 7.715 -29.594 -9.383 1 79.31 285 GLN B CA 1
ATOM 4827 C C . GLN B 1 285 ? 9.203 -29.812 -9.625 1 79.31 285 GLN B C 1
ATOM 4829 O O . GLN B 1 285 ? 10.023 -28.984 -9.234 1 79.31 285 GLN B O 1
ATOM 4834 N N . ASN B 1 286 ? 9.453 -30.922 -10.102 1 88 286 ASN B N 1
ATOM 4835 C CA . ASN B 1 286 ? 10.852 -31.156 -10.461 1 88 286 ASN B CA 1
ATOM 4836 C C . ASN B 1 286 ? 11.242 -30.375 -11.719 1 88 286 ASN B C 1
ATOM 4838 O O . ASN B 1 286 ? 10.375 -29.828 -12.406 1 88 286 ASN B O 1
ATOM 4842 N N . LEU B 1 287 ? 12.461 -30.344 -12.008 1 91.56 287 LEU B N 1
ATOM 4843 C CA . LEU B 1 287 ? 12.984 -29.484 -13.055 1 91.56 287 LEU B CA 1
ATOM 4844 C C . LEU B 1 287 ? 12.516 -29.938 -14.43 1 91.56 287 LEU B C 1
ATOM 4846 O O . LEU B 1 287 ? 12.336 -29.109 -15.336 1 91.56 287 LEU B O 1
ATOM 4850 N N . THR B 1 288 ? 12.312 -31.266 -14.531 1 90.5 288 THR B N 1
ATOM 4851 C CA . THR B 1 288 ? 11.82 -31.781 -15.805 1 90.5 288 THR B CA 1
ATOM 4852 C C . THR B 1 288 ? 10.422 -31.25 -16.109 1 90.5 288 THR B C 1
ATOM 4854 O O . THR B 1 288 ? 10.148 -30.797 -17.219 1 90.5 288 THR B O 1
ATOM 4857 N N . HIS B 1 289 ? 9.594 -31.281 -15.125 1 89.38 289 HIS B N 1
ATOM 4858 C CA . HIS B 1 289 ? 8.234 -30.766 -15.281 1 89.38 289 HIS B CA 1
ATOM 4859 C C . HIS B 1 289 ? 8.242 -29.25 -15.508 1 89.38 289 HIS B C 1
ATOM 4861 O O . HIS B 1 289 ? 7.445 -28.734 -16.297 1 89.38 289 HIS B O 1
ATOM 4867 N N . ILE B 1 290 ? 9.102 -28.562 -14.82 1 90.19 290 ILE B N 1
ATOM 4868 C CA . ILE B 1 290 ? 9.195 -27.109 -14.977 1 90.19 290 ILE B CA 1
ATOM 4869 C C . ILE B 1 290 ? 9.633 -26.766 -16.391 1 90.19 290 ILE B C 1
ATOM 4871 O O . ILE B 1 290 ? 9.086 -25.859 -17.016 1 90.19 290 ILE B O 1
ATOM 4875 N N . ALA B 1 291 ? 10.578 -27.562 -16.891 1 92.12 291 ALA B N 1
ATOM 4876 C CA . ALA B 1 291 ? 11.039 -27.344 -18.25 1 92.12 291 ALA B CA 1
ATOM 4877 C C . ALA B 1 291 ? 9.891 -27.469 -19.25 1 92.12 291 ALA B C 1
ATOM 4879 O O . ALA B 1 291 ? 9.695 -26.594 -20.109 1 92.12 291 ALA B O 1
ATOM 4880 N N . LEU B 1 292 ? 9.078 -28.469 -19.062 1 87 292 LEU B N 1
ATOM 4881 C CA . LEU B 1 292 ? 7.949 -28.719 -19.953 1 87 292 LEU B CA 1
ATOM 4882 C C . LEU B 1 292 ? 6.898 -27.625 -19.812 1 87 292 LEU B C 1
ATOM 4884 O O . LEU B 1 292 ? 6.332 -27.172 -20.812 1 87 292 LEU B O 1
ATOM 4888 N N . ALA B 1 293 ? 6.73 -27.156 -18.656 1 84.31 293 ALA B N 1
ATOM 4889 C CA . ALA B 1 293 ? 5.699 -26.172 -18.359 1 84.31 293 ALA B CA 1
ATOM 4890 C C . ALA B 1 293 ? 6.02 -24.828 -19 1 84.31 293 ALA B C 1
ATOM 4892 O O . ALA B 1 293 ? 5.117 -24.047 -19.312 1 84.31 293 ALA B O 1
ATOM 4893 N N . VAL B 1 294 ? 7.312 -24.641 -19.219 1 89.06 294 VAL B N 1
ATOM 4894 C CA . VAL B 1 294 ? 7.668 -23.328 -19.766 1 89.06 294 VAL B CA 1
ATOM 4895 C C . VAL B 1 294 ? 8.133 -23.484 -21.203 1 89.06 294 VAL B C 1
ATOM 4897 O O . VAL B 1 294 ? 8.758 -22.578 -21.766 1 89.06 294 VAL B O 1
ATOM 4900 N N . GLY B 1 295 ? 7.949 -24.656 -21.828 1 87.31 295 GLY B N 1
ATOM 4901 C CA . GLY B 1 295 ? 8.047 -24.812 -23.266 1 87.31 295 GLY B CA 1
ATOM 4902 C C . GLY B 1 295 ? 9.352 -25.453 -23.719 1 87.31 295 GLY B C 1
ATOM 4903 O O . GLY B 1 295 ? 9.672 -25.453 -24.906 1 87.31 295 GLY B O 1
ATOM 4904 N N . TYR B 1 296 ? 10.133 -25.969 -22.797 1 90.69 296 TYR B N 1
ATOM 4905 C CA . TYR B 1 296 ? 11.344 -26.688 -23.172 1 90.69 296 TYR B CA 1
ATOM 4906 C C . TYR B 1 296 ? 11.117 -28.188 -23.188 1 90.69 296 TYR B C 1
ATOM 4908 O O . TYR B 1 296 ? 10.359 -28.719 -22.375 1 90.69 296 TYR B O 1
ATOM 4916 N N . GLU B 1 297 ? 11.812 -28.812 -24.094 1 88.56 297 GLU B N 1
ATOM 4917 C CA . GLU B 1 297 ? 11.68 -30.266 -24.203 1 88.56 297 GLU B CA 1
ATOM 4918 C C . GLU B 1 297 ? 12.562 -30.984 -23.203 1 88.56 297 GLU B C 1
ATOM 4920 O O . GLU B 1 297 ? 12.273 -32.125 -22.812 1 88.56 297 GLU B O 1
ATOM 4925 N N . THR B 1 298 ? 13.656 -30.312 -22.812 1 90.56 298 THR B N 1
ATOM 4926 C CA . THR B 1 298 ? 14.594 -30.906 -21.859 1 90.56 298 THR B CA 1
ATOM 4927 C C . THR B 1 298 ? 15.031 -29.891 -20.812 1 90.56 298 THR B C 1
ATOM 4929 O O . THR B 1 298 ? 14.805 -28.688 -20.984 1 90.56 298 THR B O 1
ATOM 4932 N N . VAL B 1 299 ? 15.641 -30.375 -19.828 1 93.25 299 VAL B N 1
ATOM 4933 C CA . VAL B 1 299 ? 16.031 -29.547 -18.688 1 93.25 299 VAL B CA 1
ATOM 4934 C C . VAL B 1 299 ? 17.281 -28.75 -19.031 1 93.25 299 VAL B C 1
ATOM 4936 O O . VAL B 1 299 ? 17.5 -27.656 -18.5 1 93.25 299 VAL B O 1
ATOM 4939 N N . VAL B 1 300 ? 18.062 -29.234 -19.969 1 91.88 300 VAL B N 1
ATOM 4940 C CA . VAL B 1 300 ? 19.391 -28.688 -20.234 1 91.88 300 VAL B CA 1
ATOM 4941 C C . VAL B 1 300 ? 19.266 -27.234 -20.688 1 91.88 300 VAL B C 1
ATOM 4943 O O . VAL B 1 300 ? 19.891 -26.344 -20.109 1 91.88 300 VAL B O 1
ATOM 4946 N N . PRO B 1 301 ? 18.438 -26.922 -21.672 1 93.31 301 PRO B N 1
ATOM 4947 C CA . PRO B 1 301 ? 18.312 -25.516 -22.078 1 93.31 301 PRO B CA 1
ATOM 4948 C C . PRO B 1 301 ? 17.734 -24.641 -20.969 1 93.31 301 PRO B C 1
ATOM 4950 O O . PRO B 1 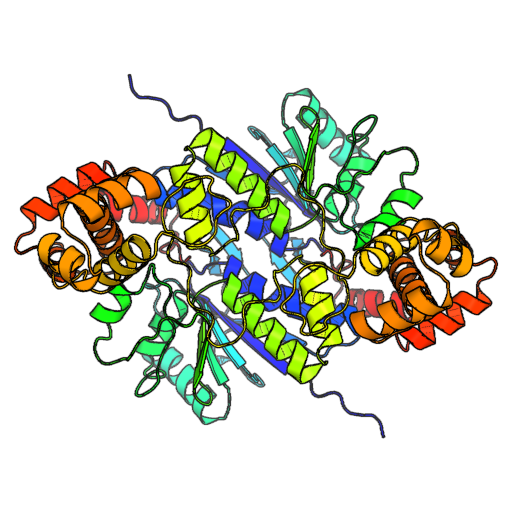301 ? 18.109 -23.469 -20.844 1 93.31 301 PRO B O 1
ATOM 4953 N N . LEU B 1 302 ? 16.859 -25.141 -20.172 1 93.81 302 LEU B N 1
ATOM 4954 C CA . LEU B 1 302 ? 16.297 -24.391 -19.047 1 93.81 302 LEU B CA 1
ATOM 4955 C C . LEU B 1 302 ? 17.391 -23.969 -18.078 1 93.81 302 LEU B C 1
ATOM 4957 O O . LEU B 1 302 ? 17.453 -22.797 -17.672 1 93.81 302 LEU B O 1
ATOM 4961 N N . LEU B 1 303 ? 18.234 -24.922 -17.766 1 93.19 303 LEU B N 1
ATOM 4962 C CA . LEU B 1 303 ? 19.297 -24.641 -16.797 1 93.19 303 LEU B CA 1
ATOM 4963 C C . LEU B 1 303 ? 20.234 -23.562 -17.328 1 93.19 303 LEU B C 1
ATOM 4965 O O . LEU B 1 303 ? 20.641 -22.672 -16.578 1 93.19 303 LEU B O 1
ATOM 4969 N N . ARG B 1 304 ? 20.531 -23.672 -18.578 1 92.44 304 ARG B N 1
ATOM 4970 C CA . ARG B 1 304 ? 21.438 -22.719 -19.203 1 92.44 304 ARG B CA 1
ATOM 4971 C C . ARG B 1 304 ? 20.844 -21.312 -19.188 1 92.44 304 ARG B C 1
ATOM 4973 O O . ARG B 1 304 ? 21.484 -20.359 -18.734 1 92.44 304 ARG B O 1
ATOM 4980 N N . HIS B 1 305 ? 19.641 -21.156 -19.609 1 92.5 305 HIS B N 1
ATOM 4981 C CA . HIS B 1 305 ? 19.016 -19.844 -19.734 1 92.5 305 HIS B CA 1
ATOM 4982 C C . HIS B 1 305 ? 18.656 -19.281 -18.375 1 92.5 305 HIS B C 1
ATOM 4984 O O . HIS B 1 305 ? 18.688 -18.062 -18.172 1 92.5 305 HIS B O 1
ATOM 4990 N N . TYR B 1 306 ? 18.328 -20.172 -17.469 1 92.81 306 TYR B N 1
ATOM 4991 C CA . TYR B 1 306 ? 18.031 -19.734 -16.094 1 92.81 306 TYR B CA 1
ATOM 4992 C C . TYR B 1 306 ? 19.25 -19.078 -15.461 1 92.81 306 TYR B C 1
ATOM 4994 O O . TYR B 1 306 ? 19.156 -17.984 -14.898 1 92.81 306 TYR B O 1
ATOM 5002 N N . ARG B 1 307 ? 20.359 -19.703 -15.648 1 90.44 307 ARG B N 1
ATOM 5003 C CA . ARG B 1 307 ? 21.594 -19.156 -15.102 1 90.44 307 ARG B CA 1
ATOM 5004 C C . ARG B 1 307 ? 21.969 -17.859 -15.789 1 90.44 307 ARG B C 1
ATOM 5006 O O . ARG B 1 307 ? 22.453 -16.922 -15.148 1 90.44 307 ARG B O 1
ATOM 5013 N N . GLN B 1 308 ? 21.781 -17.859 -17.031 1 88.25 308 GLN B N 1
ATOM 5014 C CA . GLN B 1 308 ? 22.078 -16.656 -17.797 1 88.25 308 GLN B CA 1
ATOM 5015 C C . GLN B 1 308 ? 21.219 -15.484 -17.344 1 88.25 308 GLN B C 1
ATOM 5017 O O . GLN B 1 308 ? 21.688 -14.344 -17.266 1 88.25 308 GLN B O 1
ATOM 5022 N N . GLU B 1 309 ? 19.969 -15.812 -17.062 1 83.25 309 GLU B N 1
ATOM 5023 C CA . GLU B 1 309 ? 19 -14.773 -16.719 1 83.25 309 GLU B CA 1
ATOM 5024 C C . GLU B 1 309 ? 19.156 -14.32 -15.281 1 83.25 309 GLU B C 1
ATOM 5026 O O . GLU B 1 309 ? 19.094 -13.125 -14.992 1 83.25 309 GLU B O 1
ATOM 5031 N N . PHE B 1 310 ? 19.391 -15.258 -14.32 1 80.25 310 PHE B N 1
ATOM 5032 C CA . PHE B 1 310 ? 19.281 -14.938 -12.898 1 80.25 310 PHE B CA 1
ATOM 5033 C C . PHE B 1 310 ? 20.625 -15.086 -12.211 1 80.25 310 PHE B C 1
ATOM 5035 O O . PHE B 1 310 ? 20.781 -14.711 -11.047 1 80.25 310 PHE B O 1
ATOM 5042 N N . GLY B 1 311 ? 21.594 -15.664 -12.875 1 79.56 311 GLY B N 1
ATOM 5043 C CA . GLY B 1 311 ? 22.938 -15.812 -12.344 1 79.56 311 GLY B CA 1
ATOM 5044 C C . GLY B 1 311 ? 23.078 -16.984 -11.391 1 79.56 311 GLY B C 1
ATOM 5045 O O . GLY B 1 311 ? 24.156 -17.219 -10.844 1 79.56 311 GLY B O 1
ATOM 5046 N N . ILE B 1 312 ? 22 -17.672 -11.117 1 83.81 312 ILE B N 1
ATOM 5047 C CA . ILE B 1 312 ? 21.984 -18.812 -10.211 1 83.81 312 ILE B CA 1
ATOM 5048 C C . ILE B 1 312 ? 21.188 -19.953 -10.828 1 83.81 312 ILE B C 1
ATOM 5050 O O . ILE B 1 312 ? 20.391 -19.719 -11.742 1 83.81 312 ILE B O 1
ATOM 5054 N N . SER B 1 313 ? 21.422 -21.156 -10.32 1 90.56 313 SER B N 1
ATOM 5055 C CA . SER B 1 313 ? 20.641 -22.312 -10.797 1 90.56 313 SER B CA 1
ATOM 5056 C C . SER B 1 313 ? 19.312 -22.422 -10.07 1 90.56 313 SER B C 1
ATOM 5058 O O . SER B 1 313 ? 19.141 -21.859 -8.984 1 90.56 313 SER B O 1
ATOM 5060 N N . PRO B 1 314 ? 18.406 -23.109 -10.734 1 88.25 314 PRO B N 1
ATOM 5061 C CA . PRO B 1 314 ? 17.125 -23.328 -10.055 1 88.25 314 PRO B CA 1
ATOM 5062 C C . PRO B 1 314 ? 17.281 -23.969 -8.68 1 88.25 314 PRO B C 1
ATOM 5064 O O . PRO B 1 314 ? 16.625 -23.547 -7.723 1 88.25 314 PRO B O 1
ATOM 5067 N N . ASN B 1 315 ? 18.141 -24.875 -8.57 1 86.94 315 ASN B N 1
ATOM 5068 C CA . ASN B 1 315 ? 18.344 -25.531 -7.289 1 86.94 315 ASN B CA 1
ATOM 5069 C C . ASN B 1 315 ? 18.922 -24.578 -6.25 1 86.94 315 ASN B C 1
ATOM 5071 O O . ASN B 1 315 ? 18.531 -24.609 -5.086 1 86.94 315 ASN B O 1
ATOM 5075 N N . GLU B 1 316 ? 19.797 -23.75 -6.695 1 82.62 316 GLU B N 1
ATOM 5076 C CA . GLU B 1 316 ? 20.359 -22.734 -5.816 1 82.62 316 GLU B CA 1
ATOM 5077 C C . GLU B 1 316 ? 19.281 -21.734 -5.375 1 82.62 316 GLU B C 1
ATOM 5079 O O . GLU B 1 316 ? 19.266 -21.312 -4.223 1 82.62 316 GLU B O 1
ATOM 5084 N N . ASP B 1 317 ? 18.453 -21.406 -6.355 1 81.25 317 ASP B N 1
ATOM 5085 C CA . ASP B 1 317 ? 17.375 -20.469 -6.074 1 81.25 317 ASP B CA 1
ATOM 5086 C C . ASP B 1 317 ? 16.406 -21.016 -5.027 1 81.25 317 ASP B C 1
ATOM 5088 O O . ASP B 1 317 ? 16.031 -20.312 -4.098 1 81.25 317 ASP B O 1
ATOM 5092 N N . ARG B 1 318 ? 16.094 -22.266 -5.215 1 78.06 318 ARG B N 1
ATOM 5093 C CA . ARG B 1 318 ? 15.25 -22.953 -4.242 1 78.06 318 ARG B CA 1
ATOM 5094 C C . ARG B 1 318 ? 15.914 -22.984 -2.871 1 78.06 318 ARG B C 1
ATOM 5096 O O . ARG B 1 318 ? 15.258 -22.781 -1.852 1 78.06 318 ARG B O 1
ATOM 5103 N N . ALA B 1 319 ? 17.172 -23.234 -2.85 1 75.38 319 ALA B N 1
ATOM 5104 C CA . ALA B 1 319 ? 17.922 -23.328 -1.606 1 75.38 319 ALA B CA 1
ATOM 5105 C C . ALA B 1 319 ? 18 -21.969 -0.91 1 75.38 319 ALA B C 1
ATOM 5107 O O . ALA B 1 319 ? 17.922 -21.891 0.318 1 75.38 319 ALA B O 1
ATOM 5108 N N . GLN B 1 320 ? 18.266 -21 -1.711 1 63.69 320 GLN B N 1
ATOM 5109 C CA . GLN B 1 320 ? 18.406 -19.656 -1.165 1 63.69 320 GLN B CA 1
ATOM 5110 C C . GLN B 1 320 ? 17.109 -19.188 -0.492 1 63.69 320 GLN B C 1
ATOM 5112 O O . GLN B 1 320 ? 17.156 -18.578 0.576 1 63.69 320 GLN B O 1
ATOM 5117 N N . ILE B 1 321 ? 16.109 -19.391 -1.163 1 58.12 321 ILE B N 1
ATOM 5118 C CA . ILE B 1 321 ? 14.844 -18.969 -0.581 1 58.12 321 ILE B CA 1
ATOM 5119 C C . ILE B 1 321 ? 14.547 -19.797 0.663 1 58.12 321 ILE B C 1
ATOM 5121 O O . ILE B 1 321 ? 14.016 -19.281 1.649 1 58.12 321 ILE B O 1
ATOM 5125 N N . ASN B 1 322 ? 14.961 -21.094 0.512 1 56.44 322 ASN B N 1
ATOM 5126 C CA . ASN B 1 322 ? 14.836 -21.953 1.685 1 56.44 322 ASN B CA 1
ATOM 5127 C C . ASN B 1 322 ? 15.758 -21.5 2.814 1 56.44 322 ASN B C 1
ATOM 5129 O O . ASN B 1 322 ? 15.391 -21.578 3.988 1 56.44 322 ASN B O 1
ATOM 5133 N N . ARG B 1 323 ? 16.984 -21.125 2.365 1 50.22 323 ARG B N 1
ATOM 5134 C CA . ARG B 1 323 ? 17.922 -20.609 3.357 1 50.22 323 ARG B CA 1
ATOM 5135 C C . ARG B 1 323 ? 17.406 -19.297 3.965 1 50.22 323 ARG B C 1
ATOM 5137 O O . ARG B 1 323 ? 17.516 -19.094 5.176 1 50.22 323 ARG B O 1
ATOM 5144 N N . LEU B 1 324 ? 17.109 -18.453 3.039 1 47.19 324 LEU B N 1
ATOM 5145 C CA . LEU B 1 324 ? 16.547 -17.219 3.586 1 47.19 324 LEU B CA 1
ATOM 5146 C C . LEU B 1 324 ? 15.359 -17.531 4.496 1 47.19 324 LEU B C 1
ATOM 5148 O O . LEU B 1 324 ? 15.117 -16.812 5.465 1 47.19 324 LEU B O 1
ATOM 5152 N N . ARG B 1 325 ? 14.797 -18.781 4.18 1 46.62 325 ARG B N 1
ATOM 5153 C CA . ARG B 1 325 ? 13.711 -19.344 4.969 1 46.62 325 ARG B CA 1
ATOM 5154 C C . ARG B 1 325 ? 14.227 -19.891 6.297 1 46.62 325 ARG B C 1
ATOM 5156 O O . ARG B 1 325 ? 13.617 -19.688 7.344 1 46.62 325 ARG B O 1
ATOM 5163 N N . VAL B 1 326 ? 15.188 -20.938 6.125 1 42.41 326 VAL B N 1
ATOM 5164 C CA . VAL B 1 326 ? 15.734 -21.688 7.258 1 42.41 326 VAL B CA 1
ATOM 5165 C C . VAL B 1 326 ? 16.516 -20.734 8.164 1 42.41 326 VAL B C 1
ATOM 5167 O O . VAL B 1 326 ? 16.469 -20.859 9.391 1 42.41 326 VAL B O 1
ATOM 5170 N N . GLU B 1 327 ? 17.422 -20.062 7.523 1 41.53 327 GLU B N 1
ATOM 5171 C CA . GLU B 1 327 ? 18.172 -19.219 8.445 1 41.53 327 GLU B CA 1
ATOM 5172 C C . GLU B 1 327 ? 17.234 -18.344 9.273 1 41.53 327 GLU B C 1
ATOM 5174 O O . GLU B 1 327 ? 17.547 -18 10.422 1 41.53 327 GLU B O 1
ATOM 5179 N N . GLU B 1 328 ? 16.062 -17.938 8.586 1 39.5 328 GLU B N 1
ATOM 5180 C CA . GLU B 1 328 ? 15.164 -17.141 9.422 1 39.5 328 GLU B CA 1
ATOM 5181 C C . GLU B 1 328 ? 13.922 -17.953 9.805 1 39.5 328 GLU B C 1
ATOM 5183 O O . GLU B 1 328 ? 13.047 -17.453 10.516 1 39.5 328 GLU B O 1
ATOM 5188 N N . GLY B 1 329 ? 13.969 -19.344 9.75 1 37.22 329 GLY B N 1
ATOM 5189 C CA . GLY B 1 329 ? 12.852 -20.219 10.062 1 37.22 329 GLY B CA 1
ATOM 5190 C C . GLY B 1 329 ? 11.562 -19.797 9.383 1 37.22 329 GLY B C 1
ATOM 5191 O O . GLY B 1 329 ? 10.469 -20.125 9.852 1 37.22 329 GLY B O 1
ATOM 5192 N N . ARG B 1 330 ? 11.641 -18.875 8.461 1 40.5 330 ARG B N 1
ATOM 5193 C CA . ARG B 1 330 ? 10.438 -18.125 8.109 1 40.5 330 ARG B CA 1
ATOM 5194 C C . ARG B 1 330 ? 9.859 -18.609 6.789 1 40.5 330 ARG B C 1
ATOM 5196 O O . ARG B 1 330 ? 10.578 -19.141 5.941 1 40.5 330 ARG B O 1
ATOM 5203 N N . PRO B 1 331 ? 8.625 -18.922 6.641 1 38.22 331 PRO B N 1
ATOM 5204 C CA . PRO B 1 331 ? 7.887 -19.375 5.461 1 38.22 331 PRO B CA 1
ATOM 5205 C C . PRO B 1 331 ? 8.203 -18.547 4.215 1 38.22 331 PRO B C 1
ATOM 5207 O O . PRO B 1 331 ? 8.773 -17.453 4.324 1 38.22 331 PRO B O 1
ATOM 5210 N N . LEU B 1 332 ? 7.984 -19.125 2.955 1 41 332 LEU B N 1
ATOM 5211 C CA . LEU B 1 332 ? 8.188 -18.531 1.64 1 41 332 LEU B CA 1
ATOM 5212 C C . LEU B 1 332 ? 7.57 -17.141 1.568 1 41 332 LEU B C 1
ATOM 5214 O O . LEU B 1 332 ? 6.453 -16.938 2.047 1 41 332 LEU B O 1
ATOM 5218 N N . PRO B 1 333 ? 8.273 -16.172 1.072 1 37.44 333 PRO B N 1
ATOM 5219 C CA . PRO B 1 333 ? 7.766 -14.805 0.958 1 37.44 333 PRO B CA 1
ATOM 5220 C C . PRO B 1 333 ? 6.609 -14.688 -0.033 1 37.44 333 PRO B C 1
ATOM 5222 O O . PRO B 1 333 ? 6.539 -15.453 -0.999 1 37.44 333 PRO B O 1
ATOM 5225 N N . SER B 1 334 ? 5.461 -14.289 0.319 1 37.41 334 SER B N 1
ATOM 5226 C CA . SER B 1 334 ? 4.27 -14.094 -0.501 1 37.41 334 SER B CA 1
ATOM 5227 C C . SER B 1 334 ? 4.16 -12.648 -0.98 1 37.41 334 SER B C 1
ATOM 5229 O O . SER B 1 334 ? 4.602 -11.727 -0.292 1 37.41 334 SER B O 1
ATOM 5231 N N . ILE B 1 335 ? 4.031 -12.375 -2.271 1 36.88 335 ILE B N 1
ATOM 5232 C CA . ILE B 1 335 ? 3.848 -11.039 -2.828 1 36.88 335 ILE B CA 1
ATOM 5233 C C . ILE B 1 335 ? 2.357 -10.719 -2.914 1 36.88 335 ILE B C 1
ATOM 5235 O O . ILE B 1 335 ? 1.541 -11.602 -3.193 1 36.88 335 ILE B O 1
#

Solvent-accessible surface area (backbone atoms only — not comparable to full-atom values): 34405 Å² total; per-residue (Å²): 130,83,74,74,71,75,61,49,28,38,34,38,36,47,37,53,1,11,30,58,49,40,55,36,29,42,46,51,55,48,51,46,37,23,61,73,65,70,47,75,49,57,45,75,42,41,24,14,76,78,31,51,74,37,38,26,36,80,73,45,53,38,67,32,75,37,26,50,88,71,65,71,87,48,50,30,38,34,29,34,16,10,58,72,44,73,65,89,55,48,70,62,53,36,48,51,53,52,51,42,43,73,72,65,25,25,40,30,12,35,22,23,8,40,42,52,40,42,73,50,56,72,36,71,97,36,69,35,19,52,24,76,75,44,39,61,40,44,46,69,78,38,68,86,50,50,71,47,62,28,24,50,30,72,57,92,55,33,36,18,18,22,31,33,55,40,30,31,37,52,42,40,49,53,36,25,74,75,66,30,62,65,49,24,44,48,36,32,24,77,51,61,43,81,80,77,59,51,81,73,37,60,66,63,68,62,62,78,79,67,82,61,83,67,80,67,61,56,65,46,45,45,44,35,52,52,51,50,69,72,30,38,47,57,69,68,53,67,61,58,43,16,54,75,36,70,43,51,52,68,54,42,39,52,49,27,24,72,65,57,71,40,44,59,64,59,50,48,49,49,52,27,43,52,47,36,46,31,28,50,69,48,39,88,63,51,63,63,57,41,18,42,58,36,39,35,95,47,45,65,65,46,53,54,52,35,26,71,73,64,72,43,45,67,68,52,50,42,45,45,52,42,38,65,11,55,79,59,72,38,53,62,65,15,100,128,81,73,76,73,73,60,47,28,38,33,38,37,47,37,54,2,10,30,58,50,39,55,36,28,43,46,50,54,48,52,45,36,21,59,74,67,70,44,74,50,56,46,76,43,41,24,14,75,78,32,52,73,38,36,26,34,78,74,46,53,39,66,32,76,36,25,49,89,73,63,70,88,48,51,30,37,32,29,34,16,11,60,72,44,72,65,90,55,48,70,65,52,36,49,50,52,52,51,42,43,75,72,66,22,26,39,28,13,36,22,23,8,41,42,53,40,43,74,51,56,72,38,71,97,37,68,33,19,53,24,76,77,44,38,62,38,46,44,67,76,38,69,86,50,50,71,46,63,27,24,50,30,72,55,92,54,32,36,19,19,20,30,32,57,42,30,30,37,51,40,40,49,52,36,26,74,74,65,30,63,67,49,24,48,48,36,29,25,75,51,61,43,80,80,74,60,50,82,72,37,61,65,62,68,63,64,74,72,64,82,61,82,66,82,68,62,58,66,48,46,45,44,34,52,51,51,49,68,74,30,38,46,57,69,71,54,65,60,59,43,15,55,75,35,71,43,51,52,67,54,43,39,51,51,26,25,73,61,58,71,41,44,59,65,58,50,46,49,50,53,28,43,52,48,35,46,30,30,49,70,48,40,88,63,52,61,61,57,42,18,42,57,36,40,35,93,47,44,66,65,47,53,54,51,35,26,71,73,63,72,44,45,67,67,53,52,40,45,46,52,43,38,64,12,56,80,60,72,38,53,62,65,18,101

pLDDT: mean 82.58, std 17.81, range [25.92, 98.62]

Foldseek 3Di:
DPPPQAAAEEEEEEFFQFAVLQVCLQVVLQVLLCVVVVHHNYHYFYEYQAQQWHAHNVRDIDGGPGHLVPDDDHQEYEYTDAQQTADPPRVVNLVSVVVCVVVRRQYEYEASGVNSCVVSVNQVPHEAEEALLCVLVCCVVCVRHHYDQAQWDDDPSYIHGHHSLRSNLVNLVVSCVRPNNVSSVVSCVVVVRDNPRDTPRGDDDPQADDPPPPPDQPQLLVQLVVVLLVQQLPDDDLQVSQVVSPHGSVVNQVSNCVVHVHGSVLVSLLSLLSNLLSCLQNHPDDQCVSCNSRHHNGSVVSQVSNCVNPVDGSVVSNVVQVCVCVVSVGDRNGD/DPPPQDAAEEEEEEFFQFAVLQVCLQVVLQVLLCVVVVHHNYHYFYEYQAQQWHAHVVRDIDGGPGHLVPDDDHQEYEYTYAQQTADPPRVVNLVSVVVCVVVNRQYEYEASGVNSCVVSVNQVPHEAEEALLCVLVCCVVCVRHHYDQQQWDDDPSYIHGHHSLRSNLVNLVVSCVRPNPVSSVVSCVVVVRDNPRDTPRGDDDPQADDPPPPPDQPQLLVQLVVVLLVQQLPDDDLQVSQVVSPHGSVVNQVSNCVVRVHGSVLVSLLSLLSNLLSCLQNHPDDQCVSCNSRHHNGSVVSQVSNCVNPVDGSVVSNVVQVCVCVVSVGDRNGD